Protein AF-A0A8H4RWR5-F1 (afdb_monomer_lite)

Sequence (399 aa):
MDSGSENGSVEGRPLLAPLIDMKVDGLKRQLEEDEIPFEDDTLKSHLQALWALRRLGFLAEGGEPDHEDIAIVAAWCTASATKLANTLGRHNLQNVSSKWKRAQILMEDQLVFTQSLKIFGEAEPDNSDHSNSVEDSSPDLSVTSEETETATADPDVANLLISLVFGAAVSCYNLSLLPGFPVTTVSTLQRGLDDIPQIGNAETLATALDSPPNLLRWIYDSFGEMLVPATGDLKIEGMPSSVRQLVVTKQLPELQANSTSASIIASDPSDAYGAAFKLIRPNIVHQEWKNTPFGNCGILLGCEVAGVSMNPPLPKIATINQSQLGYVLFRYVFIIESNPSESGYRVAKHPAPKRRDIEHDMNKGFNILKTSNDELGEEVVQEEEAVPNAKTSKKKALK

Radius of gyration: 28.51 Å; chains: 1; bounding box: 104×78×67 Å

Secondary structure (DSSP, 8-state):
------------PPPSGGGGT--HHHHHHHHHHTT----TT--HHHHHHHHHHHHTTSS-TTPPPPHHHHHHHHHHHHS-HHHHHHHHHHTT----SSHHHHHHHHHHHHHHHHHHHHHHHT---------------PPP-----------PPPHHHHHHHHHHHHIIIIIT--GGGSTT-S---HHHHHHHHHHSPP--SHHHHHHHHHSSSTHHHHHHHHHGGGEEE--GGGSPTTS-TTSEEEEE-S--HHHHHT--SPEEEESSHHHHHHHHHHHS-TT--PPPPTT-TTTTEEEEEEEEE-S---SSPPPSEEEE-GGGGGGEEEEEEEEEE--GGGTT----S-----HHHHHHHHHHHHHHHHHHHHTTS----------------------

pLDDT: mean 74.2, std 21.03, range [32.97, 97.31]

Organism: NCBI:txid354080

Structure (mmCIF, N/CA/C/O backbone):
data_AF-A0A8H4RWR5-F1
#
_entry.id   AF-A0A8H4RWR5-F1
#
loop_
_atom_site.group_PDB
_atom_site.id
_atom_site.type_symbol
_atom_site.label_atom_id
_atom_site.label_alt_id
_atom_site.label_comp_id
_atom_site.label_asym_id
_atom_site.label_entity_id
_atom_site.label_seq_id
_atom_site.pdbx_PDB_ins_code
_atom_site.Cartn_x
_atom_site.Cartn_y
_atom_site.Cartn_z
_atom_site.occupancy
_atom_site.B_iso_or_equiv
_atom_site.auth_seq_id
_atom_site.auth_comp_id
_atom_site.auth_asym_id
_atom_site.auth_atom_id
_atom_site.pdbx_PDB_model_num
ATOM 1 N N . MET A 1 1 ? 29.655 42.499 1.515 1.00 41.03 1 MET A N 1
ATOM 2 C CA . MET A 1 1 ? 28.661 41.695 2.247 1.00 41.03 1 MET A CA 1
ATOM 3 C C . MET A 1 1 ? 27.456 41.630 1.345 1.00 41.03 1 MET A C 1
ATOM 5 O O . MET A 1 1 ? 26.686 42.575 1.322 1.00 41.03 1 MET A O 1
ATOM 9 N N . ASP A 1 2 ? 27.406 40.598 0.516 1.00 36.66 2 ASP A N 1
ATOM 10 C CA . ASP A 1 2 ? 26.300 40.354 -0.400 1.00 36.66 2 ASP A CA 1
ATOM 11 C C . ASP A 1 2 ? 26.002 38.862 -0.268 1.00 36.66 2 ASP A C 1
ATOM 13 O O . ASP A 1 2 ? 26.796 38.016 -0.678 1.00 36.66 2 ASP A O 1
ATOM 17 N N . SER A 1 3 ? 24.954 38.552 0.490 1.00 47.88 3 SER A N 1
ATOM 18 C CA . SER A 1 3 ? 24.542 37.188 0.810 1.00 47.88 3 SER A CA 1
ATOM 19 C C . SER A 1 3 ? 23.357 36.849 -0.080 1.00 47.88 3 SER A C 1
ATOM 21 O O . SER A 1 3 ? 22.204 37.068 0.286 1.00 47.88 3 SER A O 1
ATOM 23 N N . GLY A 1 4 ? 23.667 36.352 -1.277 1.00 38.34 4 GLY A N 1
ATOM 24 C CA . GLY A 1 4 ? 22.696 35.732 -2.167 1.00 38.34 4 GLY A CA 1
ATOM 25 C C . GLY A 1 4 ? 22.218 34.415 -1.565 1.00 38.34 4 GLY A C 1
ATOM 26 O O . GLY A 1 4 ? 22.992 33.475 -1.417 1.00 38.34 4 GLY A O 1
ATOM 27 N N . SER A 1 5 ? 20.946 34.381 -1.182 1.00 46.12 5 SER A N 1
ATOM 28 C CA . SER A 1 5 ? 20.245 33.185 -0.727 1.00 46.12 5 SER A CA 1
ATOM 29 C C . SER A 1 5 ? 19.917 32.319 -1.944 1.00 46.12 5 SER A C 1
ATOM 31 O O . SER A 1 5 ? 18.976 32.612 -2.682 1.00 46.12 5 SER A O 1
ATOM 33 N N . GLU A 1 6 ? 20.700 31.267 -2.172 1.00 36.03 6 GLU A N 1
ATOM 34 C CA . GLU A 1 6 ? 20.380 30.221 -3.142 1.00 36.03 6 GLU A CA 1
ATOM 35 C C . GLU A 1 6 ? 19.229 29.373 -2.590 1.00 36.03 6 GLU A C 1
ATOM 37 O O . GLU A 1 6 ? 19.402 28.510 -1.732 1.00 36.03 6 GLU A O 1
ATOM 42 N N . ASN A 1 7 ? 18.018 29.644 -3.075 1.00 37.31 7 ASN A N 1
ATOM 43 C CA . ASN A 1 7 ? 16.915 28.703 -2.955 1.00 37.31 7 ASN A CA 1
ATOM 44 C C . ASN A 1 7 ? 17.266 27.472 -3.795 1.00 37.31 7 ASN A C 1
ATOM 46 O O . ASN A 1 7 ? 17.238 27.536 -5.025 1.00 37.31 7 ASN A O 1
ATOM 50 N N . GLY A 1 8 ? 17.588 26.365 -3.127 1.00 36.66 8 GLY A N 1
ATOM 51 C CA . GLY A 1 8 ? 17.733 25.052 -3.744 1.00 36.66 8 GLY A CA 1
ATOM 52 C C . GLY A 1 8 ? 16.423 24.637 -4.407 1.00 36.66 8 GLY A C 1
ATOM 53 O O . GLY A 1 8 ? 15.523 24.100 -3.766 1.00 36.66 8 GLY A O 1
ATOM 54 N N . SER A 1 9 ? 16.306 24.932 -5.700 1.00 34.28 9 SER A N 1
ATOM 55 C CA . SER A 1 9 ? 15.283 24.379 -6.576 1.00 34.28 9 SER A CA 1
ATOM 56 C C . SER A 1 9 ? 15.465 22.866 -6.569 1.00 34.28 9 SER A C 1
ATOM 58 O O . SER A 1 9 ? 16.505 22.386 -7.010 1.00 34.28 9 SER A O 1
ATOM 60 N N . VAL A 1 10 ? 14.481 22.126 -6.051 1.00 39.12 10 VAL A N 1
ATOM 61 C CA . VAL A 1 10 ? 14.431 20.661 -6.148 1.00 39.12 10 VAL A CA 1
ATOM 62 C C . VAL A 1 10 ? 14.643 20.310 -7.618 1.00 39.12 10 VAL A C 1
ATOM 64 O O . VAL A 1 10 ? 13.815 20.667 -8.459 1.00 39.12 10 VAL A O 1
ATOM 67 N N . GLU A 1 11 ? 15.801 19.728 -7.930 1.00 42.66 11 GLU A N 1
ATOM 68 C CA . GLU A 1 11 ? 16.243 19.461 -9.294 1.00 42.66 11 GLU A CA 1
ATOM 69 C C . GLU A 1 11 ? 15.139 18.730 -10.056 1.00 42.66 11 GLU A C 1
ATOM 71 O O . GLU A 1 11 ? 14.690 17.640 -9.689 1.00 42.66 11 GLU A O 1
ATOM 76 N N . GLY A 1 12 ? 14.634 19.398 -11.094 1.00 52.34 12 GLY A N 1
ATOM 77 C CA . GLY A 1 12 ? 13.535 18.906 -11.901 1.00 52.34 12 GLY A CA 1
ATOM 78 C C . GLY A 1 12 ? 13.927 17.576 -12.520 1.00 52.34 12 GLY A C 1
ATOM 79 O O . GLY A 1 12 ? 14.829 17.523 -13.355 1.00 52.34 12 GLY A O 1
ATOM 80 N N . ARG A 1 13 ? 13.236 16.504 -12.117 1.00 62.25 13 ARG A N 1
ATOM 81 C CA . ARG A 1 13 ? 13.437 15.182 -12.712 1.00 62.25 13 ARG A CA 1
ATOM 82 C C . ARG A 1 13 ? 13.409 15.300 -14.237 1.00 62.25 13 ARG A C 1
ATOM 84 O O . ARG A 1 13 ? 12.499 15.945 -14.774 1.00 62.25 13 ARG A O 1
ATOM 91 N N . PRO A 1 14 ? 14.360 14.670 -14.938 1.00 68.31 14 PRO A N 1
ATOM 92 C CA . PRO A 1 14 ? 14.446 14.773 -16.380 1.00 68.31 14 PRO A CA 1
ATOM 93 C C . PRO A 1 14 ? 13.146 14.279 -17.019 1.00 68.31 14 PRO A C 1
ATOM 95 O O . PRO A 1 14 ? 12.736 13.130 -16.858 1.00 68.31 14 PRO A O 1
ATOM 98 N N . LEU A 1 15 ? 12.458 15.171 -17.729 1.00 77.44 15 LEU A N 1
ATOM 99 C CA . LEU A 1 15 ? 11.233 14.819 -18.435 1.00 77.44 15 LEU A CA 1
ATOM 100 C C . LEU A 1 15 ? 11.570 13.911 -19.619 1.00 77.44 15 LEU A C 1
ATOM 102 O O . LEU A 1 15 ? 12.461 14.220 -20.407 1.00 77.44 15 LEU A O 1
ATOM 106 N N . LEU A 1 16 ? 10.778 12.853 -19.810 1.00 83.50 16 LEU A N 1
ATOM 107 C CA . LEU A 1 16 ? 10.836 11.999 -21.004 1.00 83.50 16 LEU A CA 1
ATOM 108 C C . LEU A 1 16 ? 10.273 12.686 -22.265 1.00 83.50 16 LEU A C 1
ATOM 110 O O . LEU A 1 16 ? 10.191 12.071 -23.320 1.00 83.50 16 LEU A O 1
ATOM 114 N N . ALA A 1 17 ? 9.872 13.959 -22.189 1.00 72.94 17 ALA A N 1
ATOM 115 C CA . ALA A 1 17 ? 9.299 14.706 -23.311 1.00 72.94 17 ALA A CA 1
ATOM 116 C C . ALA A 1 17 ? 10.153 14.711 -24.605 1.00 72.94 17 ALA A C 1
ATOM 118 O O . ALA A 1 17 ? 9.549 14.697 -25.674 1.00 72.94 17 ALA A O 1
ATOM 119 N N . PRO A 1 18 ? 11.503 14.665 -24.574 1.00 77.75 18 PRO A N 1
ATOM 120 C CA . PRO A 1 18 ? 12.300 14.584 -25.800 1.00 77.75 18 PRO A CA 1
ATOM 121 C C . PRO A 1 18 ? 12.173 13.253 -26.569 1.00 77.75 18 PRO A C 1
ATOM 123 O O . PRO A 1 18 ? 12.380 13.241 -27.779 1.00 77.75 18 PRO A O 1
ATOM 126 N N . LEU A 1 19 ? 11.777 12.139 -25.927 1.00 77.38 19 LEU A N 1
ATOM 127 C CA . LEU A 1 19 ? 11.733 10.790 -26.544 1.00 77.38 19 LEU A CA 1
ATOM 128 C C . LEU A 1 19 ? 10.849 10.668 -27.783 1.00 77.38 19 LEU A C 1
ATOM 130 O O . LEU A 1 19 ? 11.008 9.748 -28.591 1.00 77.38 19 LEU A O 1
ATOM 134 N N . ILE A 1 20 ? 9.839 11.526 -27.864 1.00 73.69 20 ILE A N 1
ATOM 135 C CA . ILE A 1 20 ? 8.722 11.412 -28.802 1.00 73.69 20 ILE A CA 1
ATOM 136 C C . ILE A 1 20 ? 9.202 11.719 -30.212 1.00 73.69 20 ILE A C 1
ATOM 138 O O . ILE A 1 20 ? 8.948 10.966 -31.158 1.00 73.69 20 ILE A O 1
ATOM 142 N N . ASP A 1 21 ? 9.929 12.827 -30.303 1.00 86.00 21 ASP A N 1
ATOM 143 C CA . ASP A 1 21 ? 10.294 13.467 -31.556 1.00 86.00 21 ASP A CA 1
ATOM 144 C C . ASP A 1 21 ? 11.651 12.975 -32.057 1.00 86.00 21 ASP A C 1
ATOM 146 O O . ASP A 1 21 ? 12.011 13.181 -33.218 1.00 86.00 21 ASP A O 1
ATOM 150 N N . MET A 1 22 ? 12.387 12.248 -31.211 1.00 91.62 22 MET A N 1
ATOM 151 C CA . MET A 1 22 ? 13.625 11.604 -31.613 1.00 91.62 22 MET A CA 1
ATOM 152 C C . MET A 1 22 ? 13.341 10.518 -32.656 1.00 91.62 22 MET A C 1
ATOM 154 O O . MET A 1 22 ? 12.541 9.587 -32.476 1.00 91.62 22 MET A O 1
ATOM 158 N N . LYS A 1 23 ? 14.003 10.669 -33.804 1.00 95.81 23 LYS A N 1
ATOM 159 C CA . LYS A 1 23 ? 14.108 9.631 -34.832 1.00 95.81 23 LYS A CA 1
ATOM 160 C C . LYS A 1 23 ? 15.012 8.505 -34.326 1.00 95.81 23 LYS A C 1
ATOM 162 O O . LYS A 1 23 ? 15.754 8.702 -33.370 1.00 95.81 23 LYS A O 1
ATOM 167 N N . VAL A 1 24 ? 14.957 7.348 -34.986 1.00 96.44 24 VAL A N 1
ATOM 168 C CA . VAL A 1 24 ? 15.779 6.172 -34.641 1.00 96.44 24 VAL A CA 1
ATOM 169 C C . VAL A 1 24 ? 17.259 6.545 -34.545 1.00 96.44 24 VAL A C 1
ATOM 171 O O . VAL A 1 24 ? 17.852 6.313 -33.503 1.00 96.44 24 VAL A O 1
ATOM 174 N N . ASP A 1 25 ? 17.807 7.241 -35.544 1.00 96.12 25 ASP A N 1
ATOM 175 C CA . ASP A 1 25 ? 19.216 7.674 -35.538 1.00 96.12 25 ASP A CA 1
ATOM 176 C C . ASP A 1 25 ? 19.550 8.601 -34.360 1.00 96.12 25 ASP A C 1
ATOM 178 O O . ASP A 1 25 ? 20.639 8.548 -33.799 1.00 96.12 25 ASP A O 1
ATOM 182 N N . GLY A 1 26 ? 18.592 9.442 -33.954 1.00 96.00 26 GLY A N 1
ATOM 183 C CA . GLY A 1 26 ? 18.749 10.317 -32.796 1.00 96.00 26 GLY A CA 1
ATOM 184 C C . GLY A 1 26 ? 18.765 9.545 -31.478 1.00 96.00 26 GLY A C 1
ATOM 185 O O . GLY A 1 26 ? 19.548 9.887 -30.601 1.00 96.00 26 GLY A O 1
ATOM 186 N N . LEU A 1 27 ? 17.925 8.509 -31.351 1.00 96.31 27 LEU A N 1
ATOM 187 C CA . LEU A 1 27 ? 17.921 7.612 -30.190 1.00 96.31 27 LEU A CA 1
ATOM 188 C C . LEU A 1 27 ? 19.209 6.792 -30.127 1.00 96.31 27 LEU A C 1
ATOM 190 O O . LEU A 1 27 ? 19.826 6.751 -29.073 1.00 96.31 27 LEU A O 1
ATOM 194 N N . LYS A 1 28 ? 19.635 6.204 -31.252 1.00 97.31 28 LYS A N 1
ATOM 195 C CA . LYS A 1 28 ? 20.888 5.443 -31.349 1.00 97.31 28 LYS A CA 1
ATOM 196 C C . LYS A 1 28 ? 22.086 6.279 -30.915 1.00 97.31 28 LYS A C 1
ATOM 198 O O . LYS A 1 28 ? 22.790 5.887 -29.999 1.00 97.31 28 LYS A O 1
ATOM 203 N N . ARG A 1 29 ? 22.234 7.484 -31.475 1.00 96.31 29 ARG A N 1
ATOM 204 C CA . ARG A 1 29 ? 23.311 8.409 -31.097 1.00 96.31 29 ARG A CA 1
ATOM 205 C C . ARG A 1 29 ? 23.297 8.752 -29.605 1.00 96.31 29 ARG A C 1
ATOM 207 O O . ARG A 1 29 ? 24.352 8.898 -29.010 1.00 96.31 29 ARG A O 1
ATOM 214 N N . GLN A 1 30 ? 22.114 8.911 -29.008 1.00 94.38 30 GLN A N 1
ATOM 215 C CA . GLN A 1 30 ? 22.013 9.220 -27.582 1.00 94.38 30 GLN A CA 1
ATOM 216 C C . GLN A 1 30 ? 22.374 8.018 -26.704 1.00 94.38 30 GLN A C 1
ATOM 218 O O . GLN A 1 30 ? 23.020 8.190 -25.683 1.00 94.38 30 GLN A O 1
ATOM 223 N N . LEU A 1 31 ? 21.974 6.810 -27.108 1.00 94.62 31 LEU A N 1
ATOM 224 C CA . LEU A 1 31 ? 22.364 5.577 -26.427 1.00 94.62 31 LEU A CA 1
ATOM 225 C C . LEU A 1 31 ? 23.871 5.313 -26.561 1.00 94.62 31 LEU A C 1
ATOM 227 O O . LEU A 1 31 ? 24.481 4.898 -25.587 1.00 94.62 31 LEU A O 1
ATOM 231 N N . GLU A 1 32 ? 24.473 5.610 -27.718 1.00 95.62 32 GLU A N 1
ATOM 232 C CA . GLU A 1 32 ? 25.931 5.580 -27.920 1.00 95.62 32 GLU A CA 1
ATOM 233 C C . GLU A 1 32 ? 26.649 6.582 -27.005 1.00 95.62 32 GLU A C 1
ATOM 235 O O . GLU A 1 32 ? 27.658 6.237 -26.401 1.00 95.62 32 GLU A O 1
ATOM 240 N N . GLU A 1 33 ? 26.125 7.808 -26.882 1.00 93.62 33 GLU A N 1
ATOM 241 C CA . GLU A 1 33 ? 26.663 8.841 -25.982 1.00 93.62 33 GLU A CA 1
ATOM 242 C C . GLU A 1 33 ? 26.558 8.440 -24.503 1.00 93.62 33 GLU A C 1
ATOM 244 O O . GLU A 1 33 ? 27.456 8.745 -23.726 1.00 93.62 33 GLU A O 1
ATOM 249 N N . ASP A 1 34 ? 25.490 7.729 -24.127 1.00 91.50 34 ASP A N 1
ATOM 250 C CA . ASP A 1 34 ? 25.265 7.213 -22.771 1.00 91.50 34 ASP A CA 1
ATOM 251 C C . ASP A 1 34 ? 25.948 5.841 -22.521 1.00 91.50 34 ASP A C 1
ATOM 253 O O . ASP A 1 34 ? 25.737 5.243 -21.463 1.00 91.50 34 ASP A O 1
ATOM 257 N N . GLU A 1 35 ? 26.729 5.332 -23.487 1.00 94.94 35 GLU A N 1
ATOM 258 C CA . GLU A 1 35 ? 27.403 4.020 -23.473 1.00 94.94 35 GLU A CA 1
ATOM 259 C C . GLU A 1 35 ? 26.462 2.824 -23.205 1.00 94.94 35 GLU A C 1
ATOM 261 O O . GLU A 1 35 ? 26.830 1.841 -22.560 1.00 94.94 35 GLU A O 1
ATOM 266 N N . ILE A 1 36 ? 25.223 2.888 -23.700 1.00 94.75 36 ILE A N 1
ATOM 267 C CA . ILE A 1 36 ? 24.224 1.823 -23.543 1.00 94.75 36 ILE A CA 1
ATOM 268 C C . ILE A 1 36 ? 24.253 0.908 -24.772 1.00 94.75 36 ILE A C 1
ATOM 270 O O . ILE A 1 36 ? 23.993 1.384 -25.882 1.00 94.75 36 ILE A O 1
ATOM 274 N N . PRO A 1 37 ? 24.500 -0.404 -24.612 1.00 94.50 37 PRO A N 1
ATOM 275 C CA . PRO A 1 37 ? 24.527 -1.330 -25.738 1.00 94.50 37 PRO A CA 1
ATOM 276 C C . PRO A 1 37 ? 23.133 -1.508 -26.364 1.00 94.50 37 PRO A C 1
ATOM 278 O O . PRO A 1 37 ? 22.124 -1.618 -25.666 1.00 94.50 37 PRO A O 1
ATOM 281 N N . PHE A 1 38 ? 23.077 -1.566 -27.697 1.00 95.75 38 PHE A N 1
ATOM 282 C CA . PHE A 1 38 ? 21.879 -1.917 -28.468 1.00 95.75 38 PHE A CA 1
ATOM 283 C C . PHE A 1 38 ? 22.257 -2.578 -29.802 1.00 95.75 38 PHE A C 1
ATOM 285 O O . PHE A 1 38 ? 23.351 -2.367 -30.324 1.00 95.75 38 PHE A O 1
ATOM 292 N N . GLU A 1 39 ? 21.338 -3.355 -30.377 1.00 96.25 39 GLU A N 1
ATOM 293 C CA . GLU A 1 39 ? 21.513 -3.969 -31.699 1.00 96.25 39 GLU A CA 1
ATOM 294 C C . GLU A 1 39 ? 21.060 -3.015 -32.812 1.00 96.25 39 GLU A C 1
ATOM 296 O O . GLU A 1 39 ? 20.107 -2.243 -32.651 1.00 96.25 39 GLU A O 1
ATOM 301 N N . ASP A 1 40 ? 21.706 -3.070 -33.974 1.00 95.06 40 ASP A N 1
ATOM 302 C CA . ASP A 1 40 ? 21.437 -2.129 -35.063 1.00 95.06 40 ASP A CA 1
ATOM 303 C C . ASP A 1 40 ? 20.020 -2.222 -35.650 1.00 95.06 40 ASP A C 1
ATOM 305 O O . ASP A 1 40 ? 19.490 -1.231 -36.165 1.00 95.06 40 ASP A O 1
ATOM 309 N N . ASP A 1 41 ? 19.387 -3.382 -35.554 1.00 96.25 41 ASP A N 1
ATOM 310 C CA . ASP A 1 41 ? 18.021 -3.658 -35.993 1.00 96.25 41 ASP A CA 1
ATOM 311 C C . ASP A 1 41 ? 16.980 -3.536 -34.864 1.00 96.25 41 ASP A C 1
ATOM 313 O O . ASP A 1 41 ? 15.794 -3.809 -35.077 1.00 96.25 41 ASP A O 1
ATOM 317 N N . THR A 1 42 ? 17.383 -3.035 -33.689 1.00 96.19 42 THR A N 1
ATOM 318 C CA . THR A 1 42 ? 16.487 -2.817 -32.546 1.00 96.19 42 THR A CA 1
ATOM 319 C C . THR A 1 42 ? 15.313 -1.906 -32.923 1.00 96.19 42 THR A C 1
ATOM 321 O O . THR A 1 42 ? 15.467 -0.798 -33.450 1.00 96.19 42 THR A O 1
ATOM 324 N N . LEU A 1 43 ? 14.096 -2.344 -32.588 1.00 97.00 43 LEU A N 1
ATOM 325 C CA . LEU A 1 43 ? 12.873 -1.576 -32.819 1.00 97.00 43 LEU A CA 1
ATOM 326 C C . LEU A 1 43 ? 12.916 -0.221 -32.101 1.00 97.00 43 LEU A C 1
ATOM 328 O O . LEU A 1 43 ? 13.344 -0.125 -30.950 1.00 97.00 43 LEU A O 1
ATOM 332 N N . LYS A 1 44 ? 12.334 0.820 -32.717 1.00 96.31 44 LYS A N 1
ATOM 333 C CA . LYS A 1 44 ? 12.255 2.166 -32.113 1.00 96.31 44 LYS A CA 1
ATOM 334 C C . LYS A 1 44 ? 11.723 2.136 -30.674 1.00 96.31 44 LYS A C 1
ATOM 336 O O . LYS A 1 44 ? 12.246 2.844 -29.827 1.00 96.31 44 LYS A O 1
ATOM 341 N N . SER A 1 45 ? 10.700 1.329 -30.391 1.00 96.25 45 SER A N 1
ATOM 342 C CA . SER A 1 45 ? 10.112 1.219 -29.050 1.00 96.25 45 SER A CA 1
ATOM 343 C C . SER A 1 45 ? 11.076 0.670 -27.998 1.00 96.25 45 SER A C 1
ATOM 345 O O . SER A 1 45 ? 10.995 1.084 -26.846 1.00 96.25 45 SER A O 1
ATOM 347 N N . HIS A 1 46 ? 11.987 -0.220 -28.391 1.00 97.19 46 HIS A N 1
ATOM 348 C CA . HIS A 1 46 ? 13.010 -0.783 -27.512 1.00 97.19 46 HIS A CA 1
ATOM 349 C C . HIS A 1 46 ? 14.144 0.223 -27.296 1.00 97.19 46 HIS A C 1
ATOM 351 O O . HIS A 1 46 ? 14.533 0.449 -26.159 1.00 97.19 46 HIS A O 1
ATOM 357 N N . LEU A 1 47 ? 14.573 0.941 -28.341 1.00 97.25 47 LEU A N 1
ATOM 358 C CA . LEU A 1 47 ? 15.512 2.064 -28.189 1.00 97.25 47 LEU A CA 1
ATOM 359 C C . LEU A 1 47 ? 14.949 3.152 -27.254 1.00 97.25 47 LEU A C 1
ATOM 361 O O . LEU A 1 47 ? 15.650 3.681 -26.397 1.00 97.25 47 LEU A O 1
ATOM 365 N N . GLN A 1 48 ? 13.653 3.457 -27.383 1.00 96.31 48 GLN A N 1
ATOM 366 C CA . GLN A 1 48 ? 12.952 4.365 -26.473 1.00 96.31 48 GLN A CA 1
ATOM 367 C C . GLN A 1 48 ? 12.919 3.830 -25.037 1.00 96.31 48 GLN A C 1
ATOM 369 O O . GLN A 1 48 ? 13.053 4.609 -24.096 1.00 96.31 48 GLN A O 1
ATOM 374 N N . ALA A 1 49 ? 12.738 2.519 -24.867 1.00 96.31 49 ALA A N 1
ATOM 375 C CA . ALA A 1 49 ? 12.724 1.881 -23.560 1.00 96.31 49 ALA A CA 1
ATOM 376 C C . ALA A 1 49 ? 14.088 1.934 -22.868 1.00 96.31 49 ALA A C 1
ATOM 378 O O . ALA A 1 49 ? 14.155 2.353 -21.717 1.00 96.31 49 ALA A O 1
ATOM 379 N N . LEU A 1 50 ? 15.164 1.608 -23.587 1.00 96.31 50 LEU A N 1
ATOM 380 C CA . LEU A 1 50 ? 16.542 1.702 -23.100 1.00 96.31 50 LEU A CA 1
ATOM 381 C C . LEU A 1 50 ? 16.871 3.110 -22.605 1.00 96.31 50 LEU A C 1
ATOM 383 O O . LEU A 1 50 ? 17.322 3.300 -21.475 1.00 96.31 50 LEU A O 1
ATOM 387 N N . TRP A 1 51 ? 16.557 4.116 -23.421 1.00 94.56 51 TRP A N 1
ATOM 388 C CA . TRP A 1 51 ? 16.826 5.495 -23.042 1.00 94.56 51 TRP A CA 1
ATOM 389 C C . TRP A 1 51 ? 15.946 5.946 -21.869 1.00 94.56 51 TRP A C 1
ATOM 391 O O . TRP A 1 51 ? 16.419 6.629 -20.963 1.00 94.56 51 TRP A O 1
ATOM 401 N N . ALA A 1 52 ? 14.673 5.536 -21.830 1.00 95.00 52 ALA A N 1
ATOM 402 C CA . ALA A 1 52 ? 13.796 5.821 -20.697 1.00 95.00 52 ALA A CA 1
ATOM 403 C C . ALA A 1 52 ? 14.324 5.196 -19.394 1.00 95.00 52 ALA A C 1
ATOM 405 O O . ALA A 1 52 ? 14.386 5.893 -18.385 1.00 95.00 52 ALA A O 1
ATOM 406 N N . LEU A 1 53 ? 14.763 3.933 -19.418 1.00 94.81 53 LEU A N 1
ATOM 407 C CA . LEU A 1 53 ? 15.358 3.251 -18.264 1.00 94.81 53 LEU A CA 1
ATOM 408 C C . LEU A 1 53 ? 16.575 4.013 -17.725 1.00 94.81 53 LEU A C 1
ATOM 410 O O . LEU A 1 53 ? 16.652 4.267 -16.522 1.00 94.81 53 LEU A O 1
ATOM 414 N N . ARG A 1 54 ? 17.471 4.471 -18.610 1.00 93.69 54 ARG A N 1
ATOM 415 C CA . ARG A 1 54 ? 18.621 5.310 -18.237 1.00 93.69 54 ARG A CA 1
ATOM 416 C C . ARG A 1 54 ? 18.198 6.627 -17.601 1.00 93.69 54 ARG A C 1
ATOM 418 O O . ARG A 1 54 ? 18.676 6.977 -16.525 1.00 93.69 54 ARG A O 1
ATOM 425 N N . ARG A 1 55 ? 17.286 7.362 -18.241 1.00 92.06 55 ARG A N 1
A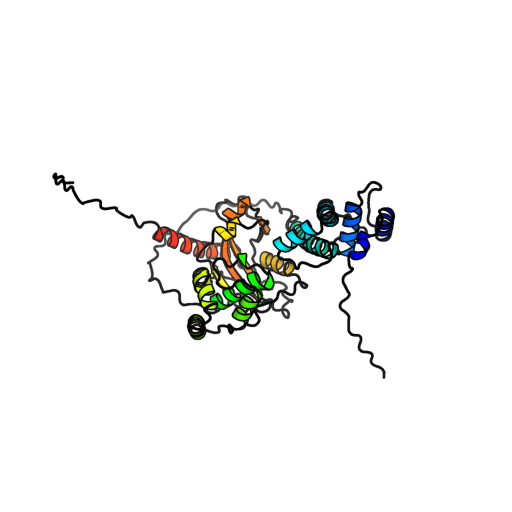TOM 426 C CA . ARG A 1 55 ? 16.837 8.685 -17.768 1.00 92.06 55 ARG A CA 1
ATOM 427 C C . ARG A 1 55 ? 16.080 8.621 -16.448 1.00 92.06 55 ARG A C 1
ATOM 429 O O . ARG A 1 55 ? 16.094 9.595 -15.700 1.00 92.06 55 ARG A O 1
ATOM 436 N N . LEU A 1 56 ? 15.430 7.497 -16.171 1.00 89.94 56 LEU A N 1
ATOM 437 C CA . LEU A 1 56 ? 14.736 7.240 -14.914 1.00 89.94 56 LEU A CA 1
ATOM 438 C C . LEU A 1 56 ? 15.652 6.668 -13.819 1.00 89.94 56 LEU A C 1
ATOM 440 O O . LEU A 1 56 ? 15.203 6.526 -12.686 1.00 89.94 56 LEU A O 1
ATOM 444 N N . GLY A 1 57 ? 16.922 6.382 -14.128 1.00 91.06 57 GLY A N 1
ATOM 445 C CA . GLY A 1 57 ? 17.895 5.859 -13.166 1.00 91.06 57 GLY A CA 1
ATOM 446 C C . GLY A 1 57 ? 17.772 4.358 -12.891 1.00 91.06 57 GLY A C 1
ATOM 447 O O . GLY A 1 57 ? 18.376 3.874 -11.941 1.00 91.06 57 GLY A O 1
ATOM 448 N N . PHE A 1 58 ? 17.019 3.621 -13.712 1.00 89.25 58 PHE A N 1
ATOM 449 C CA . PHE A 1 58 ? 16.900 2.161 -13.614 1.00 89.25 58 PHE A CA 1
ATOM 450 C C . PHE A 1 58 ? 18.009 1.419 -14.372 1.00 89.25 58 PHE A C 1
ATOM 452 O O . PHE A 1 58 ? 18.163 0.216 -14.189 1.00 89.25 58 PHE A O 1
ATOM 459 N N . LEU A 1 59 ? 18.783 2.129 -15.199 1.00 91.69 59 LEU A N 1
ATOM 460 C CA . LEU A 1 59 ? 19.947 1.603 -15.909 1.00 91.69 59 LEU A CA 1
ATOM 461 C C . LEU A 1 59 ? 21.189 2.442 -15.577 1.00 91.69 59 LEU A C 1
ATOM 463 O O . LEU A 1 59 ? 21.203 3.663 -15.787 1.00 91.69 59 LEU A O 1
ATOM 467 N N . ALA A 1 60 ? 22.216 1.787 -15.034 1.00 86.12 60 ALA A N 1
ATOM 468 C CA . ALA A 1 60 ? 23.517 2.399 -14.781 1.00 86.12 60 ALA A CA 1
ATOM 469 C C . ALA A 1 60 ? 24.272 2.662 -16.095 1.00 86.12 60 ALA A C 1
ATOM 471 O O . ALA A 1 60 ? 23.956 2.090 -17.135 1.00 86.12 60 ALA A O 1
ATOM 472 N N . GLU A 1 61 ? 25.269 3.539 -16.043 1.00 84.38 61 GLU A N 1
ATOM 473 C CA . GLU A 1 61 ? 26.175 3.786 -17.172 1.00 84.38 61 GLU A CA 1
ATOM 474 C C . GLU A 1 61 ? 26.960 2.512 -17.501 1.00 84.38 61 GLU A C 1
ATOM 476 O O . GLU A 1 61 ? 27.482 1.867 -16.589 1.00 84.38 61 GLU A O 1
ATOM 481 N N . GLY A 1 62 ? 26.955 2.102 -18.773 1.00 82.19 62 GLY A N 1
ATOM 482 C CA . GLY A 1 62 ? 27.523 0.822 -19.212 1.00 82.19 62 GLY A CA 1
ATOM 483 C C . GLY A 1 62 ? 26.816 -0.431 -18.668 1.00 82.19 62 GLY A C 1
ATOM 484 O O . GLY A 1 62 ? 27.320 -1.537 -18.848 1.00 82.19 62 GLY A O 1
ATOM 485 N N . GLY A 1 63 ? 25.678 -0.286 -17.979 1.00 83.94 63 GLY A N 1
ATOM 486 C CA . GLY A 1 63 ? 24.917 -1.414 -17.445 1.00 83.94 63 GLY A CA 1
ATOM 487 C C . GLY A 1 63 ? 24.189 -2.184 -18.545 1.00 83.94 63 GLY A C 1
ATOM 488 O O . GLY A 1 63 ? 23.619 -1.581 -19.456 1.00 83.94 63 GLY A O 1
ATOM 489 N N . GLU A 1 64 ? 24.161 -3.515 -18.436 1.00 90.00 64 GLU A N 1
ATOM 490 C CA . GLU A 1 64 ? 23.312 -4.335 -19.297 1.00 90.00 64 GLU A CA 1
ATOM 491 C C . GLU A 1 64 ? 21.851 -4.269 -18.816 1.00 90.00 64 GLU A C 1
ATOM 493 O O . GLU A 1 64 ? 21.564 -4.517 -17.641 1.00 90.00 64 GLU A O 1
ATOM 498 N N . PRO A 1 65 ? 20.915 -3.890 -19.695 1.00 86.56 65 PRO A N 1
ATOM 499 C CA . PRO A 1 65 ? 19.510 -3.760 -19.352 1.00 86.56 65 PRO A CA 1
ATOM 500 C C . PRO A 1 65 ? 18.832 -5.130 -19.302 1.00 86.56 65 PRO A C 1
ATOM 502 O O . PRO A 1 65 ? 18.977 -5.944 -20.211 1.00 86.56 65 PRO A O 1
ATOM 505 N N . ASP A 1 66 ? 18.021 -5.362 -18.272 1.00 92.00 66 ASP A N 1
ATOM 506 C CA . ASP A 1 66 ? 17.209 -6.572 -18.188 1.00 92.00 66 ASP A CA 1
ATOM 507 C C . ASP A 1 66 ? 16.168 -6.606 -19.321 1.00 92.00 66 ASP A C 1
ATOM 509 O O . ASP A 1 66 ? 15.367 -5.678 -19.485 1.00 92.00 66 ASP A O 1
ATOM 513 N N . HIS A 1 67 ? 16.163 -7.689 -20.102 1.00 93.00 67 HIS A N 1
ATOM 514 C CA . HIS A 1 67 ? 15.240 -7.879 -21.219 1.00 93.00 67 HIS A CA 1
ATOM 515 C C . HIS A 1 67 ? 13.760 -7.761 -20.817 1.00 93.00 67 HIS A C 1
ATOM 517 O O . HIS A 1 67 ? 12.956 -7.255 -21.608 1.00 93.00 67 HIS A O 1
ATOM 523 N N . GLU A 1 68 ? 13.389 -8.185 -19.607 1.00 91.56 68 GLU A N 1
ATOM 524 C CA . GLU A 1 68 ? 12.027 -8.059 -19.087 1.00 91.56 68 GLU A CA 1
ATOM 525 C C . GLU A 1 68 ? 11.658 -6.589 -18.846 1.00 91.56 68 GLU A C 1
ATOM 527 O O . GLU A 1 68 ? 10.590 -6.132 -19.271 1.00 91.56 68 GLU A O 1
ATOM 532 N N . ASP A 1 69 ? 12.571 -5.813 -18.258 1.00 93.00 69 ASP A N 1
ATOM 533 C CA . ASP A 1 69 ? 12.359 -4.389 -17.986 1.00 93.00 69 ASP A CA 1
ATOM 534 C C . ASP A 1 69 ? 12.238 -3.596 -19.300 1.00 93.00 69 ASP A C 1
ATOM 536 O O . ASP A 1 69 ? 11.353 -2.745 -19.442 1.00 93.00 69 ASP A O 1
ATOM 540 N N . ILE A 1 70 ? 13.052 -3.926 -20.314 1.00 96.19 70 ILE A N 1
ATOM 541 C CA . ILE A 1 70 ? 12.943 -3.337 -21.660 1.00 96.19 70 ILE A CA 1
ATOM 542 C C . ILE A 1 70 ? 11.567 -3.627 -22.264 1.00 96.19 70 ILE A C 1
ATOM 544 O O . ILE A 1 70 ? 10.925 -2.713 -22.789 1.00 96.19 70 ILE A O 1
ATOM 548 N N . ALA A 1 71 ? 11.101 -4.877 -22.199 1.00 94.94 71 ALA A N 1
ATOM 549 C CA . ALA A 1 71 ? 9.823 -5.280 -22.779 1.00 94.94 71 ALA A CA 1
ATOM 550 C C . ALA A 1 71 ? 8.644 -4.537 -22.127 1.00 94.94 71 ALA A C 1
ATOM 552 O O . ALA A 1 71 ? 7.765 -4.020 -22.830 1.00 94.94 71 ALA A O 1
ATOM 553 N N . ILE A 1 72 ? 8.658 -4.416 -20.795 1.00 92.06 72 ILE A N 1
ATOM 554 C CA . ILE A 1 72 ? 7.664 -3.660 -20.021 1.00 92.06 72 ILE A CA 1
ATOM 555 C C . ILE A 1 72 ? 7.641 -2.193 -20.463 1.00 92.06 72 ILE A C 1
ATOM 557 O O . ILE A 1 72 ? 6.590 -1.650 -20.821 1.00 92.06 72 ILE A O 1
ATOM 561 N N . VAL A 1 73 ? 8.800 -1.536 -20.487 1.00 96.00 73 VAL A N 1
ATOM 562 C CA . VAL A 1 73 ? 8.890 -0.109 -20.823 1.00 96.00 73 VAL A CA 1
ATOM 563 C C . VAL A 1 73 ? 8.531 0.138 -22.290 1.00 96.00 73 VAL A C 1
ATOM 565 O O . VAL A 1 73 ? 7.803 1.088 -22.598 1.00 96.00 73 VAL A O 1
ATOM 568 N N . ALA A 1 74 ? 8.942 -0.739 -23.208 1.00 96.38 74 ALA A N 1
ATOM 569 C CA . ALA A 1 74 ? 8.597 -0.648 -24.625 1.00 96.38 74 ALA A CA 1
ATOM 570 C C . ALA A 1 74 ? 7.077 -0.748 -24.853 1.00 96.38 74 ALA A C 1
ATOM 572 O O . ALA A 1 74 ? 6.517 -0.034 -25.700 1.00 96.38 74 ALA A O 1
ATOM 573 N N . ALA A 1 75 ? 6.381 -1.577 -24.067 1.00 96.31 75 ALA A N 1
ATOM 574 C CA . ALA A 1 75 ? 4.924 -1.661 -24.094 1.00 96.31 75 ALA A CA 1
ATOM 575 C C . ALA A 1 75 ? 4.264 -0.331 -23.680 1.00 96.31 75 ALA A C 1
ATOM 577 O O . ALA A 1 75 ? 3.271 0.084 -24.290 1.00 96.31 75 ALA A O 1
ATOM 578 N N . TRP A 1 76 ? 4.830 0.392 -22.709 1.00 96.06 76 TRP A N 1
ATOM 579 C CA . TRP A 1 76 ? 4.332 1.712 -22.304 1.00 96.06 76 TRP A CA 1
ATOM 580 C C . TRP A 1 76 ? 4.641 2.819 -23.315 1.00 96.06 76 TRP A C 1
ATOM 582 O O . TRP A 1 76 ? 3.771 3.652 -23.585 1.00 96.06 76 TRP A O 1
ATOM 592 N N . CYS A 1 77 ? 5.818 2.798 -23.946 1.00 94.69 77 CYS A N 1
ATOM 593 C CA . CYS A 1 77 ? 6.178 3.720 -25.032 1.00 94.69 77 CYS A CA 1
ATOM 594 C C . CYS A 1 77 ? 5.186 3.637 -26.212 1.00 94.69 77 CYS A C 1
ATOM 596 O O . CYS A 1 77 ? 4.788 4.651 -26.804 1.00 94.69 77 CYS A O 1
ATOM 598 N N . THR A 1 78 ? 4.742 2.420 -26.536 1.00 95.38 78 THR A N 1
ATOM 599 C CA . THR A 1 78 ? 3.849 2.143 -27.674 1.00 95.38 78 THR A CA 1
ATOM 600 C C . THR A 1 78 ? 2.362 2.269 -27.344 1.00 95.38 78 THR A C 1
ATOM 602 O O . THR A 1 78 ? 1.555 2.480 -28.251 1.00 95.38 78 THR A O 1
ATOM 605 N N . ALA A 1 79 ? 1.976 2.207 -26.067 1.00 96.19 79 ALA A N 1
ATOM 606 C CA . ALA A 1 79 ? 0.584 2.302 -25.641 1.00 96.19 79 ALA A CA 1
ATOM 607 C C . ALA A 1 79 ? -0.096 3.606 -26.107 1.00 96.19 79 ALA A C 1
ATOM 609 O O . ALA A 1 79 ? 0.515 4.674 -26.175 1.00 96.19 79 ALA A O 1
ATOM 610 N N . SER A 1 80 ? -1.394 3.539 -26.415 1.00 95.88 80 SER A N 1
ATOM 611 C CA . SER A 1 80 ? -2.185 4.724 -26.766 1.00 95.88 80 SER A CA 1
ATOM 612 C C . SER A 1 80 ? -2.459 5.598 -25.537 1.00 95.88 80 SER A C 1
ATOM 614 O O . SER A 1 80 ? -2.491 5.113 -24.406 1.00 95.88 80 SER A O 1
ATOM 616 N N . ALA A 1 81 ? -2.720 6.894 -25.744 1.00 95.19 81 ALA A N 1
ATOM 617 C CA . ALA A 1 81 ? -3.037 7.818 -24.650 1.00 95.19 81 ALA A CA 1
ATOM 618 C C . ALA A 1 81 ? -4.264 7.376 -23.826 1.00 95.19 81 ALA A C 1
ATOM 620 O O . ALA A 1 81 ? -4.284 7.594 -22.614 1.00 95.19 81 ALA A O 1
ATOM 621 N N . THR A 1 82 ? -5.246 6.734 -24.471 1.00 95.69 82 THR A N 1
ATOM 622 C CA . THR A 1 82 ? -6.437 6.156 -23.830 1.00 95.69 82 THR A CA 1
ATOM 623 C C . THR A 1 82 ? -6.090 4.928 -22.995 1.00 95.69 82 THR A C 1
ATOM 625 O O . THR A 1 82 ? -6.521 4.842 -21.850 1.00 95.69 82 THR A O 1
ATOM 628 N N . LYS A 1 83 ? -5.270 4.001 -23.521 1.00 96.31 83 LYS A N 1
ATOM 629 C CA . LYS A 1 83 ? -4.810 2.827 -22.759 1.00 96.31 83 LYS A CA 1
ATOM 630 C C . LYS A 1 83 ? -4.058 3.268 -21.504 1.00 96.31 83 LYS A C 1
ATOM 632 O O . LYS A 1 83 ? -4.372 2.790 -20.424 1.00 96.31 83 LYS A O 1
ATOM 637 N N . LEU A 1 84 ? -3.142 4.228 -21.644 1.00 96.12 84 LEU A N 1
ATOM 638 C CA . LEU A 1 84 ? -2.380 4.787 -20.527 1.00 96.12 84 LEU A CA 1
ATOM 639 C C . LEU A 1 84 ? -3.286 5.454 -19.482 1.00 96.12 84 LEU A C 1
ATOM 641 O O . LEU A 1 84 ? -3.124 5.198 -18.297 1.00 96.12 84 LEU A O 1
ATOM 645 N N . ALA A 1 85 ? -4.260 6.269 -19.901 1.00 94.75 85 ALA A N 1
ATOM 646 C CA . ALA A 1 85 ? -5.205 6.904 -18.976 1.00 94.75 85 ALA A CA 1
ATOM 647 C C . ALA A 1 85 ? -6.053 5.876 -18.211 1.00 94.75 85 ALA A C 1
ATOM 649 O O . ALA A 1 85 ? -6.233 6.006 -17.004 1.00 94.75 85 ALA A O 1
ATOM 650 N N . ASN A 1 86 ? -6.528 4.834 -18.900 1.00 87.75 86 ASN A N 1
ATOM 651 C CA . ASN A 1 86 ? -7.295 3.760 -18.275 1.00 87.75 86 ASN A CA 1
ATOM 652 C C . ASN A 1 86 ? -6.442 2.962 -17.283 1.00 87.75 86 ASN A C 1
ATOM 654 O O . ASN A 1 86 ? -6.915 2.654 -16.195 1.00 87.75 86 ASN A O 1
ATOM 658 N N . THR A 1 87 ? -5.192 2.639 -17.634 1.00 88.31 87 THR A N 1
ATOM 659 C CA . THR A 1 87 ? -4.279 1.939 -16.721 1.00 88.31 87 THR A CA 1
ATOM 660 C C . THR A 1 87 ? -3.948 2.792 -15.501 1.00 88.31 87 THR A C 1
ATOM 662 O O . THR A 1 87 ? -4.030 2.279 -14.393 1.00 88.31 87 THR A O 1
ATOM 665 N N . LEU A 1 88 ? -3.660 4.089 -15.671 1.00 89.81 88 LEU A N 1
ATOM 666 C CA . LEU A 1 88 ? -3.465 4.999 -14.536 1.00 89.81 88 LEU A CA 1
ATOM 667 C C . LEU A 1 88 ? -4.680 4.997 -13.605 1.00 89.81 88 LEU A C 1
ATOM 669 O O . LEU A 1 88 ? -4.507 4.886 -12.400 1.00 89.81 88 LEU A O 1
ATOM 673 N N . GLY A 1 89 ? -5.896 5.043 -14.161 1.00 78.81 89 GLY A N 1
ATOM 674 C CA . GLY A 1 89 ? -7.126 4.941 -13.376 1.00 78.81 89 GLY A CA 1
ATOM 675 C C . GLY A 1 89 ? -7.234 3.630 -12.591 1.00 78.81 89 GLY A C 1
ATOM 676 O O . GLY A 1 89 ? -7.637 3.655 -11.438 1.00 78.81 89 GLY A O 1
ATOM 677 N N . ARG A 1 90 ? -6.822 2.494 -13.171 1.00 73.50 90 ARG A N 1
ATOM 678 C CA . ARG A 1 90 ? -6.795 1.199 -12.459 1.00 73.50 90 ARG A CA 1
ATOM 679 C C . ARG A 1 90 ? -5.739 1.142 -11.357 1.00 73.50 90 ARG A C 1
ATOM 681 O O . ARG A 1 90 ? -5.974 0.506 -10.342 1.00 73.50 90 ARG A O 1
ATOM 688 N N . HIS A 1 91 ? -4.593 1.784 -11.571 1.00 74.25 91 HIS A N 1
ATOM 689 C CA . HIS A 1 91 ? -3.506 1.866 -10.591 1.00 74.25 91 HIS A CA 1
ATOM 690 C C . HIS A 1 91 ? -3.722 3.008 -9.587 1.00 74.25 91 HIS A C 1
ATOM 692 O O . HIS A 1 91 ? -2.863 3.244 -8.744 1.00 74.25 91 HIS A O 1
ATOM 698 N N . ASN A 1 92 ? -4.846 3.732 -9.674 1.00 76.31 92 ASN A N 1
ATOM 699 C CA . ASN A 1 92 ? -5.135 4.900 -8.846 1.00 76.31 92 ASN A CA 1
ATOM 700 C C . ASN A 1 92 ? -4.056 6.000 -8.912 1.00 76.31 92 ASN A C 1
ATOM 702 O O . ASN A 1 92 ? -3.816 6.738 -7.959 1.00 76.31 92 ASN A O 1
ATOM 706 N N . LEU A 1 93 ? -3.394 6.121 -10.060 1.00 81.12 93 LEU A N 1
ATOM 707 C CA . LEU A 1 93 ? -2.345 7.104 -10.298 1.00 81.12 93 LEU A CA 1
ATOM 708 C C . LEU A 1 93 ? -2.929 8.364 -10.945 1.00 81.12 93 LEU A C 1
ATOM 710 O O . LEU A 1 93 ? -3.874 8.310 -11.739 1.00 81.12 93 LEU A O 1
ATOM 714 N N . GLN A 1 94 ? -2.337 9.521 -10.634 1.00 84.12 94 GLN A N 1
ATOM 715 C CA . GLN A 1 94 ? -2.814 10.812 -11.127 1.00 84.12 94 GLN A CA 1
ATOM 716 C C . GLN A 1 94 ? -2.831 10.854 -12.664 1.00 84.12 94 GLN A C 1
ATOM 718 O O . GLN A 1 94 ? -1.801 10.729 -13.332 1.00 84.12 94 GLN A O 1
ATOM 723 N N . ASN A 1 95 ? -4.009 11.101 -13.242 1.00 89.12 95 ASN A N 1
ATOM 724 C CA . ASN A 1 95 ? -4.144 11.253 -14.683 1.00 89.12 95 ASN A CA 1
ATOM 725 C C . ASN A 1 95 ? -3.677 12.646 -15.136 1.00 89.12 95 ASN A C 1
ATOM 727 O O . ASN A 1 95 ? -4.316 13.662 -14.875 1.00 89.12 95 ASN A O 1
ATOM 731 N N . VAL A 1 96 ? -2.560 12.678 -15.855 1.00 91.75 96 VAL A N 1
ATOM 732 C CA . VAL A 1 96 ? -1.947 13.890 -16.418 1.00 91.75 96 VAL A CA 1
ATOM 733 C C . VAL A 1 96 ? -2.325 14.072 -17.890 1.00 91.75 96 VAL A C 1
ATOM 735 O O . VAL A 1 96 ? -2.698 13.117 -18.566 1.00 91.75 96 VAL A O 1
ATOM 738 N N . SER A 1 97 ? -2.243 15.288 -18.433 1.00 87.44 97 SER A N 1
ATOM 739 C CA . SER A 1 97 ? -2.660 15.574 -19.820 1.00 87.44 97 SER A CA 1
ATOM 740 C C . SER A 1 97 ? -1.720 14.988 -20.884 1.00 87.44 97 SER A C 1
ATOM 742 O O . SER A 1 97 ? -2.168 14.608 -21.966 1.00 87.44 97 SER A O 1
ATOM 744 N N . SER A 1 98 ? -0.424 14.873 -20.581 1.00 92.81 98 SER A N 1
ATOM 745 C CA . SER A 1 98 ? 0.589 14.382 -21.521 1.00 92.81 98 SER A CA 1
ATOM 746 C C . SER A 1 98 ? 0.652 12.856 -21.555 1.00 92.81 98 SER A C 1
ATOM 748 O O . SER A 1 98 ? 0.935 12.228 -20.534 1.00 92.81 98 SER A O 1
ATOM 750 N N . LYS A 1 99 ? 0.500 12.263 -22.752 1.00 93.06 99 LYS A N 1
ATOM 751 C CA . LYS A 1 99 ? 0.693 10.819 -23.008 1.00 93.06 99 LYS A CA 1
ATOM 752 C C . LYS A 1 99 ? 1.974 10.298 -22.349 1.00 93.06 99 LYS A C 1
ATOM 754 O O . LYS A 1 99 ? 1.956 9.263 -21.698 1.00 93.06 99 LYS A O 1
ATOM 759 N N . TRP A 1 100 ? 3.078 11.018 -22.508 1.00 91.94 100 TRP A N 1
ATOM 760 C CA . TRP A 1 100 ? 4.387 10.553 -22.055 1.00 91.94 100 TRP A CA 1
ATOM 761 C C . TRP A 1 100 ? 4.600 10.735 -20.573 1.00 91.94 100 TRP A C 1
ATOM 763 O O . TRP A 1 100 ? 5.259 9.906 -19.962 1.00 91.94 100 TRP A O 1
ATOM 773 N N . LYS A 1 101 ? 3.970 11.745 -19.971 1.00 91.81 101 LYS A N 1
ATOM 774 C CA . LYS A 1 101 ? 3.952 11.828 -18.516 1.00 91.81 101 LYS A CA 1
ATOM 775 C C . LYS A 1 101 ? 3.132 10.679 -17.916 1.00 91.81 101 LYS A C 1
ATOM 777 O O . LYS A 1 101 ? 3.553 10.128 -16.911 1.00 91.81 101 LYS A O 1
ATOM 782 N N . ARG A 1 102 ? 2.046 10.239 -18.574 1.00 94.25 102 ARG A N 1
ATOM 783 C CA . ARG A 1 102 ? 1.319 9.014 -18.179 1.00 94.25 102 ARG A CA 1
ATOM 784 C C . ARG A 1 102 ? 2.185 7.761 -18.306 1.00 94.25 102 ARG A C 1
ATOM 786 O O . ARG A 1 102 ? 2.221 6.959 -17.384 1.00 94.25 102 ARG A O 1
ATOM 793 N N . ALA A 1 103 ? 2.873 7.607 -19.438 1.00 94.62 103 ALA A N 1
ATOM 794 C CA . ALA A 1 103 ? 3.773 6.481 -19.673 1.00 94.62 103 ALA A CA 1
ATOM 795 C C . ALA A 1 103 ? 4.911 6.453 -18.643 1.00 94.62 103 ALA A C 1
ATOM 797 O O . ALA A 1 103 ? 5.141 5.414 -18.044 1.00 94.62 103 ALA A O 1
ATOM 798 N N . GLN A 1 104 ? 5.537 7.602 -18.366 1.00 93.94 104 GLN A N 1
ATOM 799 C CA . GLN A 1 104 ? 6.569 7.747 -17.339 1.00 93.94 104 GLN A CA 1
ATOM 800 C C . GLN A 1 104 ? 6.075 7.298 -15.960 1.00 93.94 104 GLN A C 1
ATOM 802 O O . GLN A 1 104 ? 6.757 6.525 -15.302 1.00 93.94 104 GLN A O 1
ATOM 807 N N . ILE A 1 105 ? 4.894 7.760 -15.536 1.00 90.06 105 ILE A N 1
ATOM 808 C CA . ILE A 1 105 ? 4.315 7.389 -14.237 1.00 90.06 105 ILE A CA 1
ATOM 809 C C . ILE A 1 105 ? 4.119 5.867 -14.145 1.00 90.06 105 ILE A C 1
ATOM 811 O O . ILE A 1 105 ? 4.469 5.274 -13.133 1.00 90.06 105 ILE A O 1
ATOM 815 N N . LEU A 1 106 ? 3.613 5.229 -15.207 1.00 93.56 106 LEU A N 1
ATOM 816 C CA . LEU A 1 106 ? 3.422 3.773 -15.244 1.00 93.56 106 LEU A CA 1
ATOM 817 C C . LEU A 1 106 ? 4.744 2.994 -15.291 1.00 93.56 106 LEU A C 1
ATOM 819 O O . LEU A 1 106 ? 4.843 1.938 -14.677 1.00 93.56 106 LEU A O 1
ATOM 823 N N . MET A 1 107 ? 5.761 3.512 -15.986 1.00 94.38 107 MET A N 1
ATOM 824 C CA . MET A 1 107 ? 7.106 2.927 -15.991 1.00 94.38 107 MET A CA 1
ATOM 825 C C . MET A 1 107 ? 7.722 2.978 -14.592 1.00 94.38 107 MET A C 1
ATOM 827 O O . MET A 1 107 ? 8.170 1.954 -14.098 1.00 94.38 107 MET A O 1
ATOM 831 N N . GLU A 1 108 ? 7.713 4.148 -13.945 1.00 89.88 108 GLU A N 1
ATOM 832 C CA . GLU A 1 108 ? 8.222 4.316 -12.579 1.00 89.88 108 GLU A CA 1
ATOM 833 C C . GLU A 1 108 ? 7.471 3.410 -11.593 1.00 89.88 108 GLU A C 1
ATOM 835 O O . GLU A 1 108 ? 8.091 2.801 -10.728 1.00 89.88 108 GLU A O 1
ATOM 840 N N . ASP A 1 109 ? 6.151 3.281 -11.737 1.00 86.44 109 ASP A N 1
ATOM 841 C CA . ASP A 1 109 ? 5.344 2.404 -10.889 1.00 86.44 109 ASP A CA 1
ATOM 842 C C . ASP A 1 109 ? 5.721 0.923 -11.046 1.00 86.44 109 ASP A C 1
ATOM 844 O O . ASP A 1 109 ? 6.006 0.241 -10.061 1.00 86.44 109 ASP A O 1
ATOM 848 N N . GLN A 1 110 ? 5.783 0.441 -12.289 1.00 86.19 110 GLN A N 1
ATOM 849 C CA . GLN A 1 110 ? 6.003 -0.973 -12.572 1.00 86.19 110 GLN A CA 1
ATOM 850 C C . GLN A 1 110 ? 7.463 -1.404 -12.388 1.00 86.19 110 GLN A C 1
ATOM 852 O O . GLN A 1 110 ? 7.708 -2.487 -11.869 1.00 86.19 110 GLN A O 1
ATOM 857 N N . LEU A 1 111 ? 8.438 -0.573 -12.763 1.00 86.81 111 LEU A N 1
ATOM 858 C CA . LEU A 1 111 ? 9.859 -0.911 -12.625 1.00 86.81 111 LEU A CA 1
ATOM 859 C C . LEU A 1 111 ? 10.302 -0.959 -11.165 1.00 86.81 111 LEU A C 1
ATOM 861 O O . LEU A 1 111 ? 11.050 -1.857 -10.788 1.00 86.81 111 LEU A O 1
ATOM 865 N N . VAL A 1 112 ? 9.808 -0.044 -10.323 1.00 75.81 112 VAL A N 1
ATOM 866 C CA . VAL A 1 112 ? 10.067 -0.105 -8.875 1.00 75.81 112 VAL A CA 1
ATOM 867 C C . VAL A 1 112 ? 9.533 -1.411 -8.297 1.00 75.81 112 VAL A C 1
ATOM 869 O O . VAL A 1 112 ? 10.205 -2.045 -7.483 1.00 75.81 112 VAL A O 1
ATOM 872 N N . PHE A 1 113 ? 8.346 -1.835 -8.733 1.00 70.12 113 PHE A N 1
ATOM 873 C CA . PHE A 1 113 ? 7.767 -3.104 -8.312 1.00 70.12 113 PHE A CA 1
ATOM 874 C C . PHE A 1 113 ? 8.628 -4.298 -8.757 1.00 70.12 113 PHE A C 1
ATOM 876 O O . PHE A 1 113 ? 8.999 -5.122 -7.922 1.00 70.12 113 PHE A O 1
ATOM 883 N N . THR A 1 114 ? 9.027 -4.356 -10.031 1.00 72.25 114 THR A N 1
ATOM 884 C CA . THR A 1 114 ? 9.864 -5.442 -10.566 1.00 72.25 114 THR A CA 1
ATOM 885 C C . THR A 1 114 ? 11.242 -5.507 -9.899 1.00 72.25 114 THR A C 1
ATOM 887 O O . THR A 1 114 ? 11.677 -6.584 -9.498 1.00 72.25 114 THR A O 1
ATOM 890 N N . GLN A 1 115 ? 11.927 -4.374 -9.718 1.00 74.31 115 GLN A N 1
ATOM 891 C CA . GLN A 1 115 ? 13.228 -4.350 -9.039 1.00 74.31 115 GLN A CA 1
ATOM 892 C C . GLN A 1 115 ? 13.122 -4.779 -7.579 1.00 74.31 115 GLN A C 1
ATOM 894 O O . GLN A 1 115 ? 13.992 -5.498 -7.090 1.00 74.31 115 GLN A O 1
ATOM 899 N N . SER A 1 116 ? 12.039 -4.386 -6.901 1.00 63.38 116 SER A N 1
ATOM 900 C CA . SER A 1 116 ? 11.774 -4.857 -5.544 1.00 63.38 116 SER A CA 1
ATOM 901 C C . SER A 1 116 ? 11.711 -6.383 -5.532 1.00 63.38 116 SER A C 1
ATOM 903 O O . SER A 1 116 ? 12.435 -6.998 -4.763 1.00 63.38 116 SER A O 1
ATOM 905 N N . LEU A 1 117 ? 10.949 -7.003 -6.440 1.00 59.06 117 LEU A N 1
ATOM 906 C CA . LEU A 1 117 ? 10.854 -8.465 -6.536 1.00 59.06 117 LEU A CA 1
ATOM 907 C C . LEU A 1 117 ? 12.206 -9.153 -6.789 1.00 59.06 117 LEU A C 1
ATOM 909 O O . LEU A 1 117 ? 12.491 -10.159 -6.143 1.00 59.06 117 LEU A O 1
ATOM 913 N N . LYS A 1 118 ? 13.053 -8.609 -7.673 1.00 70.75 118 LYS A N 1
ATOM 914 C CA . LYS A 1 118 ? 14.377 -9.183 -7.990 1.00 70.75 118 LYS A CA 1
ATOM 915 C C . LYS A 1 118 ? 15.301 -9.220 -6.771 1.00 70.75 118 LYS A C 1
ATOM 917 O O . LYS A 1 118 ? 15.917 -10.247 -6.507 1.00 70.75 118 LYS A O 1
ATOM 922 N N . ILE A 1 119 ? 15.309 -8.154 -5.966 1.00 62.19 119 ILE A N 1
ATOM 923 C CA . ILE A 1 119 ? 16.086 -8.092 -4.714 1.00 62.19 119 ILE A CA 1
ATOM 924 C C . ILE A 1 119 ? 15.674 -9.206 -3.735 1.00 62.19 119 ILE A C 1
ATOM 926 O O . ILE A 1 119 ? 16.501 -9.675 -2.956 1.00 62.19 119 ILE A O 1
ATOM 930 N N . PHE A 1 120 ? 14.413 -9.645 -3.766 1.00 49.00 120 PHE A N 1
ATOM 931 C CA . PHE A 1 120 ? 13.915 -10.704 -2.883 1.00 49.00 120 PHE A CA 1
ATOM 932 C C . PHE A 1 120 ? 14.075 -12.121 -3.455 1.00 49.00 120 PHE A C 1
ATOM 934 O O . PHE A 1 120 ? 14.057 -13.077 -2.684 1.00 49.00 120 PHE A O 1
ATOM 941 N N . GLY A 1 121 ? 14.233 -12.272 -4.773 1.00 47.00 121 GLY A N 1
ATOM 942 C CA . GLY A 1 121 ? 14.323 -13.572 -5.446 1.00 47.00 121 GLY A CA 1
ATOM 943 C C . GLY A 1 121 ? 15.712 -14.222 -5.437 1.00 47.00 121 GLY A C 1
ATOM 944 O O . GLY A 1 121 ? 15.803 -15.435 -5.595 1.00 47.00 121 GLY A O 1
ATOM 945 N N . GLU A 1 122 ? 16.785 -13.455 -5.229 1.00 49.16 122 GLU A N 1
ATOM 946 C CA . GLU A 1 122 ? 18.175 -13.947 -5.319 1.00 49.16 122 GLU A CA 1
ATOM 947 C C . GLU A 1 122 ? 18.761 -14.473 -3.993 1.00 49.16 122 GLU A C 1
ATOM 949 O O . GLU A 1 122 ? 19.964 -14.715 -3.889 1.00 49.16 122 GLU A O 1
ATOM 954 N N . ALA A 1 123 ? 17.940 -14.683 -2.960 1.00 43.97 123 ALA A N 1
ATOM 955 C CA . ALA A 1 123 ? 18.397 -15.354 -1.745 1.00 43.97 123 ALA A CA 1
ATOM 956 C C . ALA A 1 123 ? 18.581 -16.860 -2.014 1.00 43.97 123 ALA A C 1
ATOM 958 O O . ALA A 1 123 ? 17.669 -17.658 -1.799 1.00 43.97 123 ALA A O 1
ATOM 959 N N . GLU A 1 124 ? 19.766 -17.234 -2.506 1.00 41.78 124 GLU A N 1
ATOM 960 C CA . GLU A 1 124 ? 20.210 -18.624 -2.657 1.00 41.78 124 GLU A CA 1
ATOM 961 C C . GLU A 1 124 ? 19.935 -19.419 -1.362 1.00 41.78 124 GLU A C 1
ATOM 963 O O . GLU A 1 124 ? 20.336 -18.986 -0.273 1.00 41.78 124 GLU A O 1
ATOM 968 N N . PRO A 1 125 ? 19.244 -20.571 -1.439 1.00 42.94 125 PRO A N 1
ATOM 969 C CA . PRO A 1 125 ? 18.998 -21.401 -0.272 1.00 42.94 125 PRO A CA 1
ATOM 970 C C . PRO A 1 125 ? 20.318 -22.006 0.220 1.00 42.94 125 PRO A C 1
ATOM 972 O O . PRO A 1 125 ? 20.929 -22.844 -0.443 1.00 42.94 125 PRO A O 1
ATOM 975 N N . ASP A 1 126 ? 20.743 -21.582 1.410 1.00 43.06 126 ASP A N 1
ATOM 976 C CA . ASP A 1 126 ? 21.896 -22.130 2.122 1.00 43.06 126 ASP A CA 1
ATOM 977 C C . ASP A 1 126 ? 21.591 -23.581 2.542 1.00 43.06 126 ASP A C 1
ATOM 979 O O . ASP A 1 126 ? 20.952 -23.847 3.565 1.00 43.06 126 ASP A O 1
ATOM 983 N N . ASN A 1 127 ? 21.986 -24.532 1.690 1.00 45.06 127 ASN A N 1
ATOM 984 C CA . ASN A 1 127 ? 21.851 -25.970 1.912 1.00 45.06 127 ASN A CA 1
ATOM 985 C C . ASN A 1 127 ? 22.795 -26.419 3.039 1.00 45.06 127 ASN A C 1
ATOM 987 O O . ASN A 1 127 ? 23.896 -26.914 2.792 1.00 45.06 127 ASN A O 1
ATOM 991 N N . SER A 1 128 ? 22.350 -26.281 4.287 1.00 47.50 128 SER A N 1
ATOM 992 C CA . SER A 1 128 ? 22.973 -26.933 5.440 1.00 47.50 128 SER A CA 1
ATOM 993 C C . SER A 1 128 ? 22.063 -28.039 5.983 1.00 47.50 128 SER A C 1
ATOM 995 O O . SER A 1 128 ? 21.056 -27.808 6.647 1.00 47.50 128 SER A O 1
ATOM 997 N N . ASP A 1 129 ? 22.444 -29.273 5.654 1.00 49.69 129 ASP A N 1
ATOM 998 C CA . ASP A 1 129 ? 21.832 -30.524 6.102 1.00 49.69 129 ASP A CA 1
ATOM 999 C C . ASP A 1 129 ? 22.025 -30.721 7.614 1.00 49.69 129 ASP A C 1
ATOM 1001 O O . ASP A 1 129 ? 23.102 -31.125 8.061 1.00 49.69 129 ASP A O 1
ATOM 1005 N N . HIS A 1 130 ? 20.979 -30.507 8.417 1.00 40.91 130 HIS A N 1
ATOM 1006 C CA . HIS A 1 130 ? 20.934 -30.959 9.811 1.00 40.91 130 HIS A CA 1
ATOM 1007 C C . HIS A 1 130 ? 19.604 -31.654 10.131 1.00 40.91 130 HIS A C 1
ATOM 1009 O O . HIS A 1 130 ? 18.586 -31.024 10.403 1.00 40.91 130 HIS A O 1
ATOM 1015 N N . SER A 1 131 ? 19.647 -32.991 10.134 1.00 45.84 131 SER A N 1
ATOM 1016 C CA . SER A 1 131 ? 18.621 -33.855 10.724 1.00 45.84 131 SER A CA 1
ATOM 1017 C C . SER A 1 131 ? 18.663 -33.775 12.246 1.00 45.84 131 SER A C 1
ATOM 1019 O O . SER A 1 131 ? 19.718 -33.999 12.833 1.00 45.84 131 SER A O 1
ATOM 1021 N N . ASN A 1 132 ? 17.509 -33.569 12.882 1.00 36.34 132 ASN A N 1
ATOM 1022 C CA . ASN A 1 132 ? 17.271 -34.037 14.244 1.00 36.34 132 ASN A CA 1
ATOM 1023 C C . ASN A 1 132 ? 15.799 -34.407 14.446 1.00 36.34 132 ASN A C 1
ATOM 1025 O O . ASN A 1 132 ? 14.895 -33.616 14.192 1.00 36.34 132 ASN A O 1
ATOM 1029 N N . SER A 1 133 ? 15.600 -35.632 14.927 1.00 48.66 133 SER A N 1
ATOM 1030 C CA . SER A 1 133 ? 14.349 -36.210 15.406 1.00 48.66 133 SER A CA 1
ATOM 1031 C C . SER A 1 133 ? 14.170 -35.906 16.892 1.00 48.66 133 SER A C 1
ATOM 1033 O O . SER A 1 133 ? 15.055 -36.286 17.659 1.00 48.66 133 SER A O 1
ATOM 1035 N N . VAL A 1 134 ? 13.048 -35.321 17.322 1.00 39.97 134 VAL A N 1
ATOM 1036 C CA . VAL A 1 134 ? 12.582 -35.427 18.719 1.00 39.97 134 VAL A CA 1
ATOM 1037 C C . VAL A 1 134 ? 11.051 -35.440 18.770 1.00 39.97 134 VAL A C 1
ATOM 1039 O O . VAL A 1 134 ? 10.377 -34.861 17.924 1.00 39.97 134 VAL A O 1
ATOM 1042 N N . GLU A 1 135 ? 10.583 -36.191 19.759 1.00 42.12 135 GLU A N 1
ATOM 1043 C CA . GLU A 1 135 ? 9.287 -36.804 19.993 1.00 42.12 135 GLU A CA 1
ATOM 1044 C C . GLU A 1 135 ? 8.155 -35.869 20.440 1.00 42.12 135 GLU A C 1
ATOM 1046 O O . GLU A 1 135 ? 8.349 -34.792 21.001 1.00 42.12 135 GLU A O 1
ATOM 1051 N N . ASP A 1 136 ? 6.963 -36.403 20.189 1.00 36.22 136 ASP A N 1
ATOM 1052 C CA . ASP A 1 136 ? 5.613 -35.957 20.502 1.00 36.22 136 ASP A CA 1
ATOM 1053 C C . ASP A 1 136 ? 5.297 -36.056 22.008 1.00 36.22 136 ASP A C 1
ATOM 1055 O O . ASP A 1 136 ? 5.539 -37.082 22.648 1.00 36.22 136 ASP A O 1
ATOM 1059 N N . SER A 1 137 ? 4.747 -34.985 22.583 1.00 36.72 137 SER A N 1
ATOM 1060 C CA . SER A 1 137 ? 4.076 -34.984 23.890 1.00 36.72 137 SER A CA 1
ATOM 1061 C C . SER A 1 137 ? 3.135 -33.779 23.977 1.00 36.72 137 SER A C 1
ATOM 1063 O O . SER A 1 137 ? 3.562 -32.656 24.242 1.00 36.72 137 SER A O 1
ATOM 1065 N N . SER A 1 138 ? 1.843 -34.026 23.750 1.00 36.03 138 SER A N 1
ATOM 1066 C CA . SER A 1 138 ? 0.756 -33.052 23.924 1.00 36.03 138 SER A CA 1
ATOM 1067 C C . SER A 1 138 ? 0.257 -33.046 25.374 1.00 36.03 138 SER A C 1
ATOM 1069 O O . SER A 1 138 ? -0.021 -34.127 25.901 1.00 36.03 138 SER A O 1
ATOM 1071 N N . PRO A 1 139 ? 0.084 -31.882 26.028 1.00 41.31 139 PRO A N 1
ATOM 1072 C CA . PRO A 1 139 ? -0.688 -31.793 27.255 1.00 41.31 139 PRO A CA 1
ATOM 1073 C C . PRO A 1 139 ? -2.137 -31.368 26.981 1.00 41.31 139 PRO A C 1
ATOM 1075 O O . PRO A 1 139 ? -2.419 -30.515 26.142 1.00 41.31 139 PRO A O 1
ATOM 1078 N N . ASP A 1 140 ? -3.027 -31.989 27.743 1.00 34.47 140 ASP A N 1
ATOM 1079 C CA . ASP A 1 140 ? -4.470 -31.778 27.810 1.00 34.47 140 ASP A CA 1
ATOM 1080 C C . ASP A 1 140 ? -4.776 -30.501 28.623 1.00 34.47 140 ASP A C 1
ATOM 1082 O O . ASP A 1 140 ? -4.282 -30.354 29.746 1.00 34.47 140 ASP A O 1
ATOM 1086 N N . LEU A 1 141 ? -5.546 -29.560 28.064 1.00 36.25 141 LEU A N 1
ATOM 1087 C CA . LEU A 1 141 ? -5.944 -28.311 28.727 1.00 36.25 141 LEU A CA 1
ATOM 1088 C C . LEU A 1 141 ? -7.455 -28.094 28.594 1.00 36.25 141 LEU A C 1
ATOM 1090 O O . LEU A 1 141 ? -7.967 -27.745 27.535 1.00 36.25 141 LEU A O 1
ATOM 1094 N N . SER A 1 142 ? -8.152 -28.263 29.717 1.00 34.53 142 SER A N 1
ATOM 1095 C CA . SER A 1 142 ? -9.546 -27.879 29.915 1.00 34.53 142 SER A CA 1
ATOM 1096 C C . SER A 1 142 ? -9.655 -26.361 30.097 1.00 34.53 142 SER A C 1
ATOM 1098 O O . SER A 1 142 ? -9.163 -25.833 31.099 1.00 34.53 142 SER A O 1
ATOM 1100 N N . VAL A 1 143 ? -10.310 -25.671 29.164 1.00 39.12 143 VAL A N 1
ATOM 1101 C CA . VAL A 1 143 ? -10.608 -24.235 29.256 1.00 39.12 143 VAL A CA 1
ATOM 1102 C C . VAL A 1 143 ? -12.069 -24.049 29.662 1.00 39.12 143 VAL A C 1
ATOM 1104 O O . VAL A 1 143 ? -12.979 -24.623 29.074 1.00 39.12 143 VAL A O 1
ATOM 1107 N N . THR A 1 144 ? -12.274 -23.278 30.724 1.00 33.88 144 THR A N 1
ATOM 1108 C CA . THR A 1 144 ? -13.566 -22.792 31.216 1.00 33.88 144 THR A CA 1
ATOM 1109 C C . THR A 1 144 ? -14.025 -21.596 30.385 1.00 33.88 144 THR A C 1
ATOM 1111 O O . THR A 1 144 ? -13.290 -20.618 30.283 1.00 33.88 144 THR A O 1
ATOM 1114 N N . SER A 1 145 ? -15.233 -21.663 29.823 1.00 39.44 145 SER A N 1
ATOM 1115 C CA . SER A 1 145 ? -15.869 -20.588 29.051 1.00 39.44 145 SER A CA 1
ATOM 1116 C C . SER A 1 145 ? -16.188 -19.381 29.948 1.00 39.44 145 SER A C 1
ATOM 1118 O O . SER A 1 145 ? -17.083 -19.453 30.793 1.00 39.44 145 SER A O 1
ATOM 1120 N N . GLU A 1 146 ? -15.437 -18.289 29.791 1.00 45.38 146 GLU A N 1
ATOM 1121 C CA . GLU A 1 146 ? -15.704 -16.997 30.437 1.00 45.38 146 GLU A CA 1
ATOM 1122 C C . GLU A 1 146 ? -16.686 -16.154 29.611 1.00 45.38 146 GLU A C 1
ATOM 1124 O O . GLU A 1 146 ? -16.736 -16.226 28.383 1.00 45.38 146 GLU A O 1
ATOM 1129 N N . GLU A 1 147 ? -17.507 -15.390 30.333 1.00 44.72 147 GLU A N 1
ATOM 1130 C CA . GLU A 1 147 ? -18.589 -14.544 29.837 1.00 44.72 147 GLU A CA 1
ATOM 1131 C C . GLU A 1 147 ? -18.134 -13.615 28.704 1.00 44.72 147 GLU A C 1
ATOM 1133 O O . GLU A 1 147 ? -17.102 -12.954 28.787 1.00 44.72 147 GLU A O 1
ATOM 1138 N N . THR A 1 148 ? -18.951 -13.528 27.653 1.00 42.78 148 THR A N 1
ATOM 1139 C CA . THR A 1 148 ? -18.784 -12.596 26.534 1.00 42.78 148 THR A CA 1
ATOM 1140 C C . THR A 1 148 ? -18.862 -11.151 27.032 1.00 42.78 148 THR A C 1
ATOM 1142 O O . THR A 1 148 ? -19.940 -10.549 27.063 1.00 42.78 148 THR A O 1
ATOM 1145 N N . GLU A 1 149 ? -17.719 -10.594 27.432 1.00 56.47 149 GLU A N 1
ATOM 1146 C CA . GLU A 1 149 ? -17.516 -9.158 27.590 1.00 56.47 149 GLU A CA 1
ATOM 1147 C C . GLU A 1 149 ? -17.923 -8.491 26.273 1.00 56.47 149 GLU A C 1
ATOM 1149 O O . GLU A 1 149 ? -17.346 -8.747 25.215 1.00 56.47 149 GLU A O 1
ATOM 1154 N N . THR A 1 150 ? -18.964 -7.658 26.309 1.00 58.12 150 THR A N 1
ATOM 1155 C CA . THR A 1 150 ? -19.345 -6.844 25.154 1.00 58.12 150 THR A CA 1
ATOM 1156 C C . THR A 1 150 ? -18.143 -5.983 24.793 1.00 58.12 150 THR A C 1
ATOM 1158 O O . THR A 1 150 ? -17.791 -5.098 25.577 1.00 58.12 150 THR A O 1
ATOM 1161 N N . ALA A 1 151 ? -17.504 -6.275 23.655 1.00 66.94 151 ALA A N 1
ATOM 1162 C CA . ALA A 1 151 ? -16.288 -5.609 23.209 1.00 66.94 151 ALA A CA 1
ATOM 1163 C C . ALA A 1 151 ? -16.499 -4.093 23.252 1.00 66.94 151 ALA A C 1
ATOM 1165 O O . ALA A 1 151 ? -17.256 -3.519 22.466 1.00 66.94 151 ALA A O 1
ATOM 1166 N N . THR A 1 152 ? -15.892 -3.453 24.249 1.00 82.56 152 THR A N 1
ATOM 1167 C CA . THR A 1 152 ? -15.992 -2.009 24.410 1.00 82.56 152 THR A CA 1
ATOM 1168 C C . THR A 1 152 ? -15.236 -1.352 23.270 1.00 82.56 152 THR A C 1
ATOM 1170 O O . THR A 1 152 ? -14.170 -1.811 22.862 1.00 82.56 152 THR A O 1
ATOM 1173 N N . ALA A 1 153 ? -15.827 -0.298 22.711 1.00 91.12 153 ALA A N 1
ATOM 1174 C CA . ALA A 1 153 ? -15.263 0.341 21.541 1.00 91.12 153 ALA A CA 1
ATOM 1175 C C . ALA A 1 153 ? -13.875 0.919 21.861 1.00 91.12 153 ALA A C 1
ATOM 1177 O O . ALA A 1 153 ? -13.734 1.737 22.775 1.00 91.12 153 ALA A O 1
ATOM 1178 N N . ASP A 1 154 ? -12.858 0.494 21.112 1.00 95.00 154 ASP A N 1
ATOM 1179 C CA . ASP A 1 154 ? -11.475 0.894 21.359 1.00 95.00 154 ASP A CA 1
ATOM 1180 C C . ASP A 1 154 ? -11.060 2.136 20.526 1.00 95.00 154 ASP A C 1
ATOM 1182 O O . ASP A 1 154 ? -11.246 2.158 19.300 1.00 95.00 154 ASP A O 1
ATOM 1186 N N . PRO A 1 155 ? -10.494 3.186 21.157 1.00 95.50 155 PRO A N 1
ATOM 1187 C CA . PRO A 1 155 ? -10.032 4.400 20.475 1.00 95.50 155 PRO A CA 1
ATOM 1188 C C . PRO A 1 155 ? -8.936 4.180 19.431 1.00 95.50 155 PRO A C 1
ATOM 1190 O O . PRO A 1 155 ? -8.942 4.851 18.397 1.00 95.50 155 PRO A O 1
ATOM 1193 N N . ASP A 1 156 ? -7.993 3.270 19.675 1.00 93.81 156 ASP A N 1
ATOM 1194 C CA . ASP A 1 156 ? -6.895 2.996 18.749 1.00 93.81 156 ASP A CA 1
ATOM 1195 C C . ASP A 1 156 ? -7.410 2.272 17.507 1.00 93.81 156 ASP A C 1
ATOM 1197 O O . ASP A 1 156 ? -7.028 2.633 16.391 1.00 93.81 156 ASP A O 1
ATOM 1201 N N . VAL A 1 157 ? -8.349 1.335 17.682 1.00 95.62 157 VAL A N 1
ATOM 1202 C CA . VAL A 1 157 ? -9.078 0.711 16.567 1.00 95.62 157 VAL A CA 1
ATOM 1203 C C . VAL A 1 157 ? -9.790 1.778 15.736 1.00 95.62 157 VAL A C 1
ATOM 1205 O O . VAL A 1 157 ? -9.627 1.819 14.516 1.00 95.62 157 VAL A O 1
ATOM 1208 N N . ALA A 1 158 ? -10.536 2.683 16.375 1.00 96.00 158 ALA A N 1
ATOM 1209 C CA . ALA A 1 158 ? -11.264 3.732 15.667 1.00 96.00 158 ALA A CA 1
ATOM 1210 C C . ALA A 1 158 ? -10.324 4.663 14.882 1.00 96.00 158 ALA A C 1
ATOM 1212 O O . ALA A 1 158 ? -10.530 4.881 13.687 1.00 96.00 158 ALA A O 1
ATOM 1213 N N . ASN A 1 159 ? -9.257 5.163 15.516 1.00 96.38 159 ASN A N 1
ATOM 1214 C CA . ASN A 1 159 ? -8.261 5.998 14.844 1.00 96.38 159 ASN A CA 1
ATOM 1215 C C . ASN A 1 159 ? -7.600 5.260 13.668 1.00 96.38 159 ASN A C 1
ATOM 1217 O O . ASN A 1 159 ? -7.353 5.868 12.621 1.00 96.38 159 ASN A O 1
ATOM 1221 N N . LEU A 1 160 ? -7.311 3.960 13.813 1.00 95.31 160 LEU A N 1
ATOM 1222 C CA . LEU A 1 160 ? -6.682 3.175 12.750 1.00 95.31 160 LEU A CA 1
ATOM 1223 C C . LEU A 1 160 ? -7.636 3.013 11.572 1.00 95.31 160 LEU A C 1
ATOM 1225 O O . LEU A 1 160 ? -7.236 3.256 10.437 1.00 95.31 160 LEU A O 1
ATOM 1229 N N . LEU A 1 161 ? -8.895 2.662 11.827 1.00 95.25 161 LEU A N 1
ATOM 1230 C CA . LEU A 1 161 ? -9.904 2.520 10.781 1.00 95.25 161 LEU A CA 1
ATOM 1231 C C . LEU A 1 161 ? -10.112 3.830 10.016 1.00 95.25 161 LEU A C 1
ATOM 1233 O O . LEU A 1 161 ? -10.124 3.812 8.788 1.00 95.25 161 LEU A O 1
ATOM 1237 N N . ILE A 1 162 ? -10.190 4.974 10.705 1.00 95.50 162 ILE A N 1
ATOM 1238 C CA . ILE A 1 162 ? -10.257 6.294 10.054 1.00 95.50 162 ILE A CA 1
ATOM 1239 C C . ILE A 1 162 ? -9.029 6.511 9.159 1.00 95.50 162 ILE A C 1
ATOM 1241 O O . ILE A 1 162 ? -9.167 6.932 8.010 1.00 95.50 162 ILE A O 1
ATOM 1245 N N . SER A 1 163 ? -7.836 6.186 9.663 1.00 94.88 163 SER A N 1
ATOM 1246 C CA . SER A 1 163 ? -6.572 6.352 8.936 1.00 94.88 163 SER A CA 1
ATOM 1247 C C . SER A 1 163 ? -6.503 5.460 7.691 1.00 94.88 163 SER A C 1
ATOM 1249 O O . SER A 1 163 ? -6.103 5.922 6.622 1.00 94.88 163 SER A O 1
ATOM 1251 N N . LEU A 1 164 ? -6.946 4.204 7.800 1.00 91.94 164 LEU A N 1
ATOM 1252 C CA . LEU A 1 164 ? -7.021 3.253 6.690 1.00 91.94 164 LEU A CA 1
ATOM 1253 C C . LEU A 1 164 ? -8.041 3.697 5.637 1.00 91.94 164 LEU A C 1
ATOM 1255 O O . LEU A 1 164 ? -7.727 3.704 4.448 1.00 91.94 164 LEU A O 1
ATOM 1259 N N . VAL A 1 165 ? -9.233 4.126 6.062 1.00 92.62 165 VAL A N 1
ATOM 1260 C CA . VAL A 1 165 ? -10.276 4.665 5.175 1.00 92.62 165 VAL A CA 1
ATOM 1261 C C . VAL A 1 165 ? -9.773 5.914 4.452 1.00 92.62 165 VAL A C 1
ATOM 1263 O O . VAL A 1 165 ? -9.956 6.034 3.240 1.00 92.62 165 VAL A O 1
ATOM 1266 N N . PHE A 1 166 ? -9.092 6.821 5.159 1.00 93.94 166 PHE A N 1
ATOM 1267 C CA . PHE A 1 166 ? -8.475 8.002 4.560 1.00 93.94 166 PHE A CA 1
ATOM 1268 C C . PHE A 1 166 ? -7.433 7.606 3.509 1.00 93.94 166 PHE A C 1
ATOM 1270 O O . PHE A 1 166 ? -7.517 8.053 2.365 1.00 93.94 166 PHE A O 1
ATOM 1277 N N . GLY A 1 167 ? -6.489 6.727 3.859 1.00 88.75 167 GLY A N 1
ATOM 1278 C CA . GLY A 1 167 ? -5.449 6.263 2.942 1.00 88.75 167 GLY A CA 1
ATOM 1279 C C . GLY A 1 167 ? -6.028 5.610 1.684 1.00 88.75 167 GLY A C 1
ATOM 1280 O O . GLY A 1 167 ? -5.664 5.970 0.5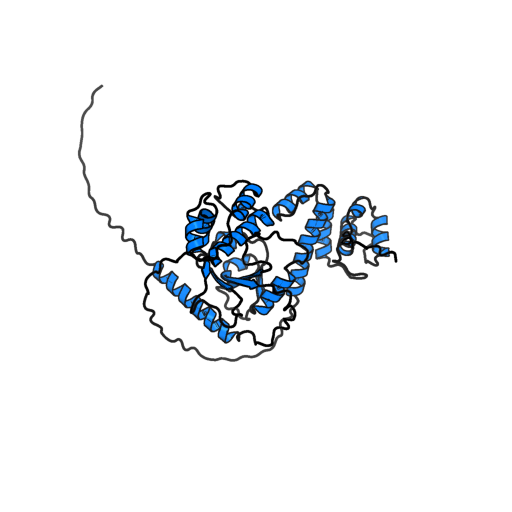65 1.00 88.75 167 GLY A O 1
ATOM 1281 N N . ALA A 1 168 ? -6.994 4.708 1.856 1.00 85.06 168 ALA A N 1
ATOM 1282 C CA . ALA A 1 168 ? -7.639 3.986 0.766 1.00 85.06 168 ALA A CA 1
ATOM 1283 C C . ALA A 1 168 ? -8.467 4.899 -0.156 1.00 85.06 168 ALA A C 1
ATOM 1285 O O . ALA A 1 168 ? -8.363 4.829 -1.382 1.00 85.06 168 ALA A O 1
ATOM 1286 N N . ALA A 1 169 ? -9.301 5.766 0.413 1.00 87.38 169 ALA A N 1
ATOM 1287 C CA . ALA A 1 169 ? -10.289 6.505 -0.363 1.00 87.38 169 ALA A CA 1
ATOM 1288 C C . ALA A 1 169 ? -9.820 7.896 -0.798 1.00 87.38 169 ALA A C 1
ATOM 1290 O O . ALA A 1 169 ? -10.161 8.337 -1.897 1.00 87.38 169 ALA A O 1
ATOM 1291 N N . VAL A 1 170 ? -9.053 8.588 0.047 1.00 86.88 170 VAL A N 1
ATOM 1292 C CA . VAL A 1 170 ? -8.553 9.942 -0.222 1.00 86.88 170 VAL A CA 1
ATOM 1293 C C . VAL A 1 170 ? -7.194 9.864 -0.897 1.00 86.88 170 VAL A C 1
ATOM 1295 O O . VAL A 1 170 ? -7.044 10.350 -2.017 1.00 86.88 170 VAL A O 1
ATOM 1298 N N . SER A 1 171 ? -6.225 9.198 -0.271 1.00 81.19 171 SER A N 1
ATOM 1299 C CA . SER A 1 171 ? -4.844 9.184 -0.769 1.00 81.19 171 SER A CA 1
ATOM 1300 C C . SER A 1 171 ? -4.698 8.334 -2.032 1.00 81.19 171 SER A C 1
ATOM 1302 O O . SER A 1 171 ? -3.978 8.718 -2.953 1.00 81.19 171 SER A O 1
ATOM 1304 N N . CYS A 1 172 ? -5.435 7.225 -2.119 1.00 77.75 172 CYS A N 1
ATOM 1305 C CA . CYS A 1 172 ? -5.491 6.374 -3.306 1.00 77.75 172 CYS A CA 1
ATOM 1306 C C . CYS A 1 172 ? -6.716 6.638 -4.198 1.00 77.75 172 CYS A C 1
ATOM 1308 O O . CYS A 1 172 ? -6.950 5.863 -5.114 1.00 77.75 172 CYS A O 1
ATOM 1310 N N . TYR A 1 173 ? -7.521 7.683 -3.964 1.00 81.19 173 TYR A N 1
ATOM 1311 C CA . TYR A 1 173 ? -8.694 8.019 -4.796 1.00 81.19 173 TYR A CA 1
ATOM 1312 C C . TYR A 1 173 ? -9.655 6.843 -5.084 1.00 81.19 173 TYR A C 1
ATOM 1314 O O . TYR A 1 173 ? -10.364 6.845 -6.094 1.00 81.19 173 TYR A O 1
ATOM 1322 N N . ASN A 1 174 ? -9.705 5.837 -4.205 1.00 79.75 174 ASN A N 1
ATOM 1323 C CA . ASN A 1 174 ? -10.396 4.583 -4.468 1.00 79.75 174 ASN A CA 1
ATOM 1324 C C . ASN A 1 174 ? -11.624 4.404 -3.565 1.00 79.75 174 ASN A C 1
ATOM 1326 O O . ASN A 1 174 ? -11.614 3.650 -2.594 1.00 79.75 174 ASN A O 1
ATOM 1330 N N . LEU A 1 175 ? -12.722 5.071 -3.928 1.00 83.31 175 LEU A N 1
ATOM 1331 C CA . LEU A 1 175 ? -14.005 4.937 -3.223 1.00 83.31 175 LEU A CA 1
ATOM 1332 C C . LEU A 1 175 ? -14.633 3.541 -3.351 1.00 83.31 175 LEU A C 1
ATOM 1334 O O . LEU A 1 175 ? -15.526 3.214 -2.576 1.00 83.31 175 LEU A O 1
ATOM 1338 N N . SER A 1 176 ? -14.184 2.705 -4.297 1.00 80.62 176 SER A N 1
ATOM 1339 C CA . SER A 1 176 ? -14.729 1.347 -4.454 1.00 80.62 176 SER A CA 1
ATOM 1340 C C . SER A 1 176 ? -14.405 0.428 -3.272 1.00 80.62 176 SER A C 1
ATOM 1342 O O . SER A 1 176 ? -15.094 -0.567 -3.073 1.00 80.62 176 SER A O 1
ATOM 1344 N N . LEU A 1 177 ? -13.416 0.802 -2.452 1.00 72.69 177 LEU A N 1
ATOM 1345 C CA . LEU A 1 177 ? -13.054 0.105 -1.216 1.00 72.69 177 LEU A CA 1
ATOM 1346 C C . LEU A 1 177 ? -14.028 0.378 -0.057 1.00 72.69 177 LEU A C 1
ATOM 1348 O O . LEU A 1 177 ? -13.897 -0.239 0.994 1.00 72.69 177 LEU A O 1
ATOM 1352 N N . LEU A 1 178 ? -15.001 1.280 -0.238 1.00 83.38 178 LEU A N 1
ATOM 1353 C CA . LEU A 1 178 ? -16.015 1.636 0.760 1.00 83.38 178 LEU A CA 1
ATOM 1354 C C . LEU A 1 178 ? -17.430 1.303 0.245 1.00 83.38 178 LEU A C 1
ATOM 1356 O O . LEU A 1 178 ? -18.236 2.210 -0.001 1.00 83.38 178 LEU A O 1
ATOM 1360 N N . PRO A 1 179 ? -17.754 0.017 0.019 1.00 78.62 179 PRO A N 1
ATOM 1361 C CA . PRO A 1 179 ? -19.055 -0.368 -0.514 1.00 78.62 179 PRO A CA 1
ATOM 1362 C C . PRO A 1 179 ? -20.186 0.048 0.436 1.00 78.62 179 PRO A C 1
ATOM 1364 O O . PRO A 1 179 ? -20.112 -0.145 1.644 1.00 78.62 179 PRO A O 1
ATOM 1367 N N . GLY A 1 180 ? -21.252 0.634 -0.117 1.00 82.06 180 GLY A N 1
ATOM 1368 C CA . GLY A 1 180 ? -22.417 1.078 0.661 1.00 82.06 180 GLY A CA 1
ATOM 1369 C C . GLY A 1 180 ? -22.231 2.404 1.409 1.00 82.06 180 GLY A C 1
ATOM 1370 O O . GLY A 1 180 ? -23.136 2.825 2.129 1.00 82.06 180 GLY A O 1
ATOM 1371 N N . PHE A 1 181 ? -21.099 3.085 1.227 1.00 82.00 181 PHE A N 1
ATOM 1372 C CA . PHE A 1 181 ? -20.840 4.363 1.875 1.00 82.00 181 PHE A CA 1
ATOM 1373 C C . PHE A 1 181 ? -21.715 5.501 1.296 1.00 82.00 181 PHE A C 1
ATOM 1375 O O . PHE A 1 181 ? -21.768 5.669 0.075 1.00 82.00 181 PHE A O 1
ATOM 1382 N N . PRO A 1 182 ? -22.396 6.323 2.128 1.00 78.06 182 PRO A N 1
ATOM 1383 C CA . PRO A 1 182 ? -23.350 7.337 1.658 1.00 78.06 182 PRO A CA 1
ATOM 1384 C C . PRO A 1 182 ? -22.744 8.514 0.881 1.00 78.06 182 PRO A C 1
ATOM 1386 O O . PRO A 1 182 ? -23.489 9.279 0.264 1.00 78.06 182 PRO A O 1
ATOM 1389 N N . VAL A 1 183 ? -21.424 8.711 0.908 1.00 81.56 183 VAL A N 1
ATOM 1390 C CA . VAL A 1 183 ? -20.780 9.838 0.221 1.00 81.56 183 VAL A CA 1
ATOM 1391 C C . VAL A 1 183 ? -20.197 9.386 -1.111 1.00 81.56 183 VAL A C 1
ATOM 1393 O O . VAL A 1 183 ? -19.404 8.454 -1.186 1.00 81.56 183 VAL A O 1
ATOM 1396 N N . THR A 1 184 ? -20.542 10.111 -2.172 1.00 82.31 184 THR A N 1
ATOM 1397 C CA . THR A 1 184 ? -20.183 9.759 -3.554 1.00 82.31 184 THR A CA 1
ATOM 1398 C C . THR A 1 184 ? -18.945 10.480 -4.088 1.00 82.31 184 THR A C 1
ATOM 1400 O O . THR A 1 184 ? -18.550 10.249 -5.229 1.00 82.31 184 THR A O 1
ATOM 1403 N N . THR A 1 185 ? -18.327 11.372 -3.305 1.00 88.19 185 THR A N 1
ATOM 1404 C CA . THR A 1 185 ? -17.150 12.138 -3.741 1.00 88.19 185 THR A CA 1
ATOM 1405 C C . THR A 1 185 ? -16.027 12.107 -2.710 1.00 88.19 185 THR A C 1
ATOM 1407 O O . THR A 1 185 ? -16.268 12.211 -1.506 1.00 88.19 185 THR A O 1
ATOM 1410 N N . VAL A 1 186 ? -14.784 12.027 -3.198 1.00 89.00 186 VAL A N 1
ATOM 1411 C CA . VAL A 1 186 ? -13.572 12.014 -2.362 1.00 89.00 186 VAL A CA 1
ATOM 1412 C C . VAL A 1 186 ? -13.465 13.290 -1.526 1.00 89.00 186 VAL A C 1
ATOM 1414 O O . VAL A 1 186 ? -13.169 13.218 -0.341 1.00 89.00 186 VAL A O 1
ATOM 1417 N N . SER A 1 187 ? -13.779 14.459 -2.095 1.00 89.75 187 SER A N 1
ATOM 1418 C CA . SER A 1 187 ? -13.670 15.742 -1.385 1.00 89.75 187 SER A CA 1
ATOM 1419 C C . SER A 1 187 ? -14.640 15.870 -0.207 1.00 89.75 187 SER A C 1
ATOM 1421 O O . SER A 1 187 ? -14.278 16.437 0.823 1.00 89.75 187 SER A O 1
ATOM 1423 N N . THR A 1 188 ? -15.869 15.358 -0.338 1.00 90.00 188 THR A N 1
ATOM 1424 C CA . THR A 1 188 ? -16.829 15.357 0.776 1.00 90.00 188 THR A CA 1
ATOM 1425 C C . THR A 1 188 ? -16.420 14.352 1.851 1.00 90.00 188 THR A C 1
ATOM 1427 O O . THR A 1 188 ? -16.520 14.679 3.031 1.00 90.00 188 THR A O 1
ATOM 1430 N N . LEU A 1 189 ? -15.915 13.172 1.464 1.00 91.50 189 LEU A N 1
ATOM 1431 C CA . LEU A 1 189 ? -15.386 12.189 2.414 1.00 91.50 189 LEU A CA 1
ATOM 1432 C C . LEU A 1 189 ? -14.187 12.756 3.179 1.00 91.50 189 LEU A C 1
ATOM 1434 O O . LEU A 1 189 ? -14.191 12.730 4.402 1.00 91.50 189 LEU A O 1
ATOM 1438 N N . GLN A 1 190 ? -13.205 13.320 2.472 1.00 93.88 190 GLN A N 1
ATOM 1439 C CA . GLN A 1 190 ? -12.020 13.920 3.078 1.00 93.88 190 GLN A CA 1
ATOM 1440 C C . GLN A 1 190 ? -12.404 14.985 4.106 1.00 93.88 190 GLN A C 1
ATOM 1442 O O . GLN A 1 190 ? -11.911 14.940 5.225 1.00 93.88 190 GLN A O 1
ATOM 1447 N N . ARG A 1 191 ? -13.326 15.898 3.764 1.00 92.88 191 ARG A N 1
ATOM 1448 C CA . ARG A 1 191 ? -13.817 16.907 4.713 1.00 92.88 191 ARG A CA 1
ATOM 1449 C C . ARG A 1 191 ? -14.452 16.263 5.946 1.00 92.88 191 ARG A C 1
ATOM 1451 O O . ARG A 1 191 ? -14.136 16.664 7.054 1.00 92.88 191 ARG A O 1
ATOM 1458 N N . GLY A 1 192 ? -15.300 15.253 5.748 1.00 92.75 192 GLY A N 1
ATOM 1459 C CA . GLY A 1 192 ? -15.922 14.528 6.854 1.00 92.75 192 GLY A CA 1
ATOM 1460 C C . GLY A 1 192 ? -14.898 13.858 7.772 1.00 92.75 192 GLY A C 1
ATOM 1461 O O . GLY A 1 192 ? -15.036 13.947 8.984 1.00 92.75 192 GLY A O 1
ATOM 1462 N N . LEU A 1 193 ? -13.859 13.226 7.215 1.00 93.88 193 LEU A N 1
ATOM 1463 C CA . LEU A 1 193 ? -12.772 12.624 7.997 1.00 93.88 193 LEU A CA 1
ATOM 1464 C C . LEU A 1 193 ? -11.940 13.694 8.720 1.00 93.88 193 LEU A C 1
ATOM 1466 O O . LEU A 1 193 ? -11.560 13.514 9.872 1.00 93.88 193 LEU A O 1
ATOM 1470 N N . ASP A 1 194 ? -11.675 14.820 8.062 1.00 93.94 194 ASP A N 1
ATOM 1471 C CA . ASP A 1 194 ? -10.928 15.950 8.619 1.00 93.94 194 ASP A CA 1
ATOM 1472 C C . ASP A 1 194 ? -11.670 16.650 9.773 1.00 93.94 194 ASP A C 1
ATOM 1474 O O . ASP A 1 194 ? -11.031 17.287 10.616 1.00 93.94 194 ASP A O 1
ATOM 1478 N N . ASP A 1 195 ? -12.997 16.553 9.818 1.00 94.25 195 ASP A N 1
ATOM 1479 C CA . ASP A 1 195 ? -13.821 17.102 10.897 1.00 94.25 195 ASP A CA 1
ATOM 1480 C C . ASP A 1 195 ? -13.857 16.183 12.135 1.00 94.25 195 ASP A C 1
ATOM 1482 O O . ASP A 1 195 ? -14.191 16.644 13.227 1.00 94.25 195 ASP A O 1
ATOM 1486 N N . ILE A 1 196 ? -13.469 14.906 12.001 1.00 94.12 196 ILE A N 1
ATOM 1487 C CA . ILE A 1 196 ? -13.353 13.980 13.136 1.00 94.12 196 ILE A CA 1
ATOM 1488 C C . ILE A 1 196 ? -12.073 14.326 13.915 1.00 94.12 196 ILE A C 1
ATOM 1490 O O . ILE A 1 196 ? -10.980 14.262 13.343 1.00 94.12 196 ILE A O 1
ATOM 1494 N N . PRO A 1 197 ? -12.156 14.702 15.205 1.00 95.12 197 PRO A N 1
ATOM 1495 C CA . PRO A 1 197 ? -10.969 14.920 16.024 1.00 95.12 197 PRO A CA 1
ATOM 1496 C C . PRO A 1 197 ? -10.263 13.592 16.326 1.00 95.12 197 PRO A C 1
ATOM 1498 O O . PRO A 1 197 ? -10.876 12.527 16.286 1.00 95.12 197 PRO A O 1
ATOM 1501 N N . GLN A 1 198 ? -8.980 13.658 16.683 1.00 96.12 198 GLN A N 1
ATOM 1502 C CA . GLN A 1 198 ? -8.263 12.493 17.199 1.00 96.12 198 GLN A CA 1
ATOM 1503 C C . GLN A 1 198 ? -8.987 11.943 18.436 1.00 96.12 198 GLN A C 1
ATOM 1505 O O . GLN A 1 198 ? -9.291 12.690 19.371 1.00 96.12 198 GLN A O 1
ATOM 1510 N N . ILE A 1 199 ? -9.243 10.637 18.453 1.00 96.81 199 ILE A N 1
ATOM 1511 C CA . ILE A 1 199 ? -10.008 9.989 19.518 1.00 96.81 199 ILE A CA 1
ATOM 1512 C C . ILE A 1 199 ? -9.033 9.557 20.611 1.00 96.81 199 ILE A C 1
ATOM 1514 O O . ILE A 1 199 ? -8.214 8.669 20.400 1.00 96.81 199 ILE A O 1
ATOM 1518 N N . GLY A 1 200 ? -9.072 10.227 21.763 1.00 95.62 200 GLY A N 1
ATOM 1519 C CA . GLY A 1 200 ? -8.085 10.020 22.828 1.00 95.62 200 GLY A CA 1
ATOM 1520 C C . GLY A 1 200 ? -8.457 8.935 23.837 1.00 95.62 200 GLY A C 1
ATOM 1521 O O . GLY A 1 200 ? -7.578 8.395 24.502 1.00 95.62 200 GLY A O 1
ATOM 1522 N N . ASN A 1 201 ? -9.749 8.647 24.003 1.00 95.62 201 ASN A N 1
ATOM 1523 C CA . ASN A 1 201 ? -10.257 7.690 24.988 1.00 95.62 201 ASN A CA 1
ATOM 1524 C C . ASN A 1 201 ? -11.675 7.191 24.636 1.00 95.62 201 ASN A C 1
ATOM 1526 O O . ASN A 1 201 ? -12.330 7.724 23.736 1.00 95.62 201 ASN A O 1
ATOM 1530 N N . ALA A 1 202 ? -12.160 6.178 25.359 1.00 94.56 202 ALA A N 1
ATOM 1531 C CA . ALA A 1 202 ? -13.457 5.547 25.100 1.00 94.56 202 ALA A CA 1
ATOM 1532 C C . ALA A 1 202 ? -14.655 6.514 25.234 1.00 94.56 202 ALA A C 1
ATOM 1534 O O . ALA A 1 202 ? -15.605 6.427 24.462 1.00 94.56 202 ALA A O 1
ATOM 1535 N N . GLU A 1 203 ? -14.602 7.482 26.155 1.00 94.38 203 GLU A N 1
ATOM 1536 C CA . GLU A 1 203 ? -15.663 8.489 26.332 1.00 94.38 203 GLU A CA 1
ATOM 1537 C C . GLU A 1 203 ? -15.761 9.426 25.117 1.00 94.38 203 GLU A C 1
ATOM 1539 O O . GLU A 1 203 ? -16.852 9.695 24.602 1.00 94.38 203 GLU A O 1
ATOM 1544 N N . THR A 1 204 ? -14.611 9.874 24.602 1.00 94.81 204 THR A N 1
ATOM 1545 C CA . THR A 1 204 ? -14.554 10.670 23.369 1.00 94.81 204 THR A CA 1
ATOM 1546 C C . THR A 1 204 ? -15.019 9.871 22.156 1.00 94.81 204 THR A C 1
ATOM 1548 O O . THR A 1 204 ? -15.694 10.434 21.297 1.00 94.81 204 THR A O 1
ATOM 1551 N N . LEU A 1 205 ? -14.726 8.565 22.106 1.00 95.56 205 LEU A N 1
ATOM 1552 C CA . LEU A 1 205 ? -15.201 7.682 21.042 1.00 95.56 205 LEU A CA 1
ATOM 1553 C C . LEU A 1 205 ? -16.725 7.556 21.065 1.00 95.56 205 LEU A C 1
ATOM 1555 O O . LEU A 1 205 ? -17.359 7.781 20.040 1.00 95.56 205 LEU A O 1
ATOM 1559 N N . ALA A 1 206 ? -17.314 7.263 22.226 1.00 93.69 206 ALA A N 1
ATOM 1560 C CA . ALA A 1 206 ? -18.764 7.164 22.378 1.00 93.69 206 ALA A CA 1
ATOM 1561 C C . ALA A 1 206 ? -19.461 8.463 21.939 1.00 93.69 206 ALA A C 1
ATOM 1563 O O . ALA A 1 206 ? -20.373 8.443 21.116 1.00 93.69 206 ALA A O 1
ATOM 1564 N N . THR A 1 207 ? -18.943 9.611 22.389 1.00 93.31 207 THR A N 1
ATOM 1565 C CA . THR A 1 207 ? -19.466 10.930 21.999 1.00 93.31 207 THR A CA 1
ATOM 1566 C C . THR A 1 207 ? -19.357 11.174 20.489 1.00 93.31 207 THR A C 1
ATOM 1568 O O . THR A 1 207 ? -20.278 11.711 19.868 1.00 93.31 207 THR A O 1
ATOM 1571 N N . ALA A 1 208 ? -18.237 10.784 19.875 1.00 93.12 208 ALA A N 1
ATOM 1572 C CA . ALA A 1 208 ? -18.015 10.947 18.442 1.00 93.12 208 ALA A CA 1
ATOM 1573 C C . ALA A 1 208 ? -18.901 10.008 17.601 1.00 93.12 208 ALA A C 1
ATOM 1575 O O . ALA A 1 208 ? -19.358 10.407 16.532 1.00 93.12 208 ALA A O 1
ATOM 1576 N N . LEU A 1 209 ? -19.189 8.795 18.085 1.00 93.31 209 LEU A N 1
ATOM 1577 C CA . LEU A 1 209 ? -20.095 7.837 17.434 1.00 93.31 209 LEU A CA 1
ATOM 1578 C C . LEU A 1 209 ? -21.560 8.297 17.447 1.00 93.31 209 LEU A C 1
ATOM 1580 O O . LEU A 1 209 ? -22.316 7.967 16.529 1.00 93.31 209 LEU A O 1
ATOM 1584 N N . ASP A 1 210 ? -21.952 9.080 18.451 1.00 91.31 210 ASP A N 1
ATOM 1585 C CA . ASP A 1 210 ? -23.295 9.659 18.559 1.00 91.31 210 ASP A CA 1
ATOM 1586 C C . ASP A 1 210 ? -23.442 11.008 17.830 1.00 91.31 210 ASP A C 1
ATOM 1588 O O . ASP A 1 210 ? -24.555 11.518 17.670 1.00 91.31 210 ASP A O 1
ATOM 1592 N N . SER A 1 211 ? -22.337 11.593 17.357 1.00 84.81 211 SER A N 1
ATOM 1593 C CA . SER A 1 211 ? -22.331 12.904 16.706 1.00 84.81 211 SER A CA 1
ATOM 1594 C C . SER A 1 211 ? -22.625 12.805 15.199 1.00 84.81 211 SER A C 1
ATOM 1596 O O . SER A 1 211 ? -21.918 12.103 14.475 1.00 84.81 211 SER A O 1
ATOM 1598 N N . PRO A 1 212 ? -23.617 13.548 14.669 1.00 76.44 212 PRO A N 1
ATOM 1599 C CA . PRO A 1 212 ? -23.814 13.664 13.230 1.00 76.44 212 PRO A CA 1
ATOM 1600 C C . PRO A 1 212 ? -22.784 14.625 12.598 1.00 76.44 212 PRO A C 1
ATOM 1602 O O . PRO A 1 212 ? -22.419 15.625 13.219 1.00 76.44 212 PRO A O 1
ATOM 1605 N N . PRO A 1 213 ? -22.390 14.417 11.327 1.00 68.38 213 PRO A N 1
ATOM 1606 C CA . PRO A 1 213 ? -22.786 13.315 10.450 1.00 68.38 213 PRO A CA 1
ATOM 1607 C C . PRO A 1 213 ? -22.123 11.984 10.842 1.00 68.38 213 PRO A C 1
ATOM 1609 O O . PRO A 1 213 ? -20.944 11.937 11.173 1.00 68.38 213 PRO A O 1
ATOM 1612 N N . ASN A 1 214 ? -22.885 10.892 10.716 1.00 84.38 214 ASN A N 1
ATOM 1613 C CA . ASN A 1 214 ? -22.562 9.537 11.194 1.00 84.38 214 ASN A CA 1
ATOM 1614 C C . ASN A 1 214 ? -21.471 8.815 10.369 1.00 84.38 214 ASN A C 1
ATOM 1616 O O . ASN A 1 214 ? -21.566 7.613 10.129 1.00 84.38 214 ASN A O 1
ATOM 1620 N N . LEU A 1 215 ? -20.450 9.534 9.896 1.00 91.06 215 LEU A N 1
ATOM 1621 C CA . LEU A 1 215 ? -19.322 8.961 9.164 1.00 91.06 215 LEU A CA 1
ATOM 1622 C C . LEU A 1 215 ? -18.555 7.971 10.038 1.00 91.06 215 LEU A C 1
ATOM 1624 O O . LEU A 1 215 ? -18.377 6.822 9.649 1.00 91.06 215 LEU A O 1
ATOM 1628 N N . LEU A 1 216 ? -18.140 8.413 11.226 1.00 93.75 216 LEU A N 1
ATOM 1629 C CA . LEU A 1 216 ? -17.403 7.567 12.158 1.00 93.75 216 LEU A CA 1
ATOM 1630 C C . LEU A 1 216 ? -18.214 6.331 12.540 1.00 93.75 216 LEU A C 1
ATOM 1632 O O . LEU A 1 216 ? -17.694 5.223 12.508 1.00 93.75 216 LEU A O 1
ATOM 1636 N N . ARG A 1 217 ? -19.504 6.523 12.828 1.00 94.44 217 ARG A N 1
ATOM 1637 C CA . ARG A 1 217 ? -20.421 5.427 13.123 1.00 94.44 217 ARG A CA 1
ATOM 1638 C C . ARG A 1 217 ? -20.511 4.434 11.973 1.00 94.44 217 ARG A C 1
ATOM 1640 O O . ARG A 1 217 ? -20.374 3.251 12.212 1.00 94.44 217 ARG A O 1
ATOM 1647 N N . TRP A 1 218 ? -20.650 4.894 10.729 1.00 93.06 218 TRP A N 1
ATOM 1648 C CA . TRP A 1 218 ? -20.646 3.988 9.580 1.00 93.06 218 TRP A CA 1
ATOM 1649 C C . TRP A 1 218 ? -19.328 3.208 9.457 1.00 93.06 218 TRP A C 1
ATOM 1651 O O . TRP A 1 218 ? -19.366 2.005 9.213 1.00 93.06 218 TRP A O 1
ATOM 1661 N N . ILE A 1 219 ? -18.172 3.862 9.649 1.00 93.31 219 ILE A N 1
ATOM 1662 C CA . ILE A 1 219 ? -16.858 3.193 9.625 1.00 93.31 219 ILE A CA 1
ATOM 1663 C C . ILE A 1 219 ? -16.805 2.115 10.713 1.00 93.31 219 ILE A C 1
ATOM 1665 O O . ILE A 1 219 ? -16.392 0.988 10.448 1.00 93.31 219 ILE A O 1
ATOM 1669 N N . TYR A 1 220 ? -17.245 2.453 11.923 1.00 92.94 220 TYR A N 1
ATOM 1670 C CA . TYR A 1 220 ? -17.206 1.559 13.073 1.00 92.94 220 TYR A CA 1
ATOM 1671 C C . TYR A 1 220 ? -18.202 0.399 12.948 1.00 92.94 220 TYR A C 1
ATOM 1673 O O . TYR A 1 220 ? -17.831 -0.745 13.167 1.00 92.94 220 TYR A O 1
ATOM 1681 N N . ASP A 1 221 ? -19.427 0.659 12.498 1.00 91.94 221 ASP A N 1
ATOM 1682 C CA . ASP A 1 221 ? -20.437 -0.375 12.248 1.00 91.94 221 ASP A CA 1
ATOM 1683 C C . ASP A 1 221 ? -19.996 -1.325 11.114 1.00 91.94 221 ASP A C 1
ATOM 1685 O O . ASP A 1 221 ? -20.340 -2.505 11.115 1.00 91.94 221 ASP A O 1
ATOM 1689 N N . SER A 1 222 ? -19.220 -0.828 10.142 1.00 90.75 222 SER A N 1
ATOM 1690 C CA . SER A 1 222 ? -18.751 -1.631 9.003 1.00 90.75 222 SER A CA 1
ATOM 1691 C C . SER A 1 222 ? -17.502 -2.458 9.322 1.00 90.75 222 SER A C 1
ATOM 1693 O O . SER A 1 222 ? -17.367 -3.576 8.824 1.00 90.75 222 SER A O 1
ATOM 1695 N N . PHE A 1 223 ? -16.575 -1.909 10.115 1.00 91.50 223 PHE A N 1
ATOM 1696 C CA . PHE A 1 223 ? -15.223 -2.462 10.276 1.00 91.50 223 PHE A CA 1
ATOM 1697 C C . PHE A 1 223 ? -14.744 -2.578 11.732 1.00 91.50 223 PHE A C 1
ATOM 1699 O O . PHE A 1 223 ? -13.719 -3.208 11.978 1.00 91.50 223 PHE A O 1
ATOM 1706 N N . GLY A 1 224 ? -15.449 -1.990 12.700 1.00 92.25 224 GLY A N 1
ATOM 1707 C CA . GLY A 1 224 ? -15.051 -1.927 14.113 1.00 92.25 224 GLY A CA 1
ATOM 1708 C C . GLY A 1 224 ? -14.886 -3.300 14.752 1.00 92.25 224 GLY A C 1
ATOM 1709 O O . GLY A 1 224 ? -13.917 -3.534 15.461 1.00 92.25 224 GLY A O 1
ATOM 1710 N N . GLU A 1 225 ? -15.765 -4.242 14.414 1.00 91.06 225 GLU A N 1
ATOM 1711 C CA . GLU A 1 225 ? -15.694 -5.625 14.904 1.00 91.06 225 GLU A CA 1
ATOM 1712 C C . GLU A 1 225 ? -14.562 -6.448 14.278 1.00 91.06 225 GLU A C 1
ATOM 1714 O O . GLU A 1 225 ? -14.361 -7.591 14.681 1.00 91.06 225 GLU A O 1
ATOM 1719 N N . MET A 1 226 ? -13.857 -5.931 13.264 1.00 91.75 226 MET A N 1
ATOM 1720 C CA . MET A 1 226 ? -12.787 -6.676 12.594 1.00 91.75 226 MET A CA 1
ATOM 1721 C C . MET A 1 226 ? -11.460 -6.634 13.339 1.00 91.75 226 MET A C 1
ATOM 1723 O O . MET A 1 226 ? -10.588 -7.452 13.044 1.00 91.75 226 MET A O 1
ATOM 1727 N N . LEU A 1 227 ? -11.277 -5.655 14.225 1.00 94.19 227 LEU A N 1
ATOM 1728 C CA . LEU A 1 227 ? -10.018 -5.400 14.902 1.00 94.19 227 LEU A CA 1
ATOM 1729 C C . LEU A 1 227 ? -10.259 -5.245 16.394 1.00 94.19 227 LEU A C 1
ATOM 1731 O O . LEU A 1 227 ? -11.123 -4.483 16.816 1.00 94.19 227 LEU A O 1
ATOM 1735 N N . VAL A 1 228 ? -9.428 -5.908 17.187 1.00 94.69 228 VAL A N 1
ATOM 1736 C CA . VAL A 1 228 ? -9.368 -5.699 18.637 1.00 94.69 228 VAL A CA 1
ATOM 1737 C C . VAL A 1 228 ? -7.918 -5.496 19.060 1.00 94.69 228 VAL A C 1
ATOM 1739 O O . VAL A 1 228 ? -7.023 -6.074 18.440 1.00 94.69 228 VAL A O 1
ATOM 1742 N N . PRO A 1 229 ? -7.631 -4.692 20.093 1.00 95.25 229 PRO A N 1
ATOM 1743 C CA . PRO A 1 229 ? -6.290 -4.630 20.658 1.00 95.25 229 PRO A CA 1
ATOM 1744 C C . PRO A 1 229 ? -5.832 -6.017 21.114 1.00 95.25 229 PRO A C 1
ATOM 1746 O O . PRO A 1 229 ? -6.587 -6.752 21.748 1.00 95.25 229 PRO A O 1
ATOM 1749 N N . ALA A 1 230 ? -4.587 -6.381 20.814 1.00 93.88 230 ALA A N 1
ATOM 1750 C CA . ALA A 1 230 ? -4.023 -7.630 21.303 1.00 93.88 230 ALA A CA 1
ATOM 1751 C C . ALA A 1 230 ? -3.692 -7.497 22.799 1.00 93.88 230 ALA A C 1
ATOM 1753 O O . ALA A 1 230 ? -2.802 -6.733 23.192 1.00 93.88 230 ALA A O 1
ATOM 1754 N N . THR A 1 231 ? -4.402 -8.249 23.636 1.00 92.50 231 THR A N 1
ATOM 1755 C CA . THR A 1 231 ? -4.224 -8.292 25.093 1.00 92.50 231 THR A CA 1
ATOM 1756 C C . THR A 1 231 ? -3.884 -9.708 25.559 1.00 92.50 231 THR A C 1
ATOM 1758 O O . THR A 1 231 ? -4.169 -10.686 24.868 1.00 92.50 231 THR A O 1
ATOM 1761 N N . GLY A 1 232 ? -3.238 -9.821 26.726 1.00 91.69 232 GLY A N 1
ATOM 1762 C CA . GLY A 1 232 ? -2.894 -11.110 27.337 1.00 91.69 232 GLY A CA 1
ATOM 1763 C C . GLY A 1 232 ? -2.163 -12.051 26.377 1.00 91.69 232 GLY A C 1
ATOM 1764 O O . GLY A 1 232 ? -1.164 -11.666 25.771 1.00 91.69 232 GLY A O 1
ATOM 1765 N N . ASP A 1 233 ? -2.713 -13.255 26.221 1.00 89.50 233 ASP A N 1
ATOM 1766 C CA . ASP A 1 233 ? -2.175 -14.334 25.382 1.00 89.50 233 ASP A CA 1
ATOM 1767 C C . ASP A 1 233 ? -2.263 -14.067 23.872 1.00 89.50 233 ASP A C 1
ATOM 1769 O O . ASP A 1 233 ? -1.638 -14.771 23.085 1.00 89.50 233 ASP A O 1
ATOM 1773 N N . LEU A 1 234 ? -3.029 -13.060 23.444 1.00 87.56 234 LEU A N 1
ATOM 1774 C CA . LEU A 1 234 ? -3.091 -12.678 22.035 1.00 87.56 234 LEU A CA 1
ATOM 1775 C C . LEU A 1 234 ? -1.927 -11.777 21.629 1.00 87.56 234 LEU A C 1
ATOM 1777 O O . LEU A 1 234 ? -1.715 -11.568 20.437 1.00 87.56 234 LEU A O 1
ATOM 1781 N N . LYS A 1 235 ? -1.179 -11.219 22.584 1.00 90.50 235 LYS A N 1
ATOM 1782 C CA . LYS A 1 235 ? -0.052 -10.335 22.299 1.00 90.50 235 LYS A CA 1
ATOM 1783 C C . LYS A 1 235 ? 1.175 -11.153 21.900 1.00 90.50 235 LYS A C 1
ATOM 1785 O O . LYS A 1 235 ? 1.591 -12.039 22.633 1.00 90.50 235 LYS A O 1
ATOM 1790 N N . ILE A 1 236 ? 1.804 -10.804 20.779 1.00 84.75 236 ILE A N 1
ATOM 1791 C CA . ILE A 1 236 ? 3.061 -11.437 20.370 1.00 84.75 236 ILE A CA 1
ATOM 1792 C C . ILE A 1 236 ? 4.200 -10.882 21.226 1.00 84.75 236 ILE A C 1
ATOM 1794 O O . ILE A 1 236 ? 4.455 -9.667 21.235 1.00 84.75 236 ILE A O 1
ATOM 1798 N N . GLU A 1 237 ? 4.882 -11.770 21.946 1.00 81.56 237 GLU A N 1
ATOM 1799 C CA . GLU A 1 237 ? 6.005 -11.413 22.806 1.00 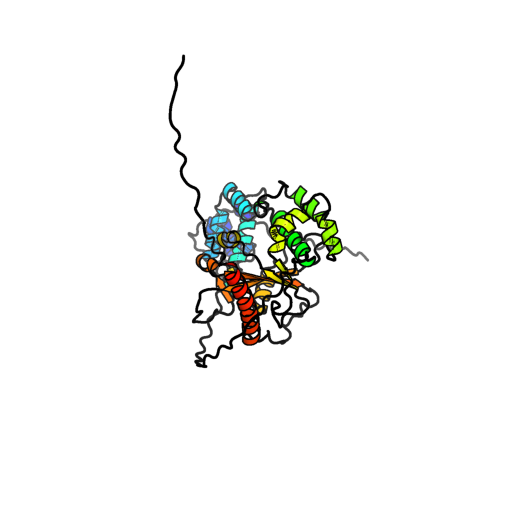81.56 237 GLU A CA 1
ATOM 1800 C C . GLU A 1 237 ? 7.252 -10.982 22.016 1.00 81.56 237 GLU A C 1
ATOM 1802 O O . GLU A 1 237 ? 7.443 -11.282 20.837 1.00 81.56 237 GLU A O 1
ATOM 1807 N N . GLY A 1 238 ? 8.118 -10.217 22.687 1.00 77.31 238 GLY A N 1
ATOM 1808 C CA . GLY A 1 238 ? 9.402 -9.744 22.159 1.00 77.31 238 GLY A CA 1
ATOM 1809 C C . GLY A 1 238 ? 9.330 -8.633 21.102 1.00 77.31 238 GLY A C 1
ATOM 1810 O O . GLY A 1 238 ? 10.375 -8.124 20.695 1.00 77.31 238 GLY A O 1
ATOM 1811 N N . MET A 1 239 ? 8.133 -8.185 20.719 1.00 78.62 239 MET A N 1
ATOM 1812 C CA . MET A 1 239 ? 7.952 -6.900 20.036 1.00 78.62 239 MET A CA 1
ATOM 1813 C C . MET A 1 239 ? 8.217 -5.725 20.999 1.00 78.62 239 MET A C 1
ATOM 1815 O O . MET A 1 239 ? 7.894 -5.828 22.189 1.00 78.62 239 MET A O 1
ATOM 1819 N N . PRO A 1 240 ? 8.755 -4.585 20.522 1.00 82.31 240 PRO A N 1
ATOM 1820 C CA . PRO A 1 240 ? 8.899 -3.386 21.344 1.00 82.31 240 PRO A CA 1
ATOM 1821 C C . PRO A 1 240 ? 7.557 -2.935 21.928 1.00 82.31 240 PRO A C 1
ATOM 1823 O O . PRO A 1 240 ? 6.526 -3.005 21.262 1.00 82.31 240 PRO A O 1
ATOM 1826 N N . SER A 1 241 ? 7.561 -2.399 23.150 1.00 84.50 241 SER A N 1
ATOM 1827 C CA . SER A 1 241 ? 6.335 -1.910 23.797 1.00 84.50 241 SER A CA 1
ATOM 1828 C C . SER A 1 241 ? 5.700 -0.706 23.092 1.00 84.50 241 SER A C 1
ATOM 1830 O O . SER A 1 241 ? 4.547 -0.398 23.369 1.00 84.50 241 SER A O 1
ATOM 1832 N N . SER A 1 242 ? 6.443 -0.027 22.212 1.00 85.31 242 SER A N 1
ATOM 1833 C CA . SER A 1 242 ? 5.934 1.035 21.338 1.00 85.31 242 SER A CA 1
ATOM 1834 C C . SER A 1 242 ? 5.135 0.505 20.143 1.00 85.31 242 SER A C 1
ATOM 1836 O O . SER A 1 242 ? 4.328 1.241 19.584 1.00 85.31 242 SER A O 1
ATOM 1838 N N . VAL A 1 243 ? 5.320 -0.762 19.750 1.00 87.88 243 VAL A N 1
ATOM 1839 C CA . VAL A 1 243 ? 4.562 -1.366 18.648 1.00 87.88 243 VAL A CA 1
ATOM 1840 C C . VAL A 1 243 ? 3.172 -1.729 19.147 1.00 87.88 243 VAL A C 1
ATOM 1842 O O . VAL A 1 243 ? 3.008 -2.598 20.010 1.00 87.88 243 VAL A O 1
ATOM 1845 N N . ARG A 1 244 ? 2.155 -1.085 18.574 1.00 92.69 244 ARG A N 1
ATOM 1846 C CA . ARG A 1 244 ? 0.759 -1.429 18.859 1.00 92.69 244 ARG A CA 1
ATOM 1847 C C . ARG A 1 244 ? 0.388 -2.664 18.060 1.00 92.69 244 ARG A C 1
ATOM 1849 O O . ARG A 1 244 ? 0.698 -2.751 16.873 1.00 92.69 244 ARG A O 1
ATOM 1856 N N . GLN A 1 245 ? -0.262 -3.609 18.725 1.00 93.25 245 GLN A N 1
ATOM 1857 C CA . GLN A 1 245 ? -0.654 -4.885 18.144 1.00 93.25 245 GLN A CA 1
ATOM 1858 C C . GLN A 1 245 ? -2.172 -4.996 18.195 1.00 93.25 245 GLN A C 1
ATOM 1860 O O . GLN A 1 245 ? -2.773 -4.801 19.251 1.00 93.25 245 GLN A O 1
ATOM 1865 N N . LEU A 1 246 ? -2.779 -5.309 17.059 1.00 95.25 246 LEU A N 1
ATOM 1866 C CA . LEU A 1 246 ? -4.208 -5.557 16.933 1.00 95.25 246 LEU A CA 1
ATOM 1867 C C . LEU A 1 246 ? -4.412 -6.944 16.333 1.00 95.25 246 LEU A C 1
ATOM 1869 O O . LEU A 1 246 ? -3.631 -7.368 15.479 1.00 95.25 246 LEU A O 1
ATOM 1873 N N . VAL A 1 247 ? -5.463 -7.628 16.762 1.00 94.62 247 VAL A N 1
ATOM 1874 C CA . VAL A 1 247 ? -5.884 -8.927 16.240 1.00 94.62 247 VAL A CA 1
ATOM 1875 C C . VAL A 1 247 ? -7.014 -8.721 15.248 1.00 94.62 247 VAL A C 1
ATOM 1877 O O . VAL A 1 247 ? -7.950 -7.969 15.510 1.00 94.62 247 VAL A O 1
ATOM 1880 N N . VAL A 1 248 ? -6.932 -9.424 14.123 1.00 93.44 248 VAL A N 1
ATOM 1881 C CA . VAL A 1 248 ? -8.004 -9.509 13.135 1.00 93.44 248 VAL A CA 1
ATOM 1882 C C . VAL A 1 248 ? -8.966 -10.616 13.556 1.00 93.44 248 VAL A C 1
ATOM 1884 O O . VAL A 1 248 ? -8.677 -11.805 13.407 1.00 93.44 248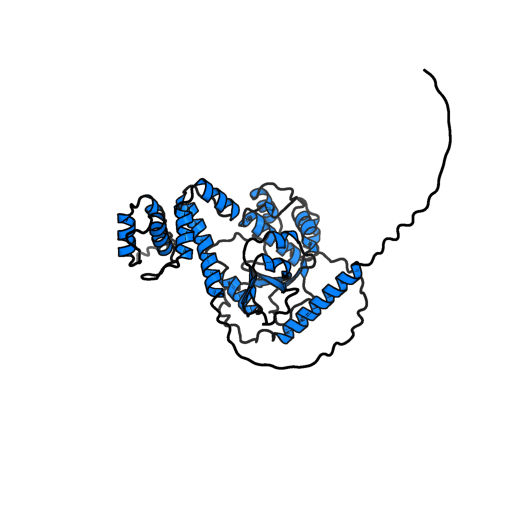 VAL A O 1
ATOM 1887 N N . THR A 1 249 ? -10.117 -10.224 14.087 1.00 91.69 249 THR A N 1
ATOM 1888 C CA . THR A 1 249 ? -11.164 -11.126 14.602 1.00 91.69 249 THR A CA 1
ATOM 1889 C C . THR A 1 249 ? -12.092 -11.627 13.504 1.00 91.69 249 THR A C 1
ATOM 1891 O O . THR A 1 249 ? -12.596 -12.745 13.580 1.00 91.69 249 THR A O 1
ATOM 1894 N N . LYS A 1 250 ? -12.288 -10.834 12.445 1.00 89.19 250 LYS A N 1
ATOM 1895 C CA . LYS A 1 250 ? -13.174 -11.167 11.325 1.00 89.19 250 LYS A CA 1
ATOM 1896 C C . LYS A 1 250 ? -12.422 -11.094 10.003 1.00 89.19 250 LYS A C 1
ATOM 1898 O O . LYS A 1 250 ? -11.969 -10.030 9.588 1.00 89.19 250 LYS A O 1
ATOM 1903 N N . GLN A 1 251 ? -12.313 -12.234 9.324 1.00 80.31 251 GLN A N 1
ATOM 1904 C CA . GLN A 1 251 ? -11.763 -12.293 7.970 1.00 80.31 251 GLN A CA 1
ATOM 1905 C C . GLN A 1 251 ? -12.790 -11.761 6.966 1.00 80.31 251 GLN A C 1
ATOM 1907 O O . GLN A 1 251 ? -13.976 -12.074 7.063 1.00 80.31 251 GLN A O 1
ATOM 1912 N N . LEU A 1 252 ? -12.329 -11.001 5.971 1.00 69.19 252 LEU A N 1
ATOM 1913 C CA . LEU A 1 252 ? -13.117 -10.629 4.794 1.00 69.19 252 LEU A CA 1
ATOM 1914 C C . LEU A 1 252 ? -12.630 -11.464 3.600 1.00 69.19 252 LEU A C 1
ATOM 1916 O O . LEU A 1 252 ? -11.603 -11.123 3.008 1.00 69.19 252 LEU A O 1
ATOM 1920 N N . PRO A 1 253 ? -13.349 -12.536 3.212 1.00 65.19 253 PRO A N 1
ATOM 1921 C CA . PRO A 1 253 ? -12.951 -13.398 2.094 1.00 65.19 253 PRO A CA 1
ATOM 1922 C C . PRO A 1 253 ? -12.759 -12.628 0.778 1.00 65.19 253 PRO A C 1
ATOM 1924 O O . PRO A 1 253 ? -11.896 -12.955 -0.035 1.00 65.19 253 PRO A O 1
ATOM 1927 N N . GLU A 1 254 ? -13.526 -11.553 0.584 1.00 65.25 254 GLU A N 1
ATOM 1928 C CA . GLU A 1 254 ? -13.481 -10.707 -0.613 1.00 65.25 254 GLU A CA 1
ATOM 1929 C C . GLU A 1 254 ? -12.159 -9.937 -0.764 1.00 65.25 254 GLU A C 1
ATOM 1931 O O . GLU A 1 254 ? -11.720 -9.680 -1.887 1.00 65.25 254 GLU A O 1
ATOM 1936 N N . LEU A 1 255 ? -11.489 -9.604 0.347 1.00 58.00 255 LEU A N 1
ATOM 1937 C CA . LEU A 1 255 ? -10.186 -8.935 0.311 1.00 58.00 255 LEU A CA 1
ATOM 1938 C C . LEU A 1 255 ? -9.066 -9.890 -0.117 1.00 58.00 255 LEU A C 1
ATOM 1940 O O . LEU A 1 255 ? -8.116 -9.462 -0.769 1.00 58.00 255 LEU A O 1
ATOM 1944 N N . GLN A 1 256 ? -9.192 -11.183 0.187 1.00 59.38 256 GLN A N 1
ATOM 1945 C CA . GLN A 1 256 ? -8.209 -12.194 -0.212 1.00 59.38 256 GLN A CA 1
ATOM 1946 C C . GLN A 1 256 ? -8.324 -12.548 -1.702 1.00 59.38 256 GLN A C 1
ATOM 1948 O O . GLN A 1 256 ? -7.313 -12.746 -2.374 1.00 59.38 256 GLN A O 1
ATOM 1953 N N . ALA A 1 257 ? -9.546 -12.577 -2.243 1.00 57.28 257 ALA A N 1
ATOM 1954 C CA . ALA A 1 257 ? -9.803 -12.984 -3.626 1.00 57.28 257 ALA A CA 1
ATOM 1955 C C . ALA A 1 257 ? -9.363 -11.950 -4.684 1.00 57.28 257 ALA A C 1
ATOM 1957 O O . ALA A 1 257 ? -9.072 -12.319 -5.823 1.00 57.28 257 ALA A O 1
ATOM 1958 N N . ASN A 1 258 ? -9.306 -10.664 -4.322 1.00 55.59 258 ASN A N 1
ATOM 1959 C CA . ASN A 1 258 ? -9.093 -9.566 -5.272 1.00 55.59 258 ASN A CA 1
ATOM 1960 C C . ASN A 1 258 ? -7.636 -9.092 -5.390 1.00 55.59 258 ASN A C 1
ATOM 1962 O O . ASN A 1 258 ? -7.354 -8.183 -6.173 1.00 55.59 258 ASN A O 1
ATOM 1966 N N . SER A 1 259 ? -6.697 -9.691 -4.653 1.00 59.22 259 SER A N 1
ATOM 1967 C CA . SER A 1 259 ? -5.283 -9.353 -4.812 1.00 59.22 259 SER A CA 1
ATOM 1968 C C . SER A 1 259 ? -4.729 -9.976 -6.097 1.00 59.22 259 SER A C 1
ATOM 1970 O O . SER A 1 259 ? -4.628 -11.195 -6.234 1.00 59.22 259 SER A O 1
ATOM 1972 N N . THR A 1 260 ? -4.376 -9.129 -7.065 1.00 47.44 260 THR A N 1
ATOM 1973 C CA . THR A 1 260 ? -3.776 -9.541 -8.347 1.00 47.44 260 THR A CA 1
ATOM 1974 C C . THR A 1 260 ? -2.253 -9.632 -8.297 1.00 47.44 260 THR A C 1
ATOM 1976 O O . THR A 1 260 ? -1.631 -10.002 -9.291 1.00 47.44 260 THR A O 1
ATOM 1979 N N . SER A 1 261 ? -1.643 -9.264 -7.171 1.00 61.34 261 SER A N 1
ATOM 1980 C CA . SER A 1 261 ? -0.194 -9.140 -7.039 1.00 61.34 261 SER A CA 1
ATOM 1981 C C . SER A 1 261 ? 0.358 -10.206 -6.104 1.00 61.34 261 SER A C 1
ATOM 1983 O O . SER A 1 261 ? -0.244 -10.539 -5.081 1.00 61.34 261 SER A O 1
ATOM 1985 N N . ALA A 1 262 ? 1.534 -10.728 -6.453 1.00 64.56 262 ALA A N 1
ATOM 1986 C CA . ALA A 1 262 ? 2.292 -11.578 -5.552 1.00 64.56 262 ALA A CA 1
ATOM 1987 C C . ALA A 1 262 ? 2.601 -10.809 -4.258 1.00 64.56 262 ALA A C 1
ATOM 1989 O O . ALA A 1 262 ? 2.984 -9.639 -4.301 1.00 64.56 262 ALA A O 1
ATOM 1990 N N . SER A 1 263 ? 2.400 -11.461 -3.117 1.00 77.25 263 SER A N 1
ATOM 1991 C CA . SER A 1 263 ? 2.672 -10.887 -1.799 1.00 77.25 263 SER A CA 1
ATOM 1992 C C . SER A 1 263 ? 3.997 -11.417 -1.278 1.00 77.25 263 SER A C 1
ATOM 1994 O O . SER A 1 263 ? 4.300 -12.596 -1.438 1.00 77.25 263 SER A O 1
ATOM 1996 N N . ILE A 1 264 ? 4.798 -10.556 -0.662 1.00 78.50 264 ILE A N 1
ATOM 1997 C CA . ILE A 1 264 ? 6.040 -10.966 -0.009 1.00 78.50 264 ILE A CA 1
ATOM 1998 C C . ILE A 1 264 ? 5.724 -11.154 1.469 1.00 78.50 264 ILE A C 1
ATOM 2000 O O . ILE A 1 264 ? 5.223 -10.235 2.114 1.00 78.50 264 ILE A O 1
ATOM 2004 N N . ILE A 1 265 ? 6.015 -12.338 1.993 1.00 85.88 265 ILE A N 1
ATOM 2005 C CA . ILE A 1 265 ? 5.975 -12.620 3.425 1.00 85.88 265 ILE A CA 1
ATOM 2006 C C . ILE A 1 265 ? 7.397 -12.823 3.930 1.00 85.88 265 ILE A C 1
ATOM 2008 O O . ILE A 1 265 ? 8.259 -13.306 3.197 1.00 85.88 265 ILE A O 1
ATOM 2012 N N . ALA A 1 266 ? 7.637 -12.484 5.189 1.00 84.94 266 ALA A N 1
ATOM 2013 C CA . ALA A 1 266 ? 8.873 -12.834 5.865 1.00 84.94 266 ALA A CA 1
ATOM 2014 C C . ALA A 1 266 ? 8.557 -13.566 7.166 1.00 84.94 266 ALA A C 1
ATOM 2016 O O . ALA A 1 266 ? 7.600 -13.221 7.859 1.00 84.94 266 ALA A O 1
ATOM 2017 N N . SER A 1 267 ? 9.359 -14.578 7.490 1.00 81.75 267 SER A N 1
ATOM 2018 C CA . SER A 1 267 ? 9.235 -15.315 8.747 1.00 81.75 267 SER A CA 1
ATOM 2019 C C . SER A 1 267 ? 9.793 -14.532 9.939 1.00 81.75 267 SER A C 1
ATOM 2021 O O . SER A 1 267 ? 9.418 -14.807 11.073 1.00 81.75 267 SER A O 1
ATOM 2023 N N . ASP A 1 268 ? 10.718 -13.593 9.695 1.00 79.38 268 ASP A N 1
ATOM 2024 C CA . ASP A 1 268 ? 11.270 -12.694 10.714 1.00 79.38 268 ASP A CA 1
ATOM 2025 C C . ASP A 1 268 ? 10.612 -11.305 10.592 1.00 79.38 268 ASP A C 1
ATOM 2027 O O . ASP A 1 268 ? 10.674 -10.690 9.518 1.00 79.38 268 ASP A O 1
ATOM 2031 N N . PRO A 1 269 ? 10.007 -10.767 11.667 1.00 73.50 269 PRO A N 1
ATOM 2032 C CA . PRO A 1 269 ? 9.449 -9.418 11.662 1.00 73.50 269 PRO A CA 1
ATOM 2033 C C . PRO A 1 269 ? 10.448 -8.325 11.267 1.00 73.50 269 PRO A C 1
ATOM 2035 O O . PRO A 1 269 ? 10.050 -7.326 10.675 1.00 73.50 269 PRO A O 1
ATOM 2038 N N . SER A 1 270 ? 11.739 -8.507 11.555 1.00 71.88 270 SER A N 1
ATOM 2039 C CA . SER A 1 270 ? 12.803 -7.561 11.195 1.00 71.88 270 SER A CA 1
ATOM 2040 C C . SER A 1 270 ? 13.010 -7.500 9.683 1.00 71.88 270 SER A C 1
ATOM 2042 O O . SER A 1 270 ? 13.222 -6.419 9.133 1.00 71.88 270 SER A O 1
ATOM 2044 N N . ASP A 1 271 ? 12.910 -8.647 9.007 1.00 78.19 271 ASP A N 1
ATOM 2045 C CA . ASP A 1 271 ? 12.999 -8.740 7.549 1.00 78.19 271 ASP A CA 1
ATOM 2046 C C . ASP A 1 271 ? 11.749 -8.130 6.900 1.00 78.19 271 ASP A C 1
ATOM 2048 O O . ASP A 1 271 ? 11.871 -7.335 5.965 1.00 78.19 271 ASP A O 1
ATOM 2052 N N . ALA A 1 272 ? 10.556 -8.411 7.447 1.00 78.81 272 ALA A N 1
ATOM 2053 C CA . ALA A 1 272 ? 9.307 -7.775 7.015 1.00 78.81 272 ALA A CA 1
ATOM 2054 C C . ALA A 1 272 ? 9.366 -6.250 7.186 1.00 78.81 272 ALA A C 1
ATOM 2056 O O . ALA A 1 272 ? 8.997 -5.506 6.279 1.00 78.81 272 ALA A O 1
ATOM 2057 N N . TYR A 1 273 ? 9.878 -5.780 8.324 1.00 71.44 273 TYR A N 1
ATOM 2058 C CA . TYR A 1 273 ? 10.047 -4.360 8.609 1.00 71.44 273 TYR A CA 1
ATOM 2059 C C . TYR A 1 273 ? 11.055 -3.703 7.668 1.00 71.44 273 TYR A C 1
ATOM 2061 O O . TYR A 1 273 ? 10.769 -2.663 7.078 1.00 71.44 273 TYR A O 1
ATOM 2069 N N . GLY A 1 274 ? 12.220 -4.325 7.475 1.00 71.50 274 GLY A N 1
ATOM 2070 C CA . GLY A 1 274 ? 13.238 -3.842 6.548 1.00 71.50 274 GLY A CA 1
ATOM 2071 C C . GLY A 1 274 ? 12.727 -3.784 5.108 1.00 71.50 274 GLY A C 1
ATOM 2072 O O . GLY A 1 274 ? 13.021 -2.825 4.393 1.00 71.50 274 GLY A O 1
ATOM 2073 N N . ALA A 1 275 ? 11.932 -4.770 4.688 1.00 69.81 275 ALA A N 1
ATOM 2074 C CA . ALA A 1 275 ? 11.271 -4.775 3.389 1.00 69.81 275 ALA A CA 1
ATOM 2075 C C . ALA A 1 275 ? 10.225 -3.655 3.283 1.00 69.81 275 ALA A C 1
ATOM 2077 O O . ALA A 1 275 ? 10.272 -2.874 2.333 1.00 69.81 275 ALA A O 1
ATOM 2078 N N . ALA A 1 276 ? 9.340 -3.518 4.274 1.00 67.81 276 ALA A N 1
ATOM 2079 C CA . ALA A 1 276 ? 8.331 -2.464 4.312 1.00 67.81 276 ALA A CA 1
ATOM 2080 C C . ALA A 1 276 ? 8.973 -1.071 4.260 1.00 67.81 276 ALA A C 1
ATOM 2082 O O . ALA A 1 276 ? 8.576 -0.248 3.442 1.00 67.81 276 ALA A O 1
ATOM 2083 N N . PHE A 1 277 ? 10.026 -0.827 5.042 1.00 65.25 277 PHE A N 1
ATOM 2084 C CA . PHE A 1 277 ? 10.723 0.458 5.064 1.00 65.25 277 PHE A CA 1
ATOM 2085 C C . PHE A 1 277 ? 11.403 0.793 3.731 1.00 65.25 277 PHE A C 1
ATOM 2087 O O . PHE A 1 277 ? 11.361 1.937 3.289 1.00 65.25 277 PHE A O 1
ATOM 2094 N N . LYS A 1 278 ? 11.990 -0.198 3.046 1.00 64.88 278 LYS A N 1
ATOM 2095 C CA . LYS A 1 278 ? 12.549 -0.007 1.695 1.00 64.88 278 LYS A CA 1
ATOM 2096 C C . LYS A 1 278 ? 11.468 0.275 0.646 1.00 64.88 278 LYS A C 1
ATOM 2098 O O . LYS A 1 278 ? 11.745 0.967 -0.332 1.00 64.88 278 LYS A O 1
ATOM 2103 N N . LEU A 1 279 ? 10.260 -0.257 0.840 1.00 58.09 279 LEU A N 1
ATOM 2104 C CA . LEU A 1 279 ? 9.107 -0.032 -0.036 1.00 58.09 279 LEU A CA 1
ATOM 2105 C C . LEU A 1 279 ? 8.402 1.307 0.234 1.00 58.09 279 LEU A C 1
ATOM 2107 O O . LEU A 1 279 ? 7.796 1.857 -0.691 1.00 58.09 279 LEU A O 1
ATOM 2111 N N . ILE A 1 280 ? 8.498 1.855 1.454 1.00 56.12 280 ILE A N 1
ATOM 2112 C CA . ILE A 1 280 ? 8.040 3.210 1.791 1.00 56.12 280 ILE A CA 1
ATOM 2113 C C . ILE A 1 280 ? 8.895 4.199 0.988 1.00 56.12 280 ILE A C 1
ATOM 2115 O O . ILE A 1 280 ? 10.015 4.559 1.347 1.00 56.12 280 ILE A O 1
ATOM 2119 N N . ARG A 1 281 ? 8.377 4.606 -0.176 1.00 53.22 281 ARG A N 1
ATOM 2120 C CA . ARG A 1 281 ? 9.083 5.509 -1.086 1.00 53.22 281 ARG A CA 1
ATOM 2121 C C . ARG A 1 281 ? 9.261 6.866 -0.387 1.00 53.22 281 ARG A C 1
ATOM 2123 O O . ARG A 1 281 ? 8.252 7.489 -0.072 1.00 53.22 281 ARG A O 1
ATOM 2130 N N . PRO A 1 282 ? 10.478 7.433 -0.296 1.00 50.34 282 PRO A N 1
ATOM 2131 C CA . PRO A 1 282 ? 10.680 8.782 0.253 1.00 50.34 282 PRO A CA 1
ATOM 2132 C C . PRO A 1 282 ? 10.031 9.899 -0.590 1.00 50.34 282 PRO A C 1
ATOM 2134 O O . PRO A 1 282 ? 10.052 11.060 -0.203 1.00 50.34 282 PRO A O 1
ATOM 2137 N N . ASN A 1 283 ? 9.466 9.561 -1.757 1.00 45.31 283 ASN A N 1
ATOM 2138 C CA . ASN A 1 283 ? 8.952 10.511 -2.743 1.00 45.31 283 ASN A CA 1
ATOM 2139 C C . ASN A 1 283 ? 7.453 10.375 -3.042 1.00 45.31 283 ASN A C 1
ATOM 2141 O O . ASN A 1 283 ? 6.947 11.140 -3.864 1.00 45.31 283 ASN A O 1
ATOM 2145 N N . ILE A 1 284 ? 6.739 9.423 -2.430 1.00 54.34 284 ILE A N 1
ATOM 2146 C CA . ILE A 1 284 ? 5.277 9.491 -2.444 1.00 54.34 284 ILE A CA 1
ATOM 2147 C C . ILE A 1 284 ? 4.892 10.246 -1.183 1.00 54.34 284 ILE A C 1
ATOM 2149 O O . ILE A 1 284 ? 4.920 9.697 -0.087 1.00 54.34 284 ILE A O 1
ATOM 2153 N N . VAL A 1 285 ? 4.559 11.526 -1.346 1.00 54.62 285 VAL A N 1
ATOM 2154 C CA . VAL A 1 285 ? 3.880 12.284 -0.296 1.00 54.62 285 VAL A CA 1
ATOM 2155 C C . VAL A 1 285 ? 2.486 11.681 -0.182 1.00 54.62 285 VAL A C 1
ATOM 2157 O O . VAL A 1 285 ? 1.552 12.104 -0.863 1.00 54.62 285 VAL A O 1
ATOM 2160 N N . HIS A 1 286 ? 2.362 10.616 0.606 1.00 66.94 286 HIS A N 1
ATOM 2161 C CA . HIS A 1 286 ? 1.060 10.122 0.996 1.00 66.94 286 HIS A CA 1
ATOM 2162 C C . HIS A 1 286 ? 0.433 11.207 1.859 1.00 66.94 286 HIS A C 1
ATOM 2164 O O . HIS A 1 286 ? 1.024 11.677 2.829 1.00 66.94 286 HIS A O 1
ATOM 2170 N N . GLN A 1 287 ? -0.752 11.655 1.461 1.00 82.38 287 GLN A N 1
ATOM 2171 C CA . GLN A 1 287 ? -1.544 12.475 2.350 1.00 82.38 287 GLN A CA 1
ATOM 2172 C C . GLN A 1 287 ? -1.955 11.579 3.521 1.00 82.38 287 GLN A C 1
ATOM 2174 O O . GLN A 1 287 ? -2.578 10.537 3.314 1.00 82.38 287 GLN A O 1
ATOM 2179 N N . GLU A 1 288 ? -1.561 11.952 4.729 1.00 89.81 288 GLU A N 1
ATOM 2180 C CA . GLU A 1 288 ? -2.020 11.301 5.950 1.00 89.81 288 GLU A CA 1
ATOM 2181 C C . GLU A 1 288 ? -3.284 12.007 6.447 1.00 89.81 288 GLU A C 1
ATOM 2183 O O . GLU A 1 288 ? -3.505 13.194 6.176 1.00 89.81 288 GLU A O 1
ATOM 2188 N N . TRP A 1 289 ? -4.124 11.283 7.186 1.00 94.12 289 TRP A N 1
ATOM 2189 C CA . TRP A 1 289 ? -5.217 11.920 7.907 1.00 94.12 289 TRP A CA 1
ATOM 2190 C C . TRP A 1 289 ? -4.625 12.884 8.936 1.00 94.12 289 TRP A C 1
ATOM 2192 O O . TRP A 1 289 ? -3.859 12.474 9.802 1.00 94.12 289 TRP A O 1
ATOM 2202 N N . LYS A 1 290 ? -4.976 14.170 8.858 1.00 93.94 290 LYS A N 1
ATOM 2203 C CA . LYS A 1 290 ? -4.306 15.235 9.627 1.00 93.94 290 LYS A CA 1
ATOM 2204 C C . LYS A 1 290 ? -4.358 15.057 11.155 1.00 93.94 290 LYS A C 1
ATOM 2206 O O . LYS A 1 290 ? -3.534 15.638 11.851 1.00 93.94 290 LYS A O 1
ATOM 2211 N N . ASN A 1 291 ? -5.338 14.302 11.658 1.00 95.25 291 ASN A N 1
ATOM 2212 C CA . ASN A 1 291 ? -5.543 14.042 13.085 1.00 95.25 291 ASN A CA 1
ATOM 2213 C C . ASN A 1 291 ? -5.103 12.620 13.485 1.00 95.25 291 ASN A C 1
ATOM 2215 O O . ASN A 1 291 ? -5.477 12.143 14.555 1.00 95.25 291 ASN A O 1
ATOM 2219 N N . THR A 1 292 ? -4.348 11.919 12.632 1.00 94.50 292 THR A N 1
ATOM 2220 C CA . THR A 1 292 ? -3.891 10.565 12.945 1.00 94.50 292 THR A CA 1
ATOM 2221 C C . THR A 1 292 ? -2.928 10.569 14.136 1.00 94.50 292 THR A C 1
ATOM 2223 O O . THR A 1 292 ? -1.971 11.347 14.146 1.00 94.50 292 THR A O 1
ATOM 2226 N N . PRO A 1 293 ? -3.111 9.678 15.130 1.00 93.75 293 PRO A N 1
ATOM 2227 C CA . PRO A 1 293 ? -2.092 9.444 16.149 1.00 93.75 293 PRO A CA 1
ATOM 2228 C C . PRO A 1 293 ? -0.883 8.672 15.596 1.00 93.75 293 PRO A C 1
ATOM 2230 O O . PRO A 1 293 ? 0.098 8.503 16.313 1.00 93.75 293 PRO A O 1
ATOM 2233 N N . PHE A 1 294 ? -0.954 8.182 14.354 1.00 90.50 294 PHE A N 1
ATOM 2234 C CA . PHE A 1 294 ? 0.039 7.305 13.731 1.00 90.50 294 PHE A CA 1
ATOM 2235 C C . PHE A 1 294 ? 0.898 8.039 12.692 1.00 90.50 294 PHE A C 1
ATOM 2237 O O . PHE A 1 294 ? 1.250 7.471 11.658 1.00 90.50 294 PHE A O 1
ATOM 2244 N N . GLY A 1 295 ? 1.209 9.315 12.931 1.00 84.56 295 GLY A N 1
ATOM 2245 C CA . GLY A 1 295 ? 2.019 10.105 12.002 1.00 84.56 295 GLY A CA 1
ATOM 2246 C C . GLY A 1 295 ? 3.379 9.448 11.761 1.00 84.56 295 GLY A C 1
ATOM 2247 O O . GLY A 1 295 ? 4.047 9.041 12.714 1.00 84.56 295 GLY A O 1
ATOM 2248 N N . ASN A 1 296 ? 3.785 9.327 10.495 1.00 80.62 296 ASN A N 1
ATOM 2249 C CA . ASN A 1 296 ? 4.985 8.589 10.084 1.00 80.62 296 ASN A CA 1
ATOM 2250 C C . ASN A 1 296 ? 5.014 7.116 10.545 1.00 80.62 296 ASN A C 1
ATOM 2252 O O . ASN A 1 296 ? 6.090 6.558 10.746 1.00 80.62 296 ASN A O 1
ATOM 2256 N N . CYS A 1 297 ? 3.880 6.451 10.759 1.00 82.94 297 CYS A N 1
ATOM 2257 C CA . CYS A 1 297 ? 3.884 5.028 11.104 1.00 82.94 297 CYS A CA 1
ATOM 2258 C C . CYS A 1 297 ? 3.807 4.135 9.861 1.00 82.94 297 CYS A C 1
ATOM 2260 O O . CYS A 1 297 ? 3.148 4.458 8.875 1.00 82.94 297 CYS A O 1
ATOM 2262 N N . GLY A 1 298 ? 4.457 2.975 9.932 1.00 82.00 298 GLY A N 1
ATOM 2263 C CA . GLY A 1 298 ? 4.253 1.861 9.014 1.00 82.00 298 GLY A CA 1
ATOM 2264 C C . GLY A 1 298 ? 3.251 0.853 9.577 1.00 82.00 298 GLY A C 1
ATOM 2265 O O . GLY A 1 298 ? 3.059 0.762 10.791 1.00 82.00 298 GLY A O 1
ATOM 2266 N N . ILE A 1 299 ? 2.638 0.069 8.690 1.00 86.94 299 ILE A N 1
ATOM 2267 C CA . ILE A 1 299 ? 1.799 -1.073 9.065 1.00 86.94 299 ILE A CA 1
ATOM 2268 C C . ILE A 1 299 ? 2.483 -2.357 8.597 1.00 86.94 299 ILE A C 1
ATOM 2270 O O . ILE A 1 299 ? 2.828 -2.475 7.421 1.00 86.94 299 ILE A O 1
ATOM 2274 N N . LEU A 1 300 ? 2.644 -3.327 9.499 1.00 87.62 300 LEU A N 1
ATOM 2275 C CA . LEU A 1 300 ? 2.951 -4.712 9.138 1.00 87.62 300 LEU A CA 1
ATOM 2276 C C . LEU A 1 300 ? 1.730 -5.591 9.376 1.00 87.62 300 LEU A C 1
ATOM 2278 O O . LEU A 1 300 ? 1.029 -5.447 10.377 1.00 87.62 300 LEU A O 1
ATOM 2282 N N . LEU A 1 301 ? 1.501 -6.530 8.464 1.00 90.94 301 LEU A N 1
ATOM 2283 C CA . LEU A 1 301 ? 0.446 -7.525 8.591 1.00 90.94 301 LEU A CA 1
ATOM 2284 C C . LEU A 1 301 ? 1.069 -8.856 9.008 1.00 90.94 301 LEU A C 1
ATOM 2286 O O . LEU A 1 301 ? 1.901 -9.409 8.290 1.00 90.94 301 LEU A O 1
ATOM 2290 N N . GLY A 1 302 ? 0.664 -9.369 10.165 1.00 90.62 302 GLY A N 1
ATOM 2291 C CA . GLY A 1 302 ? 0.994 -10.726 10.583 1.00 90.62 302 GLY A CA 1
ATOM 2292 C C . GLY A 1 302 ? 0.002 -11.702 9.978 1.00 90.62 302 GLY A C 1
ATOM 2293 O O . GLY A 1 302 ? -1.212 -11.493 10.067 1.00 90.62 302 GLY A O 1
ATOM 2294 N N . CYS A 1 303 ? 0.509 -12.765 9.367 1.00 90.31 303 CYS A N 1
ATOM 2295 C CA . CYS A 1 303 ? -0.315 -13.777 8.729 1.00 90.31 303 CYS A CA 1
ATOM 2296 C C . CYS A 1 303 ? -0.034 -15.180 9.270 1.00 90.31 303 CYS A C 1
ATOM 2298 O O . CYS A 1 303 ? 1.072 -15.499 9.698 1.00 90.31 303 CYS A O 1
ATOM 2300 N N . GLU A 1 304 ? -1.071 -16.004 9.241 1.00 86.81 304 GLU A N 1
ATOM 2301 C CA . GLU A 1 304 ? -1.030 -17.446 9.427 1.00 86.81 304 GLU A CA 1
ATOM 2302 C C . GLU A 1 304 ? -1.089 -18.092 8.041 1.00 86.81 304 GLU A C 1
ATOM 2304 O O . GLU A 1 304 ? -1.901 -17.690 7.205 1.00 86.81 304 GLU A O 1
ATOM 2309 N N . VAL A 1 305 ? -0.229 -19.076 7.780 1.00 85.00 305 VAL A N 1
ATOM 2310 C CA . VAL A 1 305 ? -0.205 -19.797 6.501 1.00 85.00 305 VAL A CA 1
ATOM 2311 C C . VAL A 1 305 ? -0.669 -21.233 6.734 1.00 85.00 305 VAL A C 1
ATOM 2313 O O . VAL A 1 305 ? 0.049 -22.039 7.321 1.00 85.00 305 VAL A O 1
ATOM 2316 N N . ALA A 1 306 ? -1.886 -21.549 6.298 1.00 80.69 306 ALA A N 1
ATOM 2317 C CA . ALA A 1 306 ? -2.527 -22.841 6.489 1.00 80.69 306 ALA A CA 1
ATOM 2318 C C . ALA A 1 306 ? -2.055 -23.893 5.470 1.00 80.69 306 ALA A C 1
ATOM 2320 O O . ALA A 1 306 ? -1.729 -23.592 4.326 1.00 80.69 306 ALA A O 1
ATOM 2321 N N . GLY A 1 307 ? -2.101 -25.169 5.861 1.00 65.25 307 GLY A N 1
ATOM 2322 C CA . GLY A 1 307 ? -2.148 -26.287 4.909 1.00 65.25 307 GLY A CA 1
ATOM 2323 C C . GLY A 1 307 ? -0.846 -26.636 4.189 1.00 65.25 307 GLY A C 1
ATOM 2324 O O . GLY A 1 307 ? -0.836 -27.570 3.391 1.00 65.25 307 GLY A O 1
ATOM 2325 N N . VAL A 1 308 ? 0.261 -25.966 4.491 1.00 54.44 308 VAL A N 1
ATOM 2326 C CA . VAL A 1 308 ? 1.563 -26.390 3.992 1.00 54.44 308 VAL A CA 1
ATOM 2327 C C . VAL A 1 308 ? 2.306 -27.011 5.163 1.00 54.44 308 VAL A C 1
ATOM 2329 O O . VAL A 1 308 ? 2.792 -26.319 6.053 1.00 54.44 308 VAL A O 1
ATOM 2332 N N . SER A 1 309 ? 2.407 -28.343 5.162 1.00 52.00 309 SER A N 1
ATOM 2333 C CA . SER A 1 309 ? 3.598 -28.976 5.725 1.00 52.00 309 SER A CA 1
ATOM 2334 C C . SER A 1 309 ? 4.752 -28.390 4.919 1.00 52.00 309 SER A C 1
ATOM 2336 O O . SER A 1 309 ? 5.048 -28.856 3.821 1.00 52.00 309 SER A O 1
ATOM 2338 N N . MET A 1 310 ? 5.281 -27.255 5.383 1.00 52.84 310 MET A N 1
ATOM 2339 C CA . MET A 1 310 ? 6.404 -26.559 4.772 1.00 52.84 310 MET A CA 1
ATOM 2340 C C . MET A 1 310 ? 7.610 -27.440 5.055 1.00 52.84 310 MET A C 1
ATOM 2342 O O . MET A 1 310 ? 8.354 -27.234 6.009 1.00 52.84 310 MET A O 1
ATOM 2346 N N . ASN A 1 311 ? 7.721 -28.505 4.273 1.00 53.47 311 ASN A N 1
ATOM 2347 C CA . ASN A 1 311 ? 8.891 -29.336 4.170 1.00 53.47 311 ASN A CA 1
ATOM 2348 C C . ASN A 1 311 ? 9.368 -29.176 2.722 1.00 53.47 311 ASN A C 1
ATOM 2350 O O . ASN A 1 311 ? 8.785 -29.785 1.821 1.00 53.47 311 ASN A O 1
ATOM 2354 N N . PRO A 1 312 ? 10.362 -28.306 2.472 1.00 63.75 312 PRO A N 1
ATOM 2355 C CA . PRO A 1 312 ? 11.206 -27.599 3.447 1.00 63.75 312 PRO A CA 1
ATOM 2356 C C . PRO A 1 312 ? 10.514 -26.398 4.132 1.00 63.75 312 PRO A C 1
ATOM 2358 O O . PRO A 1 312 ? 9.543 -25.867 3.586 1.00 63.75 312 PRO A O 1
ATOM 2361 N N . PRO A 1 313 ? 10.999 -25.963 5.318 1.00 68.94 313 PRO A N 1
ATOM 2362 C CA . PRO A 1 313 ? 10.482 -24.782 6.012 1.00 68.94 313 PRO A CA 1
ATOM 2363 C C . PRO A 1 313 ? 10.482 -23.560 5.090 1.00 68.94 313 PRO A C 1
ATOM 2365 O O . PRO A 1 313 ? 11.356 -23.438 4.230 1.00 68.94 313 PRO A O 1
ATOM 2368 N N . LEU A 1 314 ? 9.517 -22.651 5.292 1.00 66.56 314 LEU A N 1
ATOM 2369 C CA . LEU A 1 314 ? 9.450 -21.387 4.554 1.00 66.56 314 LEU A CA 1
ATOM 2370 C C . LEU A 1 314 ? 10.832 -20.719 4.547 1.00 66.56 314 LEU A C 1
ATOM 2372 O O . LEU A 1 314 ? 11.437 -20.586 5.620 1.00 66.56 314 LEU A O 1
ATOM 2376 N N . PRO A 1 315 ? 11.331 -20.280 3.377 1.00 72.56 315 PRO A N 1
ATOM 2377 C CA . PRO A 1 315 ? 12.497 -19.417 3.353 1.00 72.56 315 PRO A CA 1
ATOM 2378 C C . PRO A 1 315 ? 12.204 -18.161 4.181 1.00 72.56 315 PRO A C 1
ATOM 2380 O O . PRO A 1 315 ? 11.047 -17.764 4.342 1.00 72.56 315 PRO A O 1
ATOM 2383 N N . LYS A 1 316 ? 13.260 -17.525 4.706 1.00 80.12 316 LYS A N 1
ATOM 2384 C CA . LYS A 1 316 ? 13.130 -16.329 5.560 1.00 80.12 316 LYS A CA 1
ATOM 2385 C C . LYS A 1 316 ? 12.247 -15.252 4.941 1.00 80.12 316 LYS A C 1
ATOM 2387 O O . LYS A 1 316 ? 11.531 -14.559 5.655 1.00 80.12 316 LYS A O 1
ATOM 2392 N N . ILE A 1 317 ? 12.303 -15.145 3.618 1.00 78.94 317 I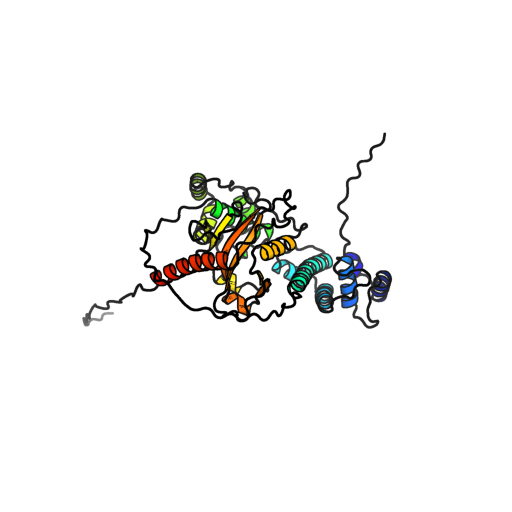LE A N 1
ATOM 2393 C CA . ILE A 1 317 ? 11.432 -14.324 2.795 1.00 78.94 317 ILE A CA 1
ATOM 2394 C C . ILE A 1 317 ? 10.863 -15.240 1.715 1.00 78.94 317 ILE A C 1
ATOM 2396 O O . ILE A 1 317 ? 11.618 -15.940 1.043 1.00 78.94 317 ILE A O 1
ATOM 2400 N N . ALA A 1 318 ? 9.544 -15.247 1.556 1.00 81.69 318 ALA A N 1
ATOM 2401 C CA . ALA A 1 318 ? 8.857 -16.034 0.544 1.00 81.69 318 ALA A CA 1
ATOM 2402 C C . ALA A 1 318 ? 7.900 -15.158 -0.259 1.00 81.69 318 ALA A C 1
ATOM 2404 O O . ALA A 1 318 ? 7.257 -14.248 0.268 1.00 81.69 318 ALA A O 1
ATOM 2405 N N . THR A 1 319 ? 7.770 -15.463 -1.545 1.00 81.00 319 THR A N 1
ATOM 2406 C CA . THR A 1 319 ? 6.753 -14.861 -2.404 1.00 81.00 319 THR A CA 1
ATOM 2407 C C . THR A 1 319 ? 5.547 -15.787 -2.482 1.00 81.00 319 THR A C 1
ATOM 2409 O O . THR A 1 319 ? 5.656 -16.928 -2.923 1.00 81.00 319 THR A O 1
ATOM 2412 N N . ILE A 1 320 ? 4.390 -15.280 -2.072 1.00 78.81 320 ILE A N 1
ATOM 2413 C CA . ILE A 1 320 ? 3.100 -15.953 -2.172 1.00 78.81 320 ILE A CA 1
ATOM 2414 C C . ILE A 1 320 ? 2.437 -15.500 -3.462 1.00 78.81 320 ILE A C 1
ATOM 2416 O O . ILE A 1 320 ? 2.114 -14.322 -3.640 1.00 78.81 320 ILE A O 1
ATOM 2420 N N . ASN A 1 321 ? 2.242 -16.443 -4.378 1.00 80.00 321 ASN A N 1
ATOM 2421 C CA . ASN A 1 321 ? 1.519 -16.176 -5.612 1.00 80.00 321 ASN A CA 1
ATOM 2422 C C . ASN A 1 321 ? -0.003 -16.173 -5.376 1.00 80.00 321 ASN A C 1
ATOM 2424 O O . ASN A 1 321 ? -0.497 -16.611 -4.338 1.00 80.00 321 ASN A O 1
ATOM 2428 N N . GLN A 1 322 ? -0.768 -15.720 -6.370 1.00 77.50 322 GLN A N 1
ATOM 2429 C CA . GLN A 1 322 ? -2.225 -15.618 -6.255 1.00 77.50 322 GLN A CA 1
ATOM 2430 C C . GLN A 1 322 ? -2.899 -16.956 -5.904 1.00 77.50 322 GLN A C 1
ATOM 2432 O O . GLN A 1 322 ? -3.831 -16.984 -5.106 1.00 77.50 322 GLN A O 1
ATOM 2437 N N . SER A 1 323 ? -2.407 -18.075 -6.449 1.00 76.56 323 SER A N 1
ATOM 2438 C CA . SER A 1 323 ? -2.959 -19.406 -6.151 1.00 76.56 323 SER A CA 1
ATOM 2439 C C . SER A 1 323 ? -2.718 -19.855 -4.707 1.00 76.56 323 SER A C 1
ATOM 2441 O O . SER A 1 323 ? -3.416 -20.737 -4.215 1.00 76.56 323 SER A O 1
ATOM 2443 N N . GLN A 1 324 ? -1.752 -19.236 -4.025 1.00 80.19 324 GLN A N 1
ATOM 2444 C CA . GLN A 1 324 ? -1.403 -19.531 -2.643 1.00 80.19 324 GLN A CA 1
ATOM 2445 C C .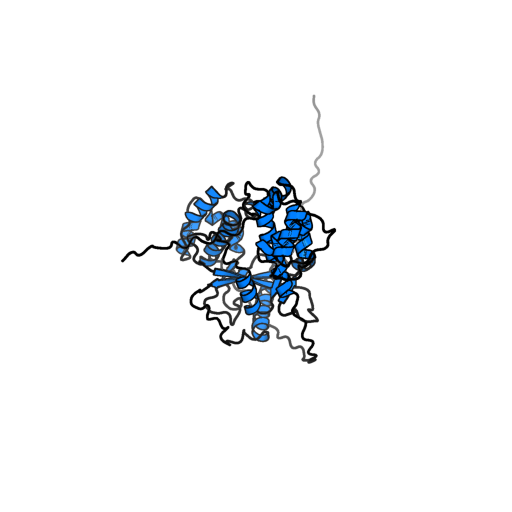 GLN A 1 324 ? -2.066 -18.583 -1.633 1.00 80.19 324 GLN A C 1
ATOM 2447 O O . GLN A 1 324 ? -2.060 -18.878 -0.442 1.00 80.19 324 GLN A O 1
ATOM 2452 N N . LEU A 1 325 ? -2.673 -17.475 -2.073 1.00 78.12 325 LEU A N 1
ATOM 2453 C CA . LEU A 1 325 ? -3.304 -16.506 -1.166 1.00 78.12 325 LEU A CA 1
ATOM 2454 C C . LEU A 1 325 ? -4.457 -17.099 -0.353 1.00 78.12 325 LEU A C 1
ATOM 2456 O O . LEU A 1 325 ? -4.660 -16.690 0.782 1.00 78.12 325 LEU A O 1
ATOM 2460 N N . GLY A 1 326 ? -5.163 -18.101 -0.888 1.00 80.06 326 GLY A N 1
ATOM 2461 C CA . GLY A 1 326 ? -6.217 -18.811 -0.152 1.00 80.06 326 GLY A CA 1
ATOM 2462 C C . GLY A 1 326 ? -5.715 -19.585 1.074 1.00 80.06 326 GLY A C 1
ATOM 2463 O O . GLY A 1 326 ? -6.521 -20.007 1.896 1.00 80.06 326 GLY A O 1
ATOM 2464 N N . TYR A 1 327 ? -4.397 -19.757 1.212 1.00 83.94 327 TYR A N 1
ATOM 2465 C CA . TYR A 1 327 ? -3.766 -20.362 2.382 1.00 83.94 327 TYR A CA 1
ATOM 2466 C C . TYR A 1 327 ? -3.265 -19.322 3.386 1.00 83.94 327 TYR A C 1
ATOM 2468 O O . TYR A 1 327 ? -2.717 -19.707 4.409 1.00 83.94 327 TYR A O 1
ATOM 2476 N N . VAL A 1 328 ? -3.415 -18.023 3.120 1.00 85.56 328 VAL A N 1
ATOM 2477 C CA . VAL A 1 328 ? -2.898 -16.951 3.977 1.00 85.56 328 VAL A CA 1
ATOM 2478 C C . VAL A 1 328 ? -4.048 -16.260 4.686 1.00 85.56 328 VAL A C 1
ATOM 2480 O O . VAL A 1 328 ? -4.935 -15.692 4.054 1.00 85.56 328 VAL A O 1
ATOM 2483 N N . LEU A 1 329 ? -4.006 -16.256 6.012 1.00 86.62 329 LEU A N 1
ATOM 2484 C CA . LEU A 1 329 ? -4.976 -15.578 6.860 1.00 86.62 329 LEU A CA 1
ATOM 2485 C C . LEU A 1 329 ? -4.282 -14.434 7.592 1.00 86.62 329 LEU A C 1
ATOM 2487 O O . LEU A 1 329 ? -3.332 -14.659 8.334 1.00 86.62 329 LEU A O 1
ATOM 2491 N N . PHE A 1 330 ? -4.746 -13.199 7.416 1.00 89.12 330 PHE A N 1
ATOM 2492 C CA . PHE A 1 330 ? -4.204 -12.063 8.166 1.00 89.12 330 PHE A CA 1
ATOM 2493 C C . PHE A 1 330 ? -4.767 -12.074 9.576 1.00 89.12 330 PHE A C 1
ATOM 2495 O O . PHE A 1 330 ? -5.973 -11.989 9.759 1.00 89.12 330 PHE A O 1
ATOM 2502 N N . ARG A 1 331 ? -3.902 -12.191 10.575 1.00 91.31 331 ARG A N 1
ATOM 2503 C CA . ARG A 1 331 ? -4.295 -12.376 11.976 1.00 91.31 331 ARG A CA 1
ATOM 2504 C C . ARG A 1 331 ? -3.919 -11.198 12.845 1.00 91.31 331 ARG A C 1
ATOM 2506 O O . ARG A 1 331 ? -4.582 -10.959 13.845 1.00 91.31 331 ARG A O 1
ATOM 2513 N N . TYR A 1 332 ? -2.899 -10.454 12.435 1.00 93.12 332 TYR A N 1
ATOM 2514 C CA . TYR A 1 332 ? -2.369 -9.347 13.206 1.00 93.12 332 TYR A CA 1
ATOM 2515 C C . TYR A 1 332 ? -2.140 -8.115 12.346 1.00 93.12 332 TYR A C 1
ATOM 2517 O O . TYR A 1 332 ? -1.734 -8.213 11.187 1.00 93.12 332 TYR A O 1
ATOM 2525 N N . VAL A 1 333 ? -2.337 -6.954 12.959 1.00 93.69 333 VAL A N 1
ATOM 2526 C CA . VAL A 1 333 ? -1.914 -5.658 12.439 1.00 93.69 333 VAL A CA 1
ATOM 2527 C C . VAL A 1 333 ? -0.956 -5.044 13.453 1.00 93.69 333 VAL A C 1
ATOM 2529 O O . VAL A 1 333 ? -1.316 -4.841 14.613 1.00 93.69 333 VAL A O 1
ATOM 2532 N N . PHE A 1 334 ? 0.264 -4.750 13.014 1.00 91.38 334 PHE A N 1
ATOM 2533 C CA . PHE A 1 334 ? 1.274 -4.062 13.811 1.00 91.38 334 PHE A CA 1
ATOM 2534 C C . PHE A 1 334 ? 1.416 -2.633 13.310 1.00 91.38 334 PHE A C 1
ATOM 2536 O O . PHE A 1 334 ? 1.693 -2.420 12.129 1.00 91.38 334 PHE A O 1
ATOM 2543 N N . ILE A 1 335 ? 1.262 -1.664 14.208 1.00 90.88 335 ILE A N 1
ATOM 2544 C CA . ILE A 1 335 ? 1.530 -0.254 13.918 1.00 90.88 335 ILE A CA 1
ATOM 2545 C C . ILE A 1 335 ? 2.914 0.074 14.463 1.00 90.88 335 ILE A C 1
ATOM 2547 O O . ILE A 1 335 ? 3.163 -0.082 15.661 1.00 90.88 335 ILE A O 1
ATOM 2551 N N . ILE A 1 336 ? 3.811 0.506 13.580 1.00 86.50 336 ILE A N 1
ATOM 2552 C CA . ILE A 1 336 ? 5.221 0.718 13.903 1.00 86.50 336 ILE A CA 1
ATOM 2553 C C . ILE A 1 336 ? 5.577 2.170 13.652 1.00 86.50 336 ILE A C 1
ATOM 2555 O O . ILE A 1 336 ? 5.474 2.661 12.532 1.00 86.50 336 ILE A O 1
ATOM 2559 N N . GLU A 1 337 ? 6.014 2.854 14.699 1.00 83.25 337 GLU A N 1
ATOM 2560 C CA . GLU A 1 337 ? 6.437 4.246 14.622 1.00 83.25 337 GLU A CA 1
ATOM 2561 C C . GLU A 1 337 ? 7.751 4.352 13.833 1.00 83.25 337 GLU A C 1
ATOM 2563 O O . GLU A 1 337 ? 8.773 3.790 14.237 1.00 83.25 337 GLU A O 1
ATOM 2568 N N . SER A 1 338 ? 7.761 5.091 12.716 1.00 70.19 338 SER A N 1
ATOM 2569 C CA . SER A 1 338 ? 9.022 5.433 12.047 1.00 70.19 338 SER A CA 1
ATOM 2570 C C . SER A 1 338 ? 9.637 6.592 12.813 1.00 70.19 338 SER A C 1
ATOM 2572 O O . SER A 1 338 ? 9.342 7.749 12.535 1.00 70.19 338 SER A O 1
ATOM 2574 N N . ASN A 1 339 ? 10.462 6.307 13.816 1.00 61.50 339 ASN A N 1
ATOM 2575 C CA . ASN A 1 339 ? 11.158 7.359 14.546 1.00 61.50 339 ASN A CA 1
ATOM 2576 C C . ASN A 1 339 ? 12.409 7.782 13.741 1.00 61.50 339 ASN A C 1
ATOM 2578 O O . ASN A 1 339 ? 13.379 7.021 13.679 1.00 61.50 339 ASN A O 1
ATOM 2582 N N . PRO A 1 340 ? 12.430 8.961 13.085 1.00 48.81 340 PRO A N 1
ATOM 2583 C CA . PRO A 1 340 ? 13.505 9.320 12.157 1.00 48.81 340 PRO A CA 1
ATOM 2584 C C . PRO A 1 340 ? 14.840 9.603 12.865 1.00 48.81 340 PRO A C 1
ATOM 2586 O O . PRO A 1 340 ? 15.894 9.511 12.243 1.00 48.81 340 PRO A O 1
ATOM 2589 N N . SER A 1 341 ? 14.822 9.933 14.160 1.00 49.09 341 SER A N 1
ATOM 2590 C CA . SER A 1 341 ? 16.022 10.231 14.957 1.00 49.09 341 SER A CA 1
ATOM 2591 C C . SER A 1 341 ? 16.709 8.987 15.531 1.00 49.09 341 SER A C 1
ATOM 2593 O O . SER A 1 341 ? 17.879 9.058 15.907 1.00 49.09 341 SER A O 1
ATOM 2595 N N . GLU A 1 342 ? 16.025 7.841 15.548 1.00 46.06 342 GLU A N 1
ATOM 2596 C CA . GLU A 1 342 ? 16.576 6.548 15.960 1.00 46.06 342 GLU A CA 1
ATOM 2597 C C . GLU A 1 342 ? 16.954 5.669 14.764 1.00 46.06 342 GLU A C 1
ATOM 2599 O O . GLU A 1 342 ? 17.211 4.486 14.938 1.00 46.06 342 GLU A O 1
ATOM 2604 N N . SER A 1 343 ? 17.109 6.217 13.551 1.00 40.72 343 SER A N 1
ATOM 2605 C CA . SER A 1 343 ? 17.618 5.472 12.380 1.00 40.72 343 SER A CA 1
ATOM 2606 C C . SER A 1 343 ? 19.051 4.921 12.559 1.00 40.72 343 SER A C 1
ATOM 2608 O O . SER A 1 343 ? 19.601 4.273 11.671 1.00 40.72 343 SER A O 1
ATOM 2610 N N . GLY A 1 344 ? 19.638 5.125 13.743 1.00 37.59 344 GLY A N 1
ATOM 2611 C CA . GLY A 1 344 ? 20.610 4.241 14.378 1.00 37.59 344 GLY A CA 1
ATOM 2612 C C . GLY A 1 344 ? 20.044 2.901 14.879 1.00 37.59 344 GLY A C 1
ATOM 2613 O O . GLY A 1 344 ? 20.716 2.261 15.686 1.00 37.59 344 GLY A O 1
ATOM 2614 N N . TYR A 1 345 ? 18.900 2.426 14.371 1.00 40.78 345 TYR A N 1
ATOM 2615 C CA . TYR A 1 345 ? 18.525 1.011 14.300 1.00 40.78 345 TYR A CA 1
ATOM 2616 C C . TYR A 1 345 ? 19.559 0.272 13.415 1.00 40.78 345 TYR A C 1
ATOM 2618 O O . TYR A 1 345 ? 19.254 -0.372 12.416 1.00 40.78 345 TYR A O 1
ATOM 2626 N N . ARG A 1 346 ? 20.830 0.237 13.849 1.00 37.09 346 ARG A N 1
ATOM 2627 C CA . ARG A 1 346 ? 21.442 -1.080 13.998 1.00 37.09 346 ARG A CA 1
ATOM 2628 C C . ARG A 1 346 ? 20.443 -1.779 14.881 1.00 37.09 346 ARG A C 1
ATOM 2630 O O . ARG A 1 346 ? 20.302 -1.325 16.011 1.00 37.09 346 ARG A O 1
ATOM 2637 N N . VAL A 1 347 ? 19.716 -2.764 14.352 1.00 40.84 347 VAL A N 1
ATOM 2638 C CA . VAL A 1 347 ? 19.001 -3.750 15.162 1.00 40.84 347 VAL A CA 1
ATOM 2639 C C . VAL A 1 347 ? 19.902 -3.960 16.362 1.00 40.84 347 VAL A C 1
ATOM 2641 O O . VAL A 1 347 ? 21.001 -4.517 16.224 1.00 40.84 347 VAL A O 1
ATOM 2644 N N . ALA A 1 348 ? 19.554 -3.354 17.504 1.00 32.97 348 ALA A N 1
ATOM 2645 C CA . ALA A 1 348 ? 20.249 -3.683 18.719 1.00 32.97 348 ALA A CA 1
ATOM 2646 C C . ALA A 1 348 ? 20.127 -5.194 18.709 1.00 32.97 348 ALA A C 1
ATOM 2648 O O . ALA A 1 348 ? 19.043 -5.709 18.435 1.00 32.97 348 ALA A O 1
ATOM 2649 N N . LYS A 1 349 ? 21.229 -5.912 18.899 1.00 35.88 349 LYS A N 1
ATOM 2650 C CA . LYS A 1 349 ? 21.175 -7.358 19.085 1.00 35.88 349 LYS A CA 1
ATOM 2651 C C . LYS A 1 349 ? 20.413 -7.685 20.384 1.00 35.88 349 LYS A C 1
ATOM 2653 O O . LYS A 1 349 ? 20.876 -8.499 21.168 1.00 35.88 349 LYS A O 1
ATOM 2658 N N . HIS A 1 350 ? 19.285 -7.038 20.669 1.00 33.69 350 HIS A N 1
ATOM 2659 C CA . HIS A 1 350 ? 18.110 -7.762 21.074 1.00 33.69 350 HIS A CA 1
ATOM 2660 C C . HIS A 1 350 ? 17.933 -8.856 20.028 1.00 33.69 350 HIS A C 1
ATOM 2662 O O . HIS A 1 350 ? 17.646 -8.552 18.869 1.00 33.69 350 HIS A O 1
ATOM 2668 N N . PRO A 1 351 ? 18.264 -10.112 20.372 1.00 33.78 351 PRO A N 1
ATOM 2669 C CA . PRO A 1 351 ? 17.908 -11.195 19.485 1.00 33.78 351 PRO A CA 1
ATOM 2670 C C . PRO A 1 351 ? 16.414 -11.026 19.228 1.00 33.78 351 PRO A C 1
ATOM 2672 O O . PRO A 1 351 ? 15.662 -10.824 20.188 1.00 33.78 351 PRO A O 1
ATOM 2675 N N . ALA A 1 352 ? 16.005 -11.069 17.956 1.00 35.78 352 ALA A N 1
ATOM 2676 C CA . ALA A 1 352 ? 14.614 -11.343 17.646 1.00 35.78 352 ALA A CA 1
ATOM 2677 C C . ALA A 1 352 ? 14.166 -12.464 18.601 1.00 35.78 352 ALA A C 1
ATOM 2679 O O . ALA A 1 352 ? 14.969 -13.394 18.821 1.00 35.78 352 ALA A O 1
ATOM 2680 N N . PRO A 1 353 ? 12.990 -12.350 19.251 1.00 37.41 353 PRO A N 1
ATOM 2681 C CA . PRO A 1 353 ? 12.479 -13.427 20.088 1.00 37.41 353 PRO A CA 1
ATOM 2682 C C . PRO A 1 353 ? 12.692 -14.729 19.321 1.00 37.41 353 PRO A C 1
ATOM 2684 O O . PRO A 1 353 ? 12.470 -14.782 18.106 1.00 37.41 353 PRO A O 1
ATOM 2687 N N . LYS A 1 354 ? 13.330 -15.721 19.960 1.00 41.12 354 LYS A N 1
ATOM 2688 C CA . LYS A 1 354 ? 13.800 -16.884 19.200 1.00 41.12 354 LYS A CA 1
ATOM 2689 C C . LYS A 1 354 ? 12.577 -17.462 18.510 1.00 41.12 354 LYS A C 1
ATOM 2691 O O . LYS A 1 354 ? 11.523 -17.507 19.129 1.00 41.12 354 LYS A O 1
ATOM 2696 N N . ARG A 1 355 ? 12.717 -17.929 17.267 1.00 40.00 355 ARG A N 1
ATOM 2697 C CA . ARG A 1 355 ? 11.605 -18.514 16.499 1.00 40.00 355 ARG A CA 1
ATOM 2698 C C . ARG A 1 355 ? 10.705 -19.407 17.360 1.00 40.00 355 ARG A C 1
ATOM 2700 O O . ARG A 1 355 ? 9.506 -19.254 17.312 1.00 40.00 355 ARG A O 1
ATOM 2707 N N . ARG A 1 356 ? 11.296 -20.270 18.190 1.00 45.38 356 ARG A N 1
ATOM 2708 C CA . ARG A 1 356 ? 10.602 -21.144 19.153 1.00 45.38 356 ARG A CA 1
ATOM 2709 C C . ARG A 1 356 ? 9.701 -20.428 20.170 1.00 45.38 356 ARG A C 1
ATOM 2711 O O . ARG A 1 356 ? 8.683 -20.989 20.539 1.00 45.38 356 ARG A O 1
ATOM 2718 N N . ASP A 1 357 ? 10.087 -19.243 20.623 1.00 43.66 357 ASP A N 1
ATOM 2719 C CA . ASP A 1 357 ? 9.348 -18.444 21.596 1.00 43.66 357 ASP A CA 1
ATOM 2720 C C . ASP A 1 357 ? 8.162 -17.758 20.869 1.00 43.66 357 ASP A C 1
ATOM 2722 O O . ASP A 1 357 ? 7.021 -17.914 21.280 1.00 43.66 357 ASP A O 1
ATOM 2726 N N . ILE A 1 358 ? 8.395 -17.176 19.678 1.00 41.75 358 ILE A N 1
ATOM 2727 C CA . ILE A 1 358 ? 7.324 -16.613 18.823 1.00 41.75 358 ILE A CA 1
ATOM 2728 C C . ILE A 1 358 ? 6.353 -17.697 18.338 1.00 41.75 358 ILE A C 1
ATOM 2730 O O . ILE A 1 358 ? 5.148 -17.505 18.351 1.00 41.75 358 ILE A O 1
ATOM 2734 N N . GLU A 1 359 ? 6.867 -18.833 17.872 1.00 47.41 359 GLU A N 1
ATOM 2735 C CA . GLU A 1 359 ? 6.085 -19.942 17.322 1.00 47.41 359 GLU A CA 1
ATOM 2736 C C . GLU A 1 359 ? 5.238 -20.584 18.421 1.00 47.41 359 GLU A C 1
ATOM 2738 O O . GLU A 1 359 ? 4.092 -20.935 18.166 1.00 47.41 359 GLU A O 1
ATOM 2743 N N . HIS A 1 360 ? 5.744 -20.671 19.655 1.00 52.75 360 HIS A N 1
ATOM 2744 C CA . HIS A 1 360 ? 4.946 -21.103 20.799 1.00 52.75 360 HIS A CA 1
ATOM 2745 C C . HIS A 1 360 ? 3.794 -20.135 21.087 1.00 52.75 360 HIS A C 1
ATOM 2747 O O . HIS A 1 360 ? 2.653 -20.582 21.176 1.00 52.75 360 HIS A O 1
ATOM 2753 N N . ASP A 1 361 ? 4.067 -18.831 21.157 1.00 43.91 361 ASP A N 1
ATOM 2754 C CA . ASP A 1 361 ? 3.062 -17.824 21.514 1.00 43.91 361 ASP A CA 1
ATOM 2755 C C . ASP A 1 361 ? 2.042 -17.599 20.391 1.00 43.91 361 ASP A C 1
ATOM 2757 O O . ASP A 1 361 ? 0.840 -17.527 20.642 1.00 43.91 361 ASP A O 1
ATOM 2761 N N . MET A 1 362 ? 2.494 -17.591 19.134 1.00 44.00 362 MET A N 1
ATOM 2762 C CA . MET A 1 362 ? 1.619 -17.569 17.963 1.00 44.00 362 MET A CA 1
ATOM 2763 C C . MET A 1 362 ? 0.747 -18.824 17.923 1.00 44.00 362 MET A C 1
ATOM 2765 O O . MET A 1 362 ? -0.463 -18.701 17.776 1.00 44.00 362 MET A O 1
ATOM 2769 N N . ASN A 1 363 ? 1.310 -20.023 18.114 1.00 50.94 363 ASN A N 1
ATOM 2770 C CA . ASN A 1 363 ? 0.517 -21.255 18.147 1.00 50.94 363 ASN A CA 1
ATOM 2771 C C . ASN A 1 363 ? -0.449 -21.286 19.338 1.00 50.94 363 ASN A C 1
ATOM 2773 O O . ASN A 1 363 ? -1.561 -21.789 19.197 1.00 50.94 363 ASN A O 1
ATOM 2777 N N . LYS A 1 364 ? -0.071 -20.728 20.494 1.00 53.34 364 LYS A N 1
ATOM 2778 C CA . LYS A 1 364 ? -0.956 -20.583 21.655 1.00 53.34 364 LYS A CA 1
ATOM 2779 C C . LYS A 1 364 ? -2.137 -19.667 21.323 1.00 53.34 364 LYS A C 1
ATOM 2781 O O . LYS A 1 364 ? -3.281 -20.090 21.480 1.00 53.34 364 LYS A O 1
ATOM 2786 N N . GLY A 1 365 ? -1.876 -18.475 20.784 1.00 39.75 365 GLY A N 1
ATOM 2787 C CA . GLY A 1 365 ? -2.913 -17.550 20.320 1.00 39.75 365 GLY A CA 1
ATOM 2788 C C . GLY A 1 365 ? -3.800 -18.152 19.223 1.00 39.75 365 GLY A C 1
ATOM 2789 O O . GLY A 1 365 ? -5.023 -18.036 19.277 1.00 39.75 365 GLY A O 1
ATOM 2790 N N . PHE A 1 366 ? -3.213 -18.872 18.261 1.00 42.91 366 PHE A N 1
ATOM 2791 C CA . PHE A 1 366 ? -3.956 -19.541 17.188 1.00 42.91 366 PHE A CA 1
ATOM 2792 C C . PHE A 1 366 ? -4.822 -20.693 17.686 1.00 42.91 366 PHE A C 1
ATOM 2794 O O . PHE A 1 366 ? -5.947 -20.845 17.213 1.00 42.91 366 PHE A O 1
ATOM 2801 N N . ASN A 1 367 ? -4.346 -21.477 18.654 1.00 47.72 367 ASN A N 1
ATOM 2802 C CA . ASN A 1 367 ? -5.133 -22.555 19.241 1.00 47.72 367 ASN A CA 1
ATOM 2803 C C . ASN A 1 367 ? -6.351 -22.013 19.994 1.00 47.72 367 ASN A C 1
ATOM 2805 O O . ASN A 1 367 ? -7.433 -22.561 19.810 1.00 47.72 367 ASN A O 1
ATOM 2809 N N . ILE A 1 368 ? -6.205 -20.905 20.734 1.00 45.66 368 ILE A N 1
ATOM 2810 C CA . ILE A 1 368 ? -7.326 -20.224 21.407 1.00 45.66 368 ILE A CA 1
ATOM 2811 C C . ILE A 1 368 ? -8.391 -19.799 20.382 1.00 45.66 368 ILE A C 1
ATOM 2813 O O . ILE A 1 368 ? -9.575 -20.084 20.552 1.00 45.66 368 ILE A O 1
ATOM 2817 N N . LEU A 1 369 ? -7.974 -19.184 19.270 1.00 37.56 369 LEU A N 1
ATOM 2818 C CA . LEU A 1 369 ? -8.897 -18.744 18.216 1.00 37.56 369 LEU A CA 1
ATOM 2819 C C . LEU A 1 369 ? -9.564 -19.910 17.472 1.00 37.56 369 LEU A C 1
ATOM 2821 O O . LEU A 1 369 ? -10.697 -19.781 17.010 1.00 37.56 369 LEU A O 1
ATOM 2825 N N . LYS A 1 370 ? -8.866 -21.039 17.324 1.00 47.00 370 LYS A N 1
ATOM 2826 C CA . LYS A 1 370 ? -9.408 -22.235 16.675 1.00 47.00 370 LYS A CA 1
ATOM 2827 C C . LYS A 1 370 ? -10.489 -22.887 17.537 1.00 47.00 370 LYS A C 1
ATOM 2829 O O . LYS A 1 370 ? -11.562 -23.176 17.020 1.00 47.00 370 LYS A O 1
ATOM 2834 N N . THR A 1 371 ? -10.246 -23.025 18.840 1.00 45.34 371 THR A N 1
ATOM 2835 C CA . THR A 1 371 ? -11.235 -23.573 19.780 1.00 45.34 371 THR A CA 1
ATOM 2836 C C . THR A 1 371 ? -12.493 -22.710 19.871 1.00 45.34 371 THR A C 1
ATOM 2838 O O . THR A 1 371 ? -13.591 -23.253 19.890 1.00 45.34 371 THR A O 1
ATOM 2841 N N . SER A 1 372 ? -12.370 -21.378 19.813 1.00 46.34 372 SER A N 1
ATOM 2842 C CA . SER A 1 372 ? -13.537 -20.481 19.833 1.00 46.34 372 SER A CA 1
ATOM 2843 C C . SER A 1 372 ? -14.433 -20.586 18.590 1.00 46.34 372 SER A C 1
ATOM 2845 O O . SER A 1 372 ? -15.625 -20.307 18.676 1.00 46.34 372 SER A O 1
ATOM 2847 N N . ASN A 1 373 ? -13.890 -20.979 17.433 1.00 41.38 373 ASN A N 1
ATOM 2848 C CA . ASN A 1 373 ? -14.682 -21.149 16.209 1.00 41.38 373 ASN A CA 1
ATOM 2849 C C . ASN A 1 373 ? -15.420 -22.493 16.157 1.00 41.38 373 ASN A C 1
ATOM 2851 O O . ASN A 1 373 ? -16.513 -22.554 15.597 1.00 41.38 373 ASN A O 1
ATOM 2855 N N . ASP A 1 374 ? -14.846 -23.550 16.736 1.00 46.69 374 ASP A N 1
ATOM 2856 C CA . ASP A 1 374 ? -15.474 -24.875 16.767 1.00 46.69 374 ASP A CA 1
ATOM 2857 C C . ASP A 1 374 ? -16.677 -24.910 17.738 1.00 46.69 374 ASP A C 1
ATOM 2859 O O . ASP A 1 374 ? -17.660 -25.604 17.482 1.00 46.69 374 ASP A O 1
ATOM 2863 N N . GLU A 1 375 ? -16.668 -24.092 18.799 1.00 48.56 375 GLU A N 1
ATOM 2864 C CA . GLU A 1 375 ? -17.774 -23.987 19.770 1.00 48.56 375 GLU A CA 1
ATOM 2865 C C . GLU A 1 375 ? -19.028 -23.270 19.229 1.00 48.56 375 GLU A C 1
ATOM 2867 O O . GLU A 1 375 ? -20.121 -23.449 19.765 1.00 48.56 375 GLU A O 1
ATOM 2872 N N . LEU A 1 376 ? -18.914 -22.505 18.138 1.00 46.69 376 LEU A N 1
ATOM 2873 C CA . LEU A 1 376 ? -20.043 -21.805 17.503 1.00 46.69 376 LEU A CA 1
ATOM 2874 C C . LEU A 1 376 ? -20.722 -22.627 16.385 1.00 46.69 376 LEU A C 1
ATOM 2876 O O . LEU A 1 376 ? -21.673 -22.152 15.763 1.00 46.69 376 LEU A O 1
ATOM 2880 N N . GLY A 1 377 ? -20.236 -23.843 16.104 1.00 43.53 377 GLY A N 1
ATOM 2881 C CA . GLY A 1 377 ? -20.627 -24.645 14.938 1.00 43.53 377 GLY A CA 1
ATOM 2882 C C . GLY A 1 377 ? -21.736 -25.688 15.140 1.00 43.53 377 GLY A C 1
ATOM 2883 O O . GLY A 1 377 ? -22.199 -26.249 14.148 1.00 43.53 377 GLY A O 1
ATOM 2884 N N . GLU A 1 378 ? -22.192 -25.958 16.366 1.00 44.38 378 GLU A N 1
ATOM 2885 C CA . GLU A 1 378 ? -23.195 -27.004 16.645 1.00 44.38 378 GLU A CA 1
ATOM 2886 C C . GLU A 1 378 ? -24.468 -26.467 17.324 1.00 44.38 378 GLU A C 1
ATOM 2888 O O . GLU A 1 378 ? -24.877 -26.940 18.381 1.00 44.38 378 GLU A O 1
ATOM 2893 N N . GLU A 1 379 ? -25.172 -25.521 16.698 1.00 45.25 379 GLU A N 1
ATOM 2894 C CA . GLU A 1 379 ? -26.603 -25.346 16.987 1.00 45.25 379 GLU A CA 1
ATOM 2895 C C . GLU A 1 379 ? -27.420 -26.143 15.959 1.00 45.25 379 GLU A C 1
ATOM 2897 O O . GLU A 1 379 ? -27.776 -25.683 14.872 1.00 45.25 379 GLU A O 1
ATOM 2902 N N . VAL A 1 380 ? -27.658 -27.415 16.290 1.00 42.66 380 VAL A N 1
ATOM 2903 C CA . VAL A 1 380 ? -28.547 -28.315 15.547 1.00 42.66 380 VAL A CA 1
ATOM 2904 C C . VAL A 1 380 ? -29.973 -27.771 15.634 1.00 42.66 380 VAL A C 1
ATOM 2906 O O . VAL A 1 380 ? -30.667 -27.963 16.632 1.00 42.66 380 VAL A O 1
ATOM 2909 N N . VAL A 1 381 ? -30.439 -27.126 14.565 1.00 43.94 381 VAL A N 1
ATOM 2910 C CA . VAL A 1 381 ? -31.859 -26.802 14.383 1.00 43.94 381 VAL A CA 1
ATOM 2911 C C . VAL A 1 381 ? -32.626 -28.111 14.181 1.00 43.94 381 VAL A C 1
ATOM 2913 O O . VAL A 1 381 ? -32.619 -28.697 13.099 1.00 43.94 381 VAL A O 1
ATOM 2916 N N . GLN A 1 382 ? -33.281 -28.596 15.236 1.00 40.81 382 GLN A N 1
ATOM 2917 C CA . GLN A 1 382 ? -34.320 -29.617 15.117 1.00 40.81 382 GLN A CA 1
ATOM 2918 C C . GLN A 1 382 ? -35.604 -28.945 14.611 1.00 40.81 382 GLN A C 1
ATOM 2920 O O . GLN A 1 382 ? -36.293 -28.255 15.359 1.00 40.81 382 GLN A O 1
ATOM 2925 N N . GLU A 1 383 ? -35.920 -29.136 13.328 1.00 42.53 383 GLU A N 1
ATOM 2926 C CA . GLU A 1 383 ? -37.238 -28.822 12.766 1.00 42.53 383 GLU A CA 1
ATOM 2927 C C . GLU A 1 383 ? -38.282 -29.802 13.325 1.00 42.53 383 GLU A C 1
ATOM 2929 O O . GLU A 1 383 ? -38.339 -30.977 12.958 1.00 42.53 383 GLU A O 1
ATOM 2934 N N . GLU A 1 384 ? -39.120 -29.305 14.232 1.00 44.19 384 GLU A N 1
ATOM 2935 C CA . GLU A 1 384 ? -40.294 -30.003 14.747 1.00 44.19 384 GLU A CA 1
ATOM 2936 C C . GLU A 1 384 ? -41.497 -29.726 13.818 1.00 44.19 384 GLU A C 1
ATOM 2938 O O . GLU A 1 384 ? -42.220 -28.739 13.963 1.00 44.19 384 GLU A O 1
ATOM 2943 N N . GLU A 1 385 ? -41.715 -30.586 12.816 1.00 49.19 385 GLU A N 1
ATOM 2944 C CA . GLU A 1 385 ? -42.949 -30.589 12.019 1.00 49.19 385 GLU A CA 1
ATOM 2945 C C . GLU A 1 385 ? -44.084 -31.293 12.778 1.00 49.19 385 GLU A C 1
ATOM 2947 O O . GLU A 1 385 ? -44.123 -32.521 12.885 1.00 49.19 385 GLU A O 1
ATOM 2952 N N . ALA A 1 386 ? -45.084 -30.529 13.223 1.00 55.47 386 ALA A N 1
ATOM 2953 C CA . ALA A 1 386 ? -46.402 -31.077 13.534 1.00 55.47 386 ALA A CA 1
ATOM 2954 C C . ALA A 1 386 ? -47.513 -30.022 13.442 1.00 55.47 386 ALA A C 1
ATOM 2956 O O . ALA A 1 386 ? -47.696 -29.280 14.396 1.00 55.47 386 ALA A O 1
ATOM 2957 N N . VAL A 1 387 ? -48.345 -30.036 12.384 1.00 44.50 387 VAL A N 1
ATOM 2958 C CA . VAL A 1 387 ? -49.799 -29.741 12.484 1.00 44.50 387 VAL A CA 1
ATOM 2959 C C . VAL A 1 387 ? -50.587 -30.477 11.376 1.00 44.50 387 VAL A C 1
ATOM 2961 O O . VAL A 1 387 ? -50.154 -30.495 10.223 1.00 44.50 387 VAL A O 1
ATOM 2964 N N . PRO A 1 388 ? -51.771 -31.061 11.676 1.00 55.00 388 PRO A N 1
ATOM 2965 C CA . PRO A 1 388 ? -52.544 -31.872 10.747 1.00 55.00 388 PRO A CA 1
ATOM 2966 C C . PRO A 1 388 ? -53.674 -31.116 10.020 1.00 55.00 388 PRO A C 1
ATOM 2968 O O . PRO A 1 388 ? -54.364 -30.266 10.570 1.00 55.00 388 PRO A O 1
ATOM 2971 N N . ASN A 1 389 ? -53.906 -31.541 8.777 1.00 45.75 389 ASN A N 1
ATOM 2972 C CA . ASN A 1 389 ? -55.192 -31.899 8.161 1.00 45.75 389 ASN A CA 1
ATOM 2973 C C . ASN A 1 389 ? -56.477 -31.159 8.621 1.00 45.75 389 ASN A C 1
ATOM 2975 O O . ASN A 1 389 ? -57.069 -31.490 9.647 1.00 45.75 389 ASN A O 1
ATOM 2979 N N . ALA A 1 390 ? -57.039 -30.315 7.746 1.00 43.75 390 ALA A N 1
ATOM 2980 C CA . ALA A 1 390 ? -58.465 -29.979 7.769 1.00 43.75 390 ALA A CA 1
ATOM 2981 C C . ALA A 1 390 ? -59.048 -29.945 6.346 1.00 43.75 390 ALA A C 1
ATOM 2983 O O . ALA A 1 390 ? -58.916 -28.979 5.597 1.00 43.75 390 ALA A O 1
ATOM 2984 N N . LYS A 1 391 ? -59.731 -31.037 5.984 1.00 47.12 391 LYS A N 1
ATOM 2985 C CA . LYS A 1 391 ? -60.692 -31.094 4.879 1.00 47.12 391 LYS A CA 1
ATOM 2986 C C . LYS A 1 391 ? -62.006 -30.454 5.328 1.00 47.12 391 LYS A C 1
ATOM 2988 O O . LYS A 1 391 ? -62.633 -30.975 6.247 1.00 47.12 391 LYS A O 1
ATOM 2993 N N . THR A 1 392 ? -62.525 -29.494 4.566 1.00 42.38 392 THR A N 1
ATOM 2994 C CA . THR A 1 392 ? -63.975 -29.246 4.535 1.00 42.38 392 THR A CA 1
ATOM 2995 C C . THR A 1 392 ? -64.445 -28.876 3.138 1.00 42.38 392 THR A C 1
ATOM 2997 O O . THR A 1 392 ? -63.794 -28.177 2.372 1.00 42.38 392 THR A O 1
ATOM 3000 N N . SER A 1 393 ? -65.583 -29.464 2.793 1.00 41.34 393 SER A N 1
ATOM 3001 C CA . SER A 1 393 ? -66.148 -29.582 1.458 1.00 41.34 393 SER A CA 1
ATOM 3002 C C . SER A 1 393 ? -67.172 -28.490 1.134 1.00 41.34 393 SER A C 1
ATOM 3004 O O . SER A 1 393 ? -67.995 -28.161 1.976 1.00 41.34 393 SER A O 1
ATOM 3006 N N . LYS A 1 394 ? -67.249 -28.176 -0.168 1.00 45.00 394 LYS A N 1
ATOM 3007 C CA . LYS A 1 394 ? -68.462 -28.038 -1.011 1.00 45.00 394 LYS A CA 1
ATOM 3008 C C . LYS A 1 394 ? -69.410 -26.824 -0.887 1.00 45.00 394 LYS A C 1
ATOM 3010 O O . LYS A 1 394 ? -69.972 -26.547 0.162 1.00 45.00 394 LYS A O 1
ATOM 3015 N N . LYS A 1 395 ? -69.827 -26.422 -2.110 1.00 44.84 395 LYS A N 1
ATOM 3016 C CA . LYS A 1 395 ? -71.066 -25.733 -2.566 1.00 44.84 395 LYS A CA 1
ATOM 3017 C C . LYS A 1 395 ? -71.071 -24.212 -2.326 1.00 44.84 395 LYS A C 1
ATOM 3019 O O . LYS A 1 395 ? -70.674 -23.769 -1.270 1.00 44.84 395 LYS A O 1
ATOM 3024 N N . LYS A 1 396 ? -71.544 -23.349 -3.233 1.00 44.78 396 LYS A N 1
ATOM 3025 C CA . LYS A 1 396 ? -72.558 -23.482 -4.296 1.00 44.78 396 LYS A CA 1
ATOM 3026 C C . LYS A 1 396 ? -72.458 -22.261 -5.237 1.00 44.78 396 LYS A C 1
ATOM 3028 O O . LYS A 1 396 ? -72.017 -21.201 -4.816 1.00 44.78 396 LYS A O 1
ATOM 3033 N N . ALA A 1 397 ? -72.922 -22.437 -6.470 1.00 55.66 397 ALA A N 1
ATOM 3034 C CA . ALA A 1 397 ? -73.092 -21.423 -7.512 1.00 55.66 397 ALA A CA 1
ATOM 3035 C C . ALA A 1 397 ? -73.988 -20.230 -7.116 1.00 55.66 397 ALA A C 1
ATOM 3037 O O . ALA A 1 397 ? -74.945 -20.443 -6.373 1.00 55.66 397 ALA A O 1
ATOM 3038 N N . LEU A 1 398 ? -73.782 -19.056 -7.737 1.00 48.19 398 LEU A N 1
ATOM 3039 C CA . LEU A 1 398 ? -74.790 -18.401 -8.592 1.00 48.19 398 LEU A CA 1
ATOM 3040 C C . LEU A 1 398 ? -74.243 -17.147 -9.316 1.00 48.19 398 LEU A C 1
ATOM 3042 O O . LEU A 1 398 ? -73.674 -16.282 -8.662 1.00 48.19 398 LEU A O 1
ATOM 3046 N N . LYS A 1 399 ? -74.603 -17.067 -10.607 1.00 51.41 399 LYS A N 1
ATOM 3047 C CA . LYS A 1 399 ? -74.618 -15.939 -11.563 1.00 51.41 399 LYS A CA 1
ATOM 3048 C C . LYS A 1 399 ? -73.303 -15.339 -12.047 1.00 51.41 399 LYS A C 1
ATOM 3050 O O . LYS A 1 399 ? -72.640 -14.623 -11.275 1.00 51.41 399 LYS A O 1
#

Foldseek 3Di:
DDDDDDDPDPPPQDALVVLPPDDPVRLVVVCVVLLHDDDPPDDSLLSSQSVLCVSNVVADRNGHDDPVLSVQLSCLSPDDLVRLQVVCVVQLHDNDPDSRVSSSVVSVVVSVVVVLVVVQPPPPPPPDDDDDDDDDDDDDDDDDDDDPDPQQQFLLLLLVLLFVCCLQCQLSVHCVVPPPDPDDGNVVSLVVSLPQARQDGSVSLVVSCPDPPNSSVSSCVPCVQQKDWQDDLSDQPPPDPPKTKIWGLDDDVVVLLPDQDWDKDFLFVVVQVVSQVVVPDPPSPRDTNPNRPQVQKDKDWDKDFPDDPPVVPDDRMDIQHSVRSVRIDGTMIIIGHPPVVVPVPPVPPPPRCPSVSRVVSVVSNVVVSVVVVVVVPDPDPDDDDDDDDDDDDDDDDDD